Protein AF-A0A9E5EWK9-F1 (afdb_monomer_lite)

Structure (mmCIF, N/CA/C/O backbone):
data_AF-A0A9E5EWK9-F1
#
_entry.id   AF-A0A9E5EWK9-F1
#
loop_
_atom_site.group_PDB
_atom_site.id
_atom_site.type_symbol
_atom_site.label_atom_id
_atom_site.label_alt_id
_atom_site.label_comp_id
_atom_site.label_asym_id
_atom_site.label_entity_id
_atom_site.label_seq_id
_atom_site.pdbx_PDB_ins_code
_atom_site.Cartn_x
_atom_site.Cartn_y
_atom_site.Cartn_z
_atom_site.occupancy
_atom_site.B_iso_or_equiv
_atom_site.auth_seq_id
_atom_site.auth_comp_id
_atom_site.auth_asym_id
_atom_site.auth_atom_id
_atom_site.pdbx_PDB_model_num
ATOM 1 N N . GLN A 1 1 ? -23.779 8.960 23.622 1.00 54.53 1 GLN A N 1
ATOM 2 C CA . GLN A 1 1 ? -23.024 8.692 22.379 1.00 54.53 1 GLN A CA 1
ATOM 3 C C . GLN A 1 1 ? -24.048 8.409 21.294 1.00 54.53 1 GLN A C 1
ATOM 5 O O . GLN A 1 1 ? -24.836 7.491 21.474 1.00 54.53 1 GLN A O 1
ATOM 10 N N . LYS A 1 2 ? -24.102 9.236 20.249 1.00 54.81 2 LYS A N 1
ATOM 11 C CA . LYS A 1 2 ? -24.988 9.054 19.091 1.00 54.81 2 LYS A CA 1
ATOM 12 C C . LYS A 1 2 ? -24.116 8.631 17.907 1.00 54.81 2 LYS A C 1
ATOM 14 O O . LYS A 1 2 ? -23.009 9.146 17.793 1.00 54.81 2 LYS A O 1
ATOM 19 N N . GLN A 1 3 ? -24.571 7.679 17.100 1.00 54.19 3 GLN A N 1
ATOM 20 C CA . GLN A 1 3 ? -23.944 7.338 15.822 1.00 54.19 3 GLN A CA 1
ATOM 21 C C . GLN A 1 3 ? -24.651 8.119 14.730 1.00 54.19 3 GLN A C 1
ATOM 23 O O . GLN A 1 3 ? -25.874 8.046 14.617 1.00 54.19 3 GLN A O 1
ATOM 28 N N . PHE A 1 4 ? -23.885 8.860 13.945 1.00 54.34 4 PHE A N 1
ATOM 29 C CA . PHE A 1 4 ? -24.416 9.561 12.792 1.00 54.34 4 PHE A CA 1
ATOM 30 C C . PHE A 1 4 ? -24.647 8.558 11.661 1.00 54.34 4 PHE A C 1
ATOM 32 O O . PHE A 1 4 ? -23.769 7.761 11.336 1.00 54.34 4 PHE A O 1
ATOM 39 N N . VAL A 1 5 ? -25.834 8.572 11.064 1.00 54.62 5 VAL A N 1
ATOM 40 C CA . VAL A 1 5 ? -26.195 7.711 9.938 1.00 54.62 5 VAL A CA 1
ATOM 41 C C . VAL A 1 5 ? -26.588 8.576 8.750 1.00 54.62 5 VAL A C 1
ATOM 43 O O . VAL A 1 5 ? -27.547 9.351 8.781 1.00 54.62 5 VAL A O 1
ATOM 46 N N . ARG A 1 6 ? -25.844 8.396 7.660 1.00 57.22 6 ARG A N 1
ATOM 47 C CA . ARG A 1 6 ? -26.103 9.015 6.364 1.00 57.22 6 ARG A CA 1
ATOM 48 C C . ARG A 1 6 ? -26.620 7.950 5.406 1.00 57.22 6 ARG A C 1
ATOM 50 O O . ARG A 1 6 ? -25.928 6.970 5.151 1.00 57.22 6 ARG A O 1
ATOM 57 N N . VAL A 1 7 ? -27.815 8.152 4.860 1.00 55.72 7 VAL A N 1
ATOM 58 C CA . VAL A 1 7 ? -28.416 7.246 3.873 1.00 55.72 7 VAL A CA 1
ATOM 59 C C . VAL A 1 7 ? -28.693 8.023 2.600 1.00 55.72 7 VAL A C 1
ATOM 61 O O . VAL A 1 7 ? -29.462 8.981 2.602 1.00 55.72 7 VAL A O 1
ATOM 64 N N . ASN A 1 8 ? -28.082 7.603 1.499 1.00 58.03 8 ASN A N 1
ATOM 65 C CA . ASN A 1 8 ? -28.470 8.054 0.172 1.00 58.03 8 ASN A CA 1
ATOM 66 C C . ASN A 1 8 ? -29.257 6.935 -0.502 1.00 58.03 8 ASN A C 1
ATOM 68 O O . ASN A 1 8 ? -28.763 5.817 -0.608 1.00 58.03 8 ASN A O 1
ATOM 72 N N . PHE A 1 9 ? -30.483 7.231 -0.918 1.00 57.28 9 PHE A N 1
ATOM 73 C CA . PHE A 1 9 ? -31.380 6.222 -1.467 1.00 57.28 9 PHE A CA 1
ATOM 74 C C . PHE A 1 9 ? -30.973 5.802 -2.880 1.00 57.28 9 PHE A C 1
ATOM 76 O O . PHE A 1 9 ? -31.318 4.701 -3.290 1.00 57.28 9 PHE A O 1
ATOM 83 N N . GLY A 1 10 ? -30.283 6.661 -3.643 1.00 56.44 10 GLY A N 1
ATOM 84 C CA . GLY A 1 10 ? -29.945 6.378 -5.047 1.00 56.44 10 GLY A CA 1
ATOM 85 C C . GLY A 1 10 ? -31.163 6.135 -5.954 1.00 56.44 10 GLY A C 1
ATOM 86 O O . GLY A 1 10 ? -31.007 5.708 -7.090 1.00 56.44 10 GLY A O 1
ATOM 87 N N . LEU A 1 11 ? -32.374 6.394 -5.453 1.00 61.03 11 LEU A N 1
ATOM 88 C CA . LEU A 1 11 ? -33.633 6.193 -6.158 1.00 61.03 11 LEU A CA 1
ATOM 89 C C . LEU A 1 11 ? -33.956 7.400 -7.035 1.00 61.03 11 LEU A C 1
ATOM 91 O O . LEU A 1 11 ? -33.523 8.519 -6.765 1.00 61.03 11 LEU A O 1
ATOM 95 N N . THR A 1 12 ? -34.771 7.199 -8.058 1.00 65.19 12 THR A N 1
ATOM 96 C CA . THR A 1 12 ? -35.386 8.286 -8.825 1.00 65.19 12 THR A CA 1
ATOM 97 C C . THR A 1 12 ? -36.498 8.973 -8.023 1.00 65.19 12 THR A C 1
ATOM 99 O O . THR A 1 12 ? -37.075 8.402 -7.096 1.00 65.19 12 THR A O 1
ATOM 102 N N . ASN A 1 13 ? -36.866 10.205 -8.397 1.00 67.25 13 ASN A N 1
ATOM 103 C CA . ASN A 1 13 ? -37.983 10.912 -7.751 1.00 67.25 13 ASN A CA 1
ATOM 104 C C . ASN A 1 13 ? -39.301 10.120 -7.821 1.00 67.25 13 ASN A C 1
ATOM 106 O O . ASN A 1 13 ? -40.083 10.156 -6.875 1.00 67.25 13 ASN A O 1
ATOM 110 N N . SER A 1 14 ? -39.549 9.395 -8.918 1.00 70.50 14 SER A N 1
ATOM 111 C CA . SER A 1 14 ? -40.749 8.567 -9.074 1.00 70.50 14 SER A CA 1
ATOM 112 C C . SER A 1 14 ? -40.744 7.373 -8.118 1.00 70.50 14 SER A C 1
ATOM 114 O O . SER A 1 14 ? -41.775 7.067 -7.524 1.00 70.50 14 SER A O 1
ATOM 116 N N . GLU A 1 15 ? -39.597 6.732 -7.904 1.00 73.06 15 GLU A N 1
ATOM 117 C CA . GLU A 1 15 ? -39.448 5.646 -6.930 1.00 73.06 15 GLU A CA 1
ATOM 118 C C . GLU A 1 15 ? -39.609 6.145 -5.492 1.00 73.06 15 GLU A C 1
ATOM 120 O O . GLU A 1 15 ? -40.276 5.486 -4.694 1.00 73.06 15 GLU A O 1
ATOM 125 N N . MET A 1 16 ? -39.110 7.346 -5.181 1.00 77.19 16 MET A N 1
ATOM 126 C CA . MET A 1 16 ? -39.284 7.964 -3.861 1.00 77.19 16 MET A CA 1
ATOM 127 C C . MET A 1 16 ? -40.754 8.202 -3.497 1.00 77.19 16 MET A C 1
ATOM 129 O O . MET A 1 16 ? -41.109 8.089 -2.327 1.00 77.19 16 MET A O 1
ATOM 133 N N . THR A 1 17 ? -41.642 8.449 -4.470 1.00 81.56 17 THR A N 1
ATOM 134 C CA . THR A 1 17 ? -43.088 8.598 -4.186 1.00 81.56 17 THR A CA 1
ATOM 135 C C . THR A 1 17 ? -43.742 7.329 -3.637 1.00 81.56 17 THR A C 1
ATOM 137 O O . THR A 1 17 ? -44.817 7.399 -3.046 1.00 81.56 17 THR A O 1
ATOM 140 N N . ARG A 1 18 ? -43.105 6.165 -3.815 1.00 85.06 18 ARG A N 1
ATOM 141 C CA . ARG A 1 18 ? -43.623 4.866 -3.365 1.00 85.06 18 ARG A CA 1
ATOM 142 C C . ARG A 1 18 ? -43.121 4.480 -1.976 1.00 85.06 18 ARG A C 1
ATOM 144 O O . ARG A 1 18 ? -43.578 3.470 -1.439 1.00 85.06 18 ARG A O 1
ATOM 151 N N . ILE A 1 19 ? -42.198 5.254 -1.404 1.00 87.25 19 ILE A N 1
ATOM 152 C CA . ILE A 1 19 ? -41.592 4.996 -0.099 1.00 87.25 19 ILE A CA 1
ATOM 153 C C . ILE A 1 19 ? -42.243 5.896 0.953 1.00 87.25 19 ILE A C 1
ATOM 155 O O . ILE A 1 19 ? -42.318 7.114 0.809 1.00 87.25 19 ILE A O 1
ATOM 159 N N . LYS A 1 20 ? -42.716 5.278 2.034 1.00 89.88 20 LYS A N 1
ATOM 160 C CA . LYS A 1 20 ? -43.300 5.963 3.188 1.00 89.88 20 LYS A CA 1
ATOM 161 C C . LYS A 1 20 ? -42.216 6.364 4.186 1.00 89.88 20 LYS A C 1
ATOM 163 O O . LYS A 1 20 ? -42.121 7.519 4.605 1.00 89.88 20 LYS A O 1
ATOM 168 N N . GLU A 1 21 ? -41.409 5.392 4.583 1.00 91.88 21 GLU A N 1
ATOM 169 C CA . GLU A 1 21 ? -40.443 5.516 5.670 1.00 91.88 21 GLU A CA 1
ATOM 170 C C . GLU A 1 21 ? -39.268 4.561 5.466 1.00 91.88 21 GLU A C 1
ATOM 172 O O . GLU A 1 21 ? -39.357 3.573 4.738 1.00 91.88 21 GLU A O 1
ATOM 177 N N . LEU A 1 22 ? -38.162 4.865 6.130 1.00 90.00 22 LEU A N 1
ATOM 178 C CA . LEU A 1 22 ? -37.029 3.974 6.282 1.00 90.00 22 LEU A CA 1
ATOM 179 C C . LEU A 1 22 ? -37.046 3.407 7.697 1.00 90.00 22 LEU A C 1
ATOM 181 O O . LEU A 1 22 ? -37.001 4.158 8.674 1.00 90.00 22 LEU A O 1
ATOM 185 N N . LYS A 1 23 ? -37.080 2.083 7.802 1.00 93.56 23 LYS A N 1
ATOM 186 C CA . LYS A 1 23 ? -36.876 1.373 9.059 1.00 93.56 23 LYS A CA 1
ATOM 187 C C . LYS A 1 23 ? -35.400 1.013 9.188 1.00 93.56 23 LYS A C 1
ATOM 189 O O . LYS A 1 23 ? -34.849 0.355 8.311 1.00 93.56 23 LYS A O 1
ATOM 194 N N . LEU A 1 24 ? -34.770 1.446 10.269 1.00 92.44 24 LEU A N 1
ATOM 195 C CA . LEU A 1 24 ? -33.376 1.175 10.602 1.00 92.44 24 LEU A CA 1
ATOM 196 C C . LEU A 1 24 ? -33.342 0.240 11.812 1.00 92.44 24 LEU A C 1
ATOM 198 O O . LEU A 1 24 ? -33.618 0.660 12.936 1.00 92.44 24 LEU A O 1
ATOM 202 N N . ASP A 1 25 ? -33.022 -1.028 11.583 1.00 95.12 25 ASP A N 1
ATOM 203 C CA . ASP A 1 25 ? -32.906 -2.042 12.628 1.00 95.12 25 ASP A CA 1
ATOM 204 C C . ASP A 1 25 ? -31.440 -2.202 13.040 1.00 95.12 25 ASP A C 1
ATOM 206 O O . ASP A 1 25 ? -30.587 -2.519 12.216 1.00 95.12 25 ASP A O 1
ATOM 210 N N . VAL A 1 26 ? -31.137 -2.018 14.325 1.00 94.88 26 VAL A N 1
ATOM 211 C CA . VAL A 1 26 ? -29.836 -2.389 14.891 1.00 94.88 26 VAL A CA 1
ATOM 212 C C . VAL A 1 26 ? -29.881 -3.866 15.245 1.00 94.88 26 VAL A C 1
ATOM 214 O O . VAL A 1 26 ? -30.667 -4.273 16.104 1.00 94.88 26 VAL A O 1
ATOM 217 N N . ILE A 1 27 ? -29.053 -4.664 14.577 1.00 96.25 27 ILE A N 1
ATOM 218 C CA . ILE A 1 27 ? -29.098 -6.127 14.627 1.00 96.25 27 ILE A CA 1
ATOM 219 C C . ILE A 1 27 ? -27.789 -6.673 15.187 1.00 96.25 27 ILE A C 1
ATOM 221 O O . ILE A 1 27 ? -26.707 -6.227 14.808 1.00 96.25 27 ILE A O 1
ATOM 225 N N . GLU A 1 28 ? -27.882 -7.666 16.069 1.00 94.94 28 GLU A N 1
ATOM 226 C CA . GLU A 1 28 ? -26.749 -8.526 16.416 1.00 94.94 28 GLU A CA 1
ATOM 227 C C . GLU A 1 28 ? -26.494 -9.518 15.274 1.00 94.94 28 GLU A C 1
ATOM 229 O O . GLU A 1 28 ? -27.330 -10.371 14.978 1.00 94.94 28 GLU A O 1
ATOM 234 N N . LYS A 1 29 ? -25.332 -9.401 14.624 1.00 90.62 29 LYS A N 1
ATOM 235 C CA . LYS A 1 29 ? -25.033 -10.050 13.339 1.00 90.62 29 LYS A CA 1
ATOM 236 C C . LYS A 1 29 ? -25.193 -11.572 13.366 1.00 90.62 29 LYS A C 1
ATOM 238 O O . LYS A 1 29 ? -25.758 -12.133 12.436 1.00 90.62 29 LYS A O 1
ATOM 243 N N . VAL A 1 30 ? -24.700 -12.231 14.416 1.00 88.19 30 VAL A N 1
ATOM 244 C CA . VAL A 1 30 ? -24.678 -13.704 14.499 1.00 88.19 30 VAL A CA 1
ATOM 245 C C . VAL A 1 30 ? -26.055 -14.286 14.788 1.00 88.19 30 VAL A C 1
ATOM 247 O O . VAL A 1 30 ? -26.446 -15.266 14.163 1.00 88.19 30 VAL A O 1
ATOM 250 N N . SER A 1 31 ? -26.802 -13.698 15.724 1.00 92.38 31 SER A N 1
ATOM 251 C CA . SER A 1 31 ? -28.127 -14.207 16.090 1.00 92.38 31 SER A CA 1
ATOM 252 C C . SER A 1 31 ? -29.232 -13.726 15.144 1.00 92.38 31 SER A C 1
ATOM 254 O O . SER A 1 31 ? -30.328 -14.283 15.151 1.00 92.38 31 SER A O 1
ATOM 256 N N . GLY A 1 32 ? -28.981 -12.660 14.375 1.00 93.75 32 GLY A N 1
ATOM 257 C CA . GLY A 1 32 ? -29.998 -11.959 13.593 1.00 93.75 32 GLY A CA 1
ATOM 258 C C . GLY A 1 32 ? -31.009 -11.194 14.456 1.00 93.75 32 GLY A C 1
ATOM 259 O O . GLY A 1 32 ? -31.999 -10.677 13.937 1.00 93.75 32 GLY A O 1
ATOM 260 N N . LYS A 1 33 ? -30.789 -11.108 15.775 1.00 96.50 33 LYS A N 1
ATOM 261 C CA . LYS A 1 33 ? -31.718 -10.469 16.707 1.00 96.50 33 LYS A CA 1
ATOM 262 C C . LYS A 1 33 ? -31.741 -8.959 16.492 1.00 96.50 33 LYS A C 1
ATOM 264 O O . LYS A 1 33 ? -30.725 -8.284 16.659 1.00 96.50 33 LYS A O 1
ATOM 269 N N . VAL A 1 34 ? -32.929 -8.420 16.221 1.00 97.31 34 VAL A N 1
ATOM 270 C CA . VAL A 1 34 ? -33.178 -6.974 16.257 1.00 97.31 34 VAL A CA 1
ATOM 271 C C . VAL A 1 34 ? -33.133 -6.507 17.711 1.00 97.31 34 VAL A C 1
ATOM 273 O O . VAL A 1 34 ? -33.919 -6.954 18.547 1.00 97.31 34 VAL A O 1
ATOM 276 N N . LEU A 1 35 ? -32.195 -5.617 18.019 1.00 96.50 35 LEU A N 1
ATOM 277 C CA . LEU A 1 35 ? -32.013 -5.046 19.353 1.00 96.50 35 LEU A CA 1
ATOM 278 C C . LEU A 1 35 ? -32.844 -3.777 19.539 1.00 96.50 35 LEU A C 1
ATOM 280 O O . LEU A 1 35 ? -33.377 -3.537 20.620 1.00 96.50 35 LEU A O 1
ATOM 284 N N . LYS A 1 36 ? -32.941 -2.957 18.487 1.00 95.62 36 LYS A N 1
ATOM 285 C CA . LYS A 1 36 ? -33.707 -1.709 18.476 1.00 95.62 36 LYS A CA 1
ATOM 286 C C . LYS A 1 36 ? -34.058 -1.323 17.042 1.00 95.62 36 LYS A C 1
ATOM 288 O O . LYS A 1 36 ? -33.231 -1.494 16.151 1.00 95.62 36 LYS A O 1
ATOM 293 N N . SER A 1 37 ? -35.249 -0.770 16.846 1.00 95.31 37 SER A N 1
ATOM 294 C CA . SER A 1 37 ? -35.709 -0.235 15.564 1.00 95.31 37 SER A CA 1
ATOM 295 C C . SER A 1 37 ? -35.874 1.276 15.653 1.00 95.31 37 SER A C 1
ATOM 297 O O . SER A 1 37 ? -36.343 1.799 16.665 1.00 95.31 37 SER A O 1
ATOM 299 N N . PHE A 1 38 ? -35.526 1.963 14.575 1.00 91.56 38 PHE A N 1
ATOM 300 C CA . PHE A 1 38 ? -35.775 3.383 14.375 1.00 91.56 38 PHE A CA 1
ATOM 301 C C . PHE A 1 38 ? -36.553 3.556 13.076 1.00 91.56 38 PHE A C 1
ATOM 303 O O . PHE A 1 38 ? -36.326 2.821 12.117 1.00 91.56 38 PHE A O 1
ATOM 310 N N . THR A 1 39 ? -37.450 4.532 13.033 1.00 91.94 39 THR A N 1
ATOM 311 C CA . THR A 1 39 ? -38.247 4.821 11.841 1.00 91.94 39 THR A CA 1
ATOM 312 C C . THR A 1 39 ? -38.039 6.272 11.457 1.00 91.94 39 THR A C 1
ATOM 314 O O . THR A 1 39 ? -38.183 7.170 12.287 1.00 91.94 39 THR A O 1
ATOM 317 N N . LEU A 1 40 ? -37.694 6.494 10.194 1.00 87.44 40 LEU A N 1
ATOM 318 C CA . LEU A 1 40 ? -37.447 7.809 9.629 1.00 87.44 40 LEU A CA 1
ATOM 319 C C . LEU A 1 40 ? -38.427 8.053 8.477 1.00 87.44 40 LEU A C 1
ATOM 321 O O . LEU A 1 40 ? -38.448 7.254 7.541 1.00 87.44 40 LEU A O 1
ATOM 325 N N . PRO A 1 41 ? -39.216 9.140 8.488 1.00 88.88 41 PRO A N 1
ATOM 326 C CA . PRO A 1 41 ? -40.002 9.524 7.322 1.00 88.88 41 PRO A CA 1
ATOM 327 C C . PRO A 1 41 ? -39.098 9.673 6.093 1.00 88.88 41 PRO A C 1
ATOM 329 O O . PRO A 1 41 ? -38.067 10.341 6.159 1.00 88.88 41 PRO A O 1
ATOM 332 N N . ALA A 1 42 ? -39.480 9.041 4.985 1.00 85.69 42 ALA A N 1
ATOM 333 C CA . ALA A 1 42 ? -38.700 9.020 3.742 1.00 85.69 42 ALA A CA 1
ATOM 334 C C . ALA A 1 42 ? -39.533 9.451 2.524 1.00 85.69 42 ALA A C 1
ATOM 336 O O . ALA A 1 42 ? -39.123 9.254 1.383 1.00 85.69 42 ALA A O 1
ATOM 337 N N . ASN A 1 43 ? -40.702 10.045 2.771 1.00 84.38 43 ASN A N 1
ATOM 338 C CA . ASN A 1 43 ? -41.545 10.623 1.733 1.00 84.38 43 ASN A CA 1
ATOM 339 C C . ASN A 1 43 ? -40.877 11.863 1.087 1.00 84.38 43 ASN A C 1
ATOM 341 O O . ASN A 1 43 ? -39.925 12.417 1.652 1.00 84.38 43 ASN A O 1
ATOM 345 N N . PRO A 1 44 ? -41.361 12.324 -0.084 1.00 81.69 44 PRO A N 1
ATOM 346 C CA . PRO A 1 44 ? -40.772 13.466 -0.785 1.00 81.69 44 PRO A CA 1
ATOM 347 C C . PRO A 1 44 ? -40.606 14.726 0.078 1.00 81.69 44 PRO A C 1
ATOM 349 O O . PRO A 1 44 ? -39.574 15.385 -0.016 1.00 81.69 44 PRO A O 1
ATOM 352 N N . ASP A 1 45 ? -41.551 15.021 0.974 1.00 83.25 45 ASP A N 1
ATOM 353 C CA . ASP A 1 45 ? -41.471 16.186 1.864 1.00 83.25 45 ASP A CA 1
ATOM 354 C C . ASP A 1 45 ? -40.342 16.053 2.892 1.00 83.25 45 ASP A C 1
ATOM 356 O O . ASP A 1 45 ? -39.602 17.003 3.146 1.00 83.25 45 ASP A O 1
ATOM 360 N N . ALA A 1 46 ? -40.152 14.863 3.468 1.00 81.25 46 ALA A N 1
ATOM 361 C CA . ALA A 1 46 ? -39.054 14.591 4.391 1.00 81.25 46 ALA A CA 1
ATOM 362 C C . ALA A 1 46 ? -37.688 14.751 3.706 1.00 81.25 46 ALA A C 1
ATOM 364 O O . ALA A 1 46 ? -36.765 15.321 4.291 1.00 81.25 46 ALA A O 1
ATOM 365 N N . ILE A 1 47 ? -37.577 14.312 2.451 1.00 77.38 47 ILE A N 1
ATOM 366 C CA . ILE A 1 47 ? -36.374 14.481 1.628 1.00 77.38 47 ILE A CA 1
ATOM 367 C C . ILE A 1 47 ? -36.143 15.961 1.309 1.00 77.38 47 ILE A C 1
ATOM 369 O O . ILE A 1 47 ? -35.029 16.454 1.482 1.00 77.38 47 ILE A O 1
ATOM 373 N N . LEU A 1 48 ? -37.184 16.697 0.909 1.00 76.44 48 LEU A N 1
ATOM 374 C CA . LEU A 1 48 ? -37.116 18.141 0.656 1.00 76.44 48 LEU A CA 1
ATOM 375 C C . LEU A 1 48 ? -36.702 18.931 1.910 1.00 76.44 48 LEU A C 1
ATOM 377 O O . LEU A 1 48 ? -35.889 19.852 1.834 1.00 76.44 48 LEU A O 1
ATOM 381 N N . ASN A 1 49 ? -37.183 18.531 3.086 1.00 76.19 49 ASN A N 1
ATOM 382 C CA . ASN A 1 49 ? -36.802 19.146 4.358 1.00 76.19 49 ASN A CA 1
ATOM 383 C C . ASN A 1 49 ? -35.342 18.877 4.750 1.00 76.19 49 ASN A C 1
ATOM 385 O O . ASN A 1 49 ? -34.746 19.665 5.482 1.00 76.19 49 ASN A O 1
ATOM 389 N N . GLN A 1 50 ? -34.754 17.767 4.300 1.00 70.25 50 GLN A N 1
ATOM 390 C CA . GLN A 1 50 ? -33.322 17.505 4.470 1.00 70.25 50 GLN A CA 1
ATOM 391 C C . GLN A 1 50 ? -32.496 18.202 3.380 1.00 70.25 50 GLN A C 1
ATOM 393 O O . GLN A 1 50 ? -31.401 18.683 3.662 1.00 70.25 50 GLN A O 1
ATOM 398 N N . ARG A 1 51 ? -33.037 18.342 2.161 1.00 64.88 51 ARG A N 1
ATOM 399 C CA . ARG A 1 51 ? -32.434 19.086 1.042 1.00 64.88 51 ARG A CA 1
ATOM 400 C C . ARG A 1 51 ? -32.136 20.535 1.367 1.00 64.88 51 ARG A C 1
ATOM 402 O O . ARG A 1 51 ? -31.097 21.018 0.942 1.00 64.88 51 ARG A O 1
ATOM 409 N N . SER A 1 52 ? -32.987 21.214 2.132 1.00 62.66 52 SER A N 1
ATOM 410 C CA . SER A 1 52 ? -32.728 22.599 2.558 1.00 62.66 52 SER A CA 1
ATOM 411 C C . SER A 1 52 ? -31.466 22.742 3.421 1.00 62.66 52 SER A C 1
ATOM 413 O O . SER A 1 52 ? -30.958 23.847 3.587 1.00 62.66 52 SER A O 1
ATOM 415 N N . LYS A 1 53 ? -30.935 21.628 3.941 1.00 59.53 53 LYS A N 1
ATOM 416 C CA . LYS A 1 53 ? -29.685 21.559 4.708 1.00 59.53 53 LYS A CA 1
ATOM 417 C C . LYS A 1 53 ? -28.465 21.210 3.843 1.00 59.53 53 LYS A C 1
ATOM 419 O O . LYS A 1 53 ? -27.361 21.148 4.375 1.00 59.53 53 LYS A O 1
ATOM 424 N N . ILE A 1 54 ? -28.650 20.953 2.544 1.00 52.78 54 ILE A N 1
ATOM 425 C CA . ILE A 1 54 ? -27.606 20.535 1.596 1.00 52.78 54 ILE A CA 1
ATOM 426 C C . ILE A 1 54 ? -27.414 21.656 0.554 1.00 52.78 54 ILE A C 1
ATOM 428 O O . ILE A 1 54 ? -28.401 22.097 -0.036 1.00 52.78 54 ILE A O 1
ATOM 432 N N . PRO A 1 55 ? -26.183 22.128 0.278 1.00 51.28 55 PRO A N 1
ATOM 433 C CA . PRO A 1 55 ? -25.968 23.229 -0.659 1.00 51.28 55 PRO A CA 1
ATOM 434 C C . PRO A 1 55 ? -26.419 22.930 -2.093 1.00 51.28 55 PRO A C 1
ATOM 436 O O . PRO A 1 55 ? -26.213 21.832 -2.616 1.00 51.28 55 PRO A O 1
ATOM 439 N N . PHE A 1 56 ? -26.916 23.963 -2.779 1.00 46.47 56 PHE A N 1
ATOM 440 C CA . PHE A 1 56 ? -27.340 23.930 -4.185 1.00 46.47 56 PHE A CA 1
ATOM 441 C C . PHE A 1 56 ? -26.180 23.700 -5.184 1.00 46.47 56 PHE A C 1
ATOM 443 O O . PHE A 1 56 ? -26.383 23.759 -6.379 1.00 46.47 56 PHE A O 1
ATOM 450 N N . GLY A 1 57 ? -24.947 23.425 -4.751 1.00 46.88 57 GLY A N 1
ATOM 451 C CA . GLY A 1 57 ? -23.821 23.111 -5.649 1.00 46.88 57 GLY A CA 1
ATOM 452 C C . GLY A 1 57 ? -23.546 21.613 -5.834 1.00 46.88 57 GLY A C 1
ATOM 453 O O . GLY A 1 57 ? -22.866 21.225 -6.775 1.00 46.88 57 GLY A O 1
ATOM 454 N N . VAL A 1 58 ? -24.062 20.755 -4.946 1.00 51.28 58 VAL A N 1
ATOM 455 C CA . VAL A 1 58 ? -23.640 19.339 -4.813 1.00 51.28 58 VAL A CA 1
ATOM 456 C C . VAL A 1 58 ? -24.663 18.374 -5.449 1.00 51.28 58 VAL A C 1
ATOM 458 O O . VAL A 1 58 ? -25.009 17.327 -4.902 1.00 51.28 58 VAL A O 1
ATOM 461 N N . LEU A 1 59 ? -25.260 18.805 -6.563 1.00 47.69 59 LEU A N 1
ATOM 462 C CA . LEU A 1 59 ? -26.706 18.672 -6.776 1.00 47.69 59 LEU A CA 1
ATOM 463 C C . LEU A 1 59 ? -27.256 17.374 -7.364 1.00 47.69 59 LEU A C 1
ATOM 465 O O . LEU A 1 59 ? -28.465 17.172 -7.227 1.00 47.69 59 LEU A O 1
ATOM 469 N N . ASP A 1 60 ? -26.465 16.514 -8.001 1.00 46.25 60 ASP A N 1
ATOM 470 C CA . ASP A 1 60 ? -27.055 15.390 -8.748 1.00 46.25 60 ASP A CA 1
ATOM 471 C C . ASP A 1 60 ? -26.980 14.053 -8.010 1.00 46.25 60 ASP A C 1
ATOM 473 O O . ASP A 1 60 ? -27.939 13.283 -8.055 1.00 46.25 60 ASP A O 1
ATOM 477 N N . ASP A 1 61 ? -25.945 13.830 -7.202 1.00 47.38 61 ASP A N 1
ATOM 478 C CA . ASP A 1 61 ? -25.789 12.565 -6.478 1.00 47.38 61 ASP A CA 1
ATOM 479 C C . ASP A 1 61 ? -26.466 12.544 -5.110 1.00 47.38 61 ASP A C 1
ATOM 481 O O . ASP A 1 61 ? -26.830 11.481 -4.621 1.00 47.38 61 ASP A O 1
ATOM 485 N N . LEU A 1 62 ? -26.680 13.699 -4.475 1.00 57.69 62 LEU A N 1
ATOM 486 C CA . LEU A 1 62 ? -27.251 13.790 -3.120 1.00 57.69 62 LEU A CA 1
ATOM 487 C C . LEU A 1 62 ? -28.753 14.087 -3.127 1.00 57.69 62 LEU A C 1
ATOM 489 O O . LEU A 1 62 ? -29.317 14.533 -2.124 1.00 57.69 62 LEU A O 1
ATOM 493 N N . ARG A 1 63 ? -29.413 13.857 -4.269 1.00 60.16 63 ARG A N 1
ATOM 494 C CA . ARG A 1 63 ? -30.789 14.301 -4.491 1.00 60.16 63 ARG A CA 1
ATOM 495 C C . ARG A 1 63 ? -31.807 13.694 -3.531 1.00 60.16 63 ARG A C 1
ATOM 497 O O . ARG A 1 63 ? -32.777 14.370 -3.193 1.00 60.16 63 ARG A O 1
ATOM 504 N N . ASN A 1 64 ? -31.555 12.469 -3.084 1.00 69.69 64 ASN A N 1
ATOM 505 C CA . ASN A 1 64 ? -32.433 11.695 -2.213 1.00 69.69 64 ASN A CA 1
ATOM 506 C C . ASN A 1 64 ? -31.675 11.240 -0.964 1.00 69.69 64 ASN A C 1
ATOM 508 O O . ASN A 1 64 ? -31.645 10.060 -0.626 1.00 69.69 64 ASN A O 1
ATOM 512 N N . MET A 1 65 ? -31.004 12.189 -0.308 1.00 69.44 65 MET A N 1
ATOM 513 C CA . MET A 1 65 ? -30.241 11.942 0.910 1.00 69.44 65 MET A CA 1
ATOM 514 C C . MET A 1 65 ? -31.086 12.189 2.164 1.00 69.44 65 MET A C 1
ATOM 516 O O . MET A 1 65 ? -31.676 13.256 2.330 1.00 69.44 65 MET A O 1
ATOM 520 N N . LEU A 1 66 ? -31.076 11.223 3.080 1.00 69.56 66 LEU A N 1
ATOM 521 C CA . LEU A 1 66 ? -31.539 11.375 4.454 1.00 69.56 66 LEU A CA 1
ATOM 522 C C . LEU A 1 66 ? -30.359 11.317 5.420 1.00 69.56 66 LEU A C 1
ATOM 524 O O . LEU A 1 66 ? -29.415 10.543 5.259 1.00 69.56 66 LEU A O 1
ATOM 528 N N . ILE A 1 67 ? -30.453 12.135 6.461 1.00 68.38 67 ILE A N 1
ATOM 529 C CA . ILE A 1 67 ? -29.485 12.204 7.548 1.00 68.38 67 ILE A CA 1
ATOM 530 C C . ILE A 1 67 ? -30.239 12.003 8.862 1.00 68.38 67 ILE A C 1
ATOM 532 O O . ILE A 1 67 ? -31.262 12.658 9.096 1.00 68.38 67 ILE A O 1
ATOM 536 N N . THR A 1 68 ? -29.745 11.107 9.715 1.00 70.62 68 THR A N 1
ATOM 537 C CA . THR A 1 68 ? -30.316 10.851 11.041 1.00 70.62 68 THR A CA 1
ATOM 538 C C . THR A 1 68 ? -29.255 10.386 12.035 1.00 70.62 68 THR A C 1
ATOM 540 O O . THR A 1 68 ? -28.248 9.809 11.645 1.00 70.62 68 THR A O 1
ATOM 543 N N . ASP A 1 69 ? -29.502 10.599 13.324 1.00 72.50 69 ASP A N 1
ATOM 544 C CA . ASP A 1 69 ? -28.670 10.068 14.402 1.00 72.50 69 ASP A CA 1
ATOM 545 C C . ASP A 1 69 ? -29.337 8.843 15.024 1.00 72.50 69 ASP A C 1
ATOM 547 O O . ASP A 1 69 ? -30.484 8.906 15.474 1.00 72.50 69 ASP A O 1
ATOM 551 N N . LEU A 1 70 ? -28.590 7.748 15.140 1.00 77.75 70 LEU A N 1
ATOM 552 C CA . LEU A 1 70 ? -28.999 6.568 15.890 1.00 77.75 70 LEU A CA 1
ATOM 553 C C . LEU A 1 70 ? -28.348 6.566 17.272 1.00 77.75 70 LEU A C 1
ATOM 555 O O . LEU A 1 70 ? -27.125 6.526 17.422 1.00 77.75 70 LEU A O 1
ATOM 559 N N . ASP A 1 71 ? -29.166 6.566 18.321 1.00 82.50 71 ASP A N 1
ATOM 560 C CA . ASP A 1 71 ? -28.666 6.352 19.677 1.00 82.50 71 ASP A CA 1
ATOM 561 C C . ASP A 1 71 ? -28.367 4.867 19.912 1.00 82.50 71 ASP A C 1
ATOM 563 O O . ASP A 1 71 ? -29.273 4.067 20.166 1.00 82.50 71 ASP A O 1
ATOM 567 N N . VAL A 1 72 ? -27.080 4.529 19.862 1.00 86.44 72 VAL A N 1
ATOM 568 C CA . VAL A 1 72 ? -26.547 3.181 20.106 1.00 86.44 72 VAL A CA 1
ATOM 569 C C . VAL A 1 72 ? -25.968 3.010 21.513 1.00 86.44 72 VAL A C 1
ATOM 571 O O . VAL A 1 72 ? -25.250 2.048 21.774 1.00 86.44 72 VAL A O 1
ATOM 574 N N . SER A 1 73 ? -26.241 3.929 22.445 1.00 87.19 73 SER A N 1
ATOM 575 C CA . SER A 1 73 ? -25.689 3.873 23.810 1.00 87.19 73 SER A CA 1
ATOM 576 C C . SER A 1 73 ? -26.093 2.623 24.601 1.00 87.19 73 SER A C 1
ATOM 578 O O . SER A 1 73 ? -25.410 2.263 25.559 1.00 87.19 73 SER A O 1
ATOM 580 N N . PHE A 1 74 ? -27.157 1.941 24.169 1.00 91.62 74 PHE A N 1
ATOM 581 C CA . PHE A 1 74 ? -27.602 0.655 24.703 1.00 91.62 74 PHE A CA 1
ATOM 582 C C . PHE A 1 74 ? -26.681 -0.520 24.328 1.00 91.62 74 PHE A C 1
ATOM 584 O O . PHE A 1 74 ? -26.784 -1.586 24.932 1.00 91.62 74 PHE A O 1
ATOM 591 N N . LEU A 1 75 ? -25.789 -0.352 23.343 1.00 92.50 75 LEU A N 1
ATOM 592 C CA . LEU A 1 75 ? -24.797 -1.366 22.994 1.00 92.50 75 LEU A CA 1
ATOM 593 C C . LEU A 1 75 ? -23.669 -1.407 24.039 1.00 92.50 75 LEU A C 1
ATOM 595 O O . LEU A 1 75 ? -23.241 -0.351 24.536 1.00 92.50 75 LEU A O 1
ATOM 599 N N . PRO A 1 76 ? -23.142 -2.604 24.357 1.00 92.38 76 PRO A N 1
ATOM 600 C CA . PRO A 1 76 ? -22.028 -2.743 25.282 1.00 92.38 76 PRO A CA 1
ATOM 601 C C . PRO A 1 76 ? -20.753 -2.118 24.707 1.00 92.38 76 PRO A C 1
ATOM 603 O O . PRO A 1 76 ? -20.428 -2.292 23.531 1.00 92.38 76 PRO A O 1
ATOM 606 N N . LEU A 1 77 ? -20.025 -1.404 25.566 1.00 90.81 77 LEU A N 1
ATOM 607 C CA . LEU A 1 77 ? -18.741 -0.789 25.239 1.00 90.81 77 LEU A CA 1
ATOM 608 C C . LEU A 1 77 ? -17.648 -1.868 25.170 1.00 90.81 77 LEU A C 1
ATOM 610 O O . LEU A 1 77 ? -17.407 -2.563 26.154 1.00 90.81 77 LEU A O 1
ATOM 614 N N . GLN A 1 78 ? -16.999 -2.003 24.017 1.00 92.31 78 GLN A N 1
ATOM 615 C CA . GLN A 1 78 ? -15.882 -2.919 23.787 1.00 92.31 78 GLN A CA 1
ATOM 616 C C . GLN A 1 78 ? -14.552 -2.276 24.211 1.00 92.31 78 GLN A C 1
ATOM 618 O O . GLN A 1 78 ? -14.379 -1.071 23.999 1.00 92.31 78 GLN A O 1
ATOM 623 N N . PRO A 1 79 ? -13.600 -3.042 24.775 1.00 94.00 79 PRO A N 1
ATOM 624 C CA . PRO A 1 79 ? -12.243 -2.560 25.031 1.00 94.00 79 PRO A CA 1
ATOM 625 C C . PRO A 1 79 ? -11.546 -2.094 23.748 1.00 94.00 79 PRO A C 1
ATOM 627 O O . PRO A 1 79 ? -11.761 -2.669 22.681 1.00 94.00 79 PRO A O 1
ATOM 630 N N . PHE A 1 80 ? -10.687 -1.076 23.855 1.00 92.69 80 PHE A N 1
ATOM 631 C CA . PHE A 1 80 ? -9.968 -0.525 22.702 1.00 92.69 80 PHE A CA 1
ATOM 632 C C . PHE A 1 80 ? -9.036 -1.549 22.037 1.00 92.69 80 PHE A C 1
ATOM 634 O O . PHE A 1 80 ? -8.927 -1.599 20.822 1.00 92.69 80 PHE A O 1
ATOM 641 N N . ASP A 1 81 ? -8.389 -2.410 22.819 1.00 91.50 81 ASP A N 1
ATOM 642 C CA . ASP A 1 81 ? -7.464 -3.447 22.346 1.00 91.50 81 ASP A CA 1
ATOM 643 C C . ASP A 1 81 ? -8.153 -4.771 21.968 1.00 91.50 81 ASP A C 1
ATOM 645 O O . ASP A 1 81 ? -7.489 -5.757 21.636 1.00 91.50 81 ASP A O 1
ATOM 649 N N . ASN A 1 82 ? -9.485 -4.806 22.002 1.00 92.69 82 ASN A N 1
ATOM 650 C CA . ASN A 1 82 ? -10.280 -5.962 21.608 1.00 92.69 82 ASN A CA 1
ATOM 651 C C . ASN A 1 82 ? -11.614 -5.533 20.967 1.00 92.69 82 ASN A C 1
ATOM 653 O O . ASN A 1 82 ? -12.684 -5.838 21.507 1.00 92.69 82 ASN A O 1
ATOM 657 N N . PRO A 1 83 ? -11.586 -4.810 19.831 1.00 92.62 83 PRO A N 1
ATOM 658 C CA . PRO A 1 83 ? -12.808 -4.370 19.174 1.00 92.62 83 PRO A CA 1
ATOM 659 C C . PRO A 1 83 ? -13.572 -5.568 18.588 1.00 92.62 83 PRO A C 1
ATOM 661 O O . PRO A 1 83 ? -13.008 -6.405 17.886 1.00 92.62 83 PRO A O 1
ATOM 664 N N . GLN A 1 84 ? -14.881 -5.635 18.849 1.00 90.62 84 GLN A N 1
ATOM 665 C CA . GLN A 1 84 ? -15.762 -6.707 18.369 1.00 90.62 84 GLN A CA 1
ATOM 666 C C . GLN A 1 84 ? -16.902 -6.128 17.524 1.00 90.62 84 GLN A C 1
ATOM 668 O O . GLN A 1 84 ? -17.840 -5.527 18.054 1.00 90.62 84 GLN A O 1
ATOM 673 N N . ARG A 1 85 ? -16.825 -6.296 16.197 1.00 90.44 85 ARG A N 1
ATOM 674 C CA . ARG A 1 85 ? -17.777 -5.747 15.210 1.00 90.44 85 ARG A CA 1
ATOM 675 C C . ARG A 1 85 ? -19.053 -6.590 15.116 1.00 90.44 85 ARG A C 1
ATOM 677 O O . ARG A 1 85 ? -19.342 -7.222 14.104 1.00 90.44 85 ARG A O 1
ATOM 684 N N . ASN A 1 86 ? -19.807 -6.623 16.209 1.00 91.25 86 ASN A N 1
ATOM 685 C CA . ASN A 1 86 ? -20.918 -7.558 16.391 1.00 91.25 86 ASN A CA 1
ATOM 686 C C . ASN A 1 86 ? -22.259 -7.066 15.844 1.00 91.25 86 ASN A C 1
ATOM 688 O O . ASN A 1 86 ? -23.199 -7.859 15.765 1.00 91.25 86 ASN A O 1
ATOM 692 N N . TRP A 1 87 ? -22.369 -5.786 15.481 1.00 92.44 87 TRP A N 1
ATOM 693 C CA . TRP A 1 87 ? -23.645 -5.178 15.107 1.00 92.44 87 TRP A CA 1
ATOM 694 C C . TRP A 1 87 ? -23.631 -4.635 13.689 1.00 92.44 87 TRP A C 1
ATOM 696 O O . TRP A 1 87 ? -22.592 -4.221 13.184 1.00 92.44 87 TRP A O 1
ATOM 706 N N . ILE A 1 88 ? -24.802 -4.622 13.065 1.00 93.19 88 ILE A N 1
ATOM 707 C CA . ILE A 1 88 ? -25.071 -3.960 11.785 1.00 93.19 88 ILE A CA 1
ATOM 708 C C . ILE A 1 88 ? -26.314 -3.083 11.930 1.00 93.19 88 ILE A C 1
ATOM 710 O O . ILE A 1 88 ? -27.143 -3.302 12.820 1.00 93.19 88 ILE A O 1
ATOM 714 N N . VAL A 1 89 ? -26.444 -2.093 11.055 1.00 91.25 89 VAL A N 1
ATOM 715 C CA . VAL A 1 89 ? -27.706 -1.394 10.821 1.00 91.25 89 VAL A CA 1
ATOM 716 C C . VAL A 1 89 ? -28.300 -1.948 9.537 1.00 91.25 89 VAL A C 1
ATOM 718 O O . VAL A 1 89 ? -27.695 -1.836 8.474 1.00 91.25 89 VAL A O 1
ATOM 721 N N . ARG A 1 90 ? -29.492 -2.527 9.633 1.00 93.00 90 ARG A N 1
ATOM 722 C CA . ARG A 1 90 ? -30.287 -2.953 8.487 1.00 93.00 90 ARG A CA 1
ATOM 723 C C . ARG A 1 90 ? -31.282 -1.863 8.137 1.00 93.00 90 ARG A C 1
ATOM 725 O O . ARG A 1 90 ? -32.203 -1.588 8.905 1.00 93.00 90 ARG A O 1
ATOM 732 N N . ALA A 1 91 ? -31.105 -1.249 6.978 1.00 90.31 91 ALA A N 1
ATOM 733 C CA . ALA A 1 91 ? -32.023 -0.260 6.443 1.00 90.31 91 ALA A CA 1
ATOM 734 C C . ALA A 1 91 ? -33.043 -0.947 5.533 1.00 90.31 91 ALA A C 1
ATOM 736 O O . ALA A 1 91 ? -32.665 -1.613 4.576 1.00 90.31 91 ALA A O 1
ATOM 737 N N . SER A 1 92 ? -34.331 -0.795 5.831 1.00 91.56 92 SER A N 1
ATOM 738 C CA . SER A 1 92 ? -35.438 -1.329 5.035 1.00 91.56 92 SER A CA 1
ATOM 739 C C . SER A 1 92 ? -36.361 -0.200 4.610 1.00 91.56 92 SER A C 1
ATOM 741 O O . SER A 1 92 ? -36.921 0.498 5.458 1.00 91.56 92 SER A O 1
ATOM 743 N N . ALA A 1 93 ? -36.538 -0.014 3.306 1.00 89.69 93 ALA A N 1
ATOM 744 C CA . ALA A 1 93 ? -37.498 0.953 2.797 1.00 89.69 93 ALA A CA 1
ATOM 745 C C . ALA A 1 93 ? -38.904 0.365 2.876 1.00 89.69 93 ALA A C 1
ATOM 747 O O . ALA A 1 93 ? -39.178 -0.689 2.306 1.00 89.69 93 ALA A O 1
ATOM 748 N N . ILE A 1 94 ? -39.794 1.047 3.584 1.00 92.94 94 ILE A N 1
ATOM 749 C CA . ILE A 1 94 ? -41.182 0.640 3.764 1.00 92.94 94 ILE A CA 1
ATOM 750 C C . ILE A 1 94 ? -42.032 1.415 2.766 1.00 92.94 94 ILE A C 1
ATOM 752 O O . ILE A 1 94 ? -41.998 2.648 2.719 1.00 92.94 94 ILE A O 1
ATOM 756 N N . SER A 1 95 ? -42.778 0.692 1.942 1.00 90.75 95 SER A N 1
ATOM 757 C CA . SER A 1 95 ? -43.641 1.284 0.926 1.00 90.75 95 SER A CA 1
ATOM 758 C C . SER A 1 95 ? -44.951 1.825 1.516 1.00 90.75 95 SER A C 1
ATOM 760 O O . SER A 1 95 ? -45.245 1.643 2.700 1.00 90.75 95 SER A O 1
ATOM 762 N N . LEU A 1 96 ? -45.744 2.525 0.698 1.00 89.56 96 LEU A N 1
ATOM 763 C CA . LEU A 1 96 ? -47.015 3.129 1.128 1.00 89.56 96 LEU A CA 1
ATOM 764 C C . LEU A 1 96 ? -48.025 2.114 1.693 1.00 89.56 96 LEU A C 1
ATOM 766 O O . LEU A 1 96 ? -48.825 2.485 2.549 1.00 89.56 96 LEU A O 1
ATOM 770 N N . ASP A 1 97 ? -47.973 0.847 1.263 1.00 91.06 97 ASP A N 1
ATOM 771 C CA . ASP A 1 97 ? -48.837 -0.226 1.782 1.00 91.06 97 ASP A CA 1
ATOM 772 C C . ASP A 1 97 ? -48.326 -0.840 3.103 1.00 91.06 97 ASP A C 1
ATOM 774 O O . ASP A 1 97 ? -48.945 -1.752 3.651 1.00 91.06 97 ASP A O 1
ATOM 778 N N . GLY A 1 98 ? -47.205 -0.333 3.629 1.00 89.62 98 GLY A N 1
ATOM 779 C CA . GLY A 1 98 ? -46.585 -0.788 4.870 1.00 89.62 98 GLY A CA 1
ATOM 780 C C . GLY A 1 98 ? -45.639 -1.980 4.717 1.00 89.62 98 GLY A C 1
ATOM 781 O O . GLY A 1 98 ? -45.121 -2.455 5.728 1.00 89.62 98 GLY A O 1
ATOM 782 N N . LYS A 1 99 ? -45.378 -2.472 3.498 1.00 90.06 99 LYS A N 1
ATOM 783 C CA . LYS A 1 99 ? -44.461 -3.603 3.277 1.00 90.06 99 LYS A CA 1
ATOM 784 C C . LYS A 1 99 ? -43.031 -3.155 2.967 1.00 90.06 99 LYS A C 1
ATOM 786 O O . LYS A 1 99 ? -42.854 -2.128 2.301 1.00 90.06 99 LYS A O 1
ATOM 791 N N . PRO A 1 100 ? -42.010 -3.934 3.377 1.00 87.31 100 PRO A N 1
ATOM 792 C CA . PRO A 1 100 ? -40.635 -3.725 2.935 1.00 87.31 100 PRO A CA 1
ATOM 793 C C . PRO A 1 100 ? -40.523 -3.871 1.411 1.00 87.31 100 PRO A C 1
ATOM 795 O O . PRO A 1 100 ? -40.969 -4.869 0.852 1.00 87.31 100 PRO A O 1
ATOM 798 N N . SER A 1 101 ? -39.932 -2.874 0.756 1.00 85.75 101 SER A N 1
ATOM 799 C CA . SER A 1 101 ? -39.649 -2.862 -0.685 1.00 85.75 101 SER A CA 1
ATOM 800 C C . SER A 1 101 ? -38.249 -3.406 -0.977 1.00 85.75 101 SER A C 1
ATOM 802 O O . SER A 1 101 ? -38.074 -4.280 -1.820 1.00 85.75 101 SER A O 1
ATOM 804 N N . TRP A 1 102 ? -37.252 -2.932 -0.230 1.00 85.88 102 TRP A N 1
ATOM 805 C CA . TRP A 1 102 ? -35.872 -3.402 -0.298 1.00 85.88 102 TRP A CA 1
ATOM 806 C C . TRP A 1 102 ? -35.185 -3.228 1.050 1.00 85.88 102 TRP A C 1
ATOM 808 O O . TRP A 1 102 ? -35.641 -2.460 1.905 1.00 85.88 102 TRP A O 1
ATOM 818 N N . THR A 1 103 ? -34.067 -3.931 1.210 1.00 89.62 103 THR A N 1
ATOM 819 C CA . THR A 1 103 ? -33.260 -3.924 2.424 1.00 89.62 103 THR A CA 1
ATOM 820 C C . THR A 1 103 ? -31.773 -3.906 2.075 1.00 89.62 103 THR A C 1
ATOM 822 O O . THR A 1 103 ? -31.358 -4.563 1.124 1.00 89.62 103 THR A O 1
ATOM 825 N N . VAL A 1 104 ? -30.976 -3.181 2.860 1.00 87.19 104 VAL A N 1
ATOM 826 C CA . VAL A 1 104 ? -29.509 -3.165 2.786 1.00 87.19 104 VAL A CA 1
ATOM 827 C C . VAL A 1 104 ? -28.913 -3.179 4.192 1.00 87.19 104 VAL A C 1
ATOM 829 O O . VAL A 1 104 ? -29.451 -2.550 5.106 1.00 87.19 104 VAL A O 1
ATOM 832 N N . ASP A 1 105 ? -27.802 -3.889 4.363 1.00 89.50 105 ASP A N 1
ATOM 833 C CA . ASP A 1 105 ? -27.055 -3.937 5.617 1.00 89.50 105 ASP A CA 1
ATOM 834 C C . ASP A 1 105 ? -25.838 -3.017 5.556 1.00 89.50 105 ASP A C 1
ATOM 836 O O . ASP A 1 105 ? -25.150 -2.936 4.538 1.00 89.50 105 ASP A O 1
ATOM 840 N N . SER A 1 106 ? -25.552 -2.335 6.662 1.00 84.62 106 SER A N 1
ATOM 841 C CA . SER A 1 106 ? -24.294 -1.618 6.837 1.00 84.62 106 SER A CA 1
ATOM 842 C C . SER A 1 106 ? -23.122 -2.586 7.002 1.00 84.62 106 SER A C 1
ATOM 844 O O . SER A 1 106 ? -23.290 -3.738 7.416 1.00 84.62 106 SER A O 1
ATOM 846 N N . SER A 1 107 ? -21.901 -2.072 6.838 1.00 84.12 107 SER A N 1
ATOM 847 C CA . SER A 1 107 ? -20.721 -2.713 7.422 1.00 84.12 107 SER A CA 1
ATOM 848 C C . SER A 1 107 ? -20.926 -2.949 8.919 1.00 84.12 107 SER A C 1
ATOM 850 O O . SER A 1 107 ? -21.631 -2.197 9.605 1.00 84.12 107 SER A O 1
ATOM 852 N N . SER A 1 108 ? -20.298 -4.001 9.442 1.00 88.62 108 SER A N 1
ATOM 853 C CA . SER A 1 108 ? -20.365 -4.297 10.870 1.00 88.62 108 SER A CA 1
ATOM 854 C C . SER A 1 108 ? -19.646 -3.216 11.681 1.00 88.62 108 SER A C 1
ATOM 856 O O . SER A 1 108 ? -18.620 -2.693 11.249 1.00 88.62 108 SER A O 1
ATOM 858 N N . PHE A 1 109 ? -20.148 -2.882 12.863 1.00 88.38 109 PHE A N 1
ATOM 859 C CA . PHE A 1 109 ? -19.585 -1.842 13.723 1.00 88.38 109 PHE A CA 1
ATOM 860 C C . PHE A 1 109 ? -19.566 -2.282 15.187 1.00 88.38 109 PHE A C 1
ATOM 862 O O . PHE A 1 109 ? -20.130 -3.315 15.559 1.00 88.38 109 PHE A O 1
ATOM 869 N N . CYS A 1 110 ? -18.890 -1.494 16.024 1.00 89.38 110 CYS A N 1
ATOM 870 C CA . CYS A 1 110 ? -18.873 -1.671 17.469 1.00 89.38 110 CYS A CA 1
ATOM 871 C C . CYS A 1 110 ? -18.963 -0.336 18.209 1.00 89.38 110 CYS A C 1
ATOM 873 O O . CYS A 1 110 ? -18.750 0.728 17.629 1.00 89.38 110 CYS A O 1
ATOM 875 N N . ARG A 1 111 ? -19.280 -0.392 19.505 1.00 88.69 111 ARG A N 1
ATOM 876 C CA . ARG A 1 111 ? -19.111 0.737 20.420 1.00 88.69 111 ARG A CA 1
ATOM 877 C C . ARG A 1 111 ? -17.779 0.552 21.137 1.00 88.69 111 ARG A C 1
ATOM 879 O O . ARG A 1 111 ? -17.612 -0.453 21.815 1.00 88.69 111 ARG A O 1
ATOM 886 N N . LEU A 1 112 ? -16.856 1.496 21.001 1.00 88.94 112 LEU A N 1
ATOM 887 C CA . LEU A 1 112 ? -15.456 1.321 21.396 1.00 88.94 112 LEU A CA 1
ATOM 888 C C . LEU A 1 112 ? -15.065 2.234 22.569 1.00 88.94 112 LEU A C 1
ATOM 890 O O . LEU A 1 112 ? -15.469 3.398 22.605 1.00 88.94 112 LEU A O 1
ATOM 894 N N . ALA A 1 113 ? -14.311 1.702 23.535 1.00 91.38 113 ALA A N 1
ATOM 895 C CA . ALA A 1 113 ? -13.684 2.452 24.629 1.00 91.38 113 ALA A CA 1
ATOM 896 C C . ALA A 1 113 ? -12.484 3.273 24.134 1.00 91.38 113 ALA A C 1
ATOM 898 O O . ALA A 1 113 ? -12.035 3.090 23.009 1.00 91.38 113 ALA A O 1
ATOM 899 N N . HIS A 1 114 ? -11.997 4.234 24.922 1.00 90.00 114 HIS A N 1
ATOM 900 C CA . HIS A 1 114 ? -10.829 5.052 24.552 1.00 90.00 114 HIS A CA 1
ATOM 901 C C . HIS A 1 114 ? -9.523 4.316 24.824 1.00 90.00 114 HIS A C 1
ATOM 903 O O . HIS A 1 114 ? -9.462 3.494 25.742 1.00 90.00 114 HIS A O 1
ATOM 909 N N . ASP A 1 115 ? -8.486 4.631 24.050 1.00 90.62 115 ASP A N 1
ATOM 910 C CA . ASP A 1 115 ? -7.155 4.086 24.302 1.00 90.62 115 ASP A CA 1
ATOM 911 C C . ASP A 1 115 ? -6.581 4.650 25.614 1.00 90.62 115 ASP A C 1
ATOM 913 O O . ASP A 1 115 ? -6.822 5.801 26.007 1.00 90.62 115 ASP A O 1
ATOM 917 N N . ALA A 1 116 ? -5.771 3.856 26.306 1.00 88.44 116 ALA A N 1
ATOM 918 C CA . ALA A 1 116 ? -5.151 4.276 27.558 1.00 88.44 116 ALA A CA 1
ATOM 919 C C . ALA A 1 116 ? -4.091 5.365 27.305 1.00 88.44 116 ALA A C 1
ATOM 921 O O . ALA A 1 116 ? -3.418 5.321 26.275 1.00 88.44 116 ALA A O 1
ATOM 922 N N . PRO A 1 117 ? -3.915 6.352 28.205 1.00 87.44 117 PRO A N 1
ATOM 923 C CA . PRO A 1 117 ? -2.845 7.337 28.080 1.00 87.44 117 PRO A CA 1
ATOM 924 C C . PRO A 1 117 ? -1.472 6.685 27.894 1.00 87.44 117 PRO A C 1
ATOM 926 O O . PRO A 1 117 ? -1.181 5.625 28.453 1.00 87.44 117 PRO A O 1
ATOM 929 N N . GLN A 1 118 ? -0.616 7.345 27.124 1.00 91.19 118 GLN A N 1
ATOM 930 C CA . GLN A 1 118 ? 0.725 6.848 26.838 1.00 91.19 118 GLN A CA 1
ATOM 931 C C . GLN A 1 118 ? 1.685 7.191 27.993 1.00 91.19 118 GLN A C 1
ATOM 933 O O . GLN A 1 118 ? 1.480 8.202 28.665 1.00 91.19 118 GLN A O 1
ATOM 938 N N . PRO A 1 119 ? 2.721 6.374 28.267 1.00 94.69 119 PRO A N 1
ATOM 939 C CA . PRO A 1 119 ? 3.742 6.694 29.270 1.00 94.69 119 PRO A CA 1
ATOM 940 C C . PRO A 1 119 ? 4.705 7.781 28.765 1.00 94.69 119 PRO A C 1
ATOM 942 O O . PRO A 1 119 ? 4.743 8.070 27.577 1.00 94.69 119 PRO A O 1
ATOM 945 N N . ALA A 1 120 ? 5.532 8.372 29.626 1.00 96.50 120 ALA A N 1
ATOM 946 C CA . ALA A 1 120 ? 6.606 9.253 29.155 1.00 96.50 120 ALA A CA 1
ATOM 947 C C . ALA A 1 120 ? 7.636 8.468 28.317 1.00 96.50 120 ALA A C 1
ATOM 949 O O . ALA A 1 120 ? 7.977 7.335 28.657 1.00 96.50 120 ALA A O 1
ATOM 950 N N . ILE A 1 121 ? 8.145 9.059 27.236 1.00 97.25 121 ILE A N 1
ATOM 951 C CA . ILE A 1 121 ? 9.215 8.489 26.411 1.00 97.25 121 ILE A CA 1
ATOM 952 C C . ILE A 1 121 ? 10.552 8.649 27.139 1.00 97.25 121 ILE A C 1
ATOM 954 O O . ILE A 1 121 ? 11.080 9.752 27.266 1.00 97.25 121 ILE A O 1
ATOM 958 N N . GLU A 1 122 ? 11.128 7.526 27.549 1.00 96.06 122 GLU A N 1
ATOM 959 C CA . GLU A 1 122 ? 12.486 7.414 28.091 1.00 96.06 122 GLU A CA 1
ATOM 960 C C . GLU A 1 122 ? 13.475 6.961 27.009 1.00 96.06 122 GLU A C 1
ATOM 962 O O . GLU A 1 122 ? 14.656 7.305 27.035 1.00 96.06 122 GLU A O 1
ATOM 967 N N . SER A 1 123 ? 12.999 6.195 26.021 1.00 95.94 123 SER A N 1
ATOM 968 C CA . SER A 1 123 ? 13.790 5.791 24.857 1.00 95.94 123 SER A CA 1
ATOM 969 C C . SER A 1 123 ? 12.927 5.611 23.612 1.00 95.94 123 SER A C 1
ATOM 971 O O . SER A 1 123 ? 11.810 5.107 23.694 1.00 95.94 123 SER A O 1
ATOM 973 N N . ALA A 1 124 ? 13.479 5.989 22.458 1.00 97.44 124 ALA A N 1
ATOM 974 C CA . ALA A 1 124 ? 12.918 5.729 21.137 1.00 97.44 124 ALA A CA 1
ATOM 975 C C . ALA A 1 124 ? 14.011 5.109 20.261 1.00 97.44 124 ALA A C 1
ATOM 977 O O . ALA A 1 124 ? 15.098 5.678 20.144 1.00 97.44 124 ALA A O 1
ATOM 978 N N . LYS A 1 125 ? 13.777 3.916 19.710 1.00 97.00 125 LYS A N 1
ATOM 979 C CA . LYS A 1 125 ? 14.771 3.167 18.921 1.00 97.00 125 LYS A CA 1
ATOM 980 C C . LYS A 1 125 ? 14.095 2.379 17.810 1.00 97.00 125 LYS A C 1
ATOM 982 O O . LYS A 1 125 ? 12.927 2.038 17.930 1.00 97.00 125 LYS A O 1
ATOM 987 N N . ILE A 1 126 ? 14.859 2.033 16.781 1.00 97.69 126 ILE A N 1
ATOM 988 C CA . ILE A 1 126 ? 14.437 1.080 15.753 1.00 97.69 126 ILE A CA 1
ATOM 989 C C . ILE A 1 126 ? 15.296 -0.178 15.894 1.00 97.69 126 ILE A C 1
ATOM 991 O O . ILE A 1 126 ? 16.524 -0.078 16.021 1.00 97.69 126 ILE A O 1
ATOM 995 N N . ASN A 1 127 ? 14.662 -1.348 15.948 1.00 94.88 127 ASN A N 1
ATOM 996 C CA . ASN A 1 127 ? 15.374 -2.628 15.996 1.00 94.88 127 ASN A CA 1
ATOM 997 C C . ASN A 1 127 ? 15.780 -3.100 14.585 1.00 94.88 127 ASN A C 1
ATOM 999 O O . ASN A 1 127 ? 15.495 -2.455 13.579 1.00 94.88 127 ASN A O 1
ATOM 1003 N N . GLU A 1 128 ? 16.473 -4.229 14.508 1.00 92.44 128 GLU A N 1
ATOM 1004 C CA . GLU A 1 128 ? 16.926 -4.869 13.268 1.00 92.44 128 GLU A CA 1
ATOM 1005 C C . GLU A 1 128 ? 15.793 -5.316 12.329 1.00 92.44 128 GLU A C 1
ATOM 1007 O O . GLU A 1 128 ? 16.039 -5.544 11.148 1.00 92.44 128 GLU A O 1
ATOM 1012 N N . PHE A 1 129 ? 14.561 -5.407 12.833 1.00 91.94 129 PHE A N 1
ATOM 1013 C CA . PHE A 1 129 ? 13.375 -5.768 12.058 1.00 91.94 129 PHE A CA 1
ATOM 1014 C C . PHE A 1 129 ? 12.610 -4.550 11.518 1.00 91.94 129 PHE A C 1
ATOM 1016 O O . PHE A 1 129 ? 11.598 -4.710 10.834 1.00 91.94 129 PHE A O 1
ATOM 1023 N N . GLY A 1 130 ? 13.080 -3.336 11.821 1.00 93.56 130 GLY A N 1
ATOM 1024 C CA . GLY A 1 130 ? 12.415 -2.092 11.442 1.00 93.56 130 GLY A CA 1
ATOM 1025 C C . GLY A 1 130 ? 11.234 -1.714 12.339 1.00 93.56 130 GLY A C 1
ATOM 1026 O O . GLY A 1 130 ? 10.430 -0.853 11.972 1.00 93.56 130 GLY A O 1
ATOM 1027 N N . ASP A 1 131 ? 11.117 -2.322 13.521 1.00 95.19 131 ASP A N 1
ATOM 1028 C CA . ASP A 1 131 ? 10.090 -1.961 14.494 1.00 95.19 131 ASP A CA 1
ATOM 1029 C C . ASP A 1 131 ? 10.510 -0.713 15.260 1.00 95.19 131 ASP A C 1
ATOM 1031 O O . ASP A 1 131 ? 11.599 -0.660 15.840 1.00 95.19 131 ASP A O 1
ATOM 1035 N N . PHE A 1 132 ? 9.618 0.273 15.316 1.00 97.19 132 PHE A N 1
ATOM 1036 C CA . PHE A 1 132 ? 9.808 1.443 16.158 1.00 97.19 132 PHE A CA 1
ATOM 1037 C C . PHE A 1 132 ? 9.401 1.117 17.599 1.00 97.19 132 PHE A C 1
ATOM 1039 O O . PHE A 1 132 ? 8.277 0.693 17.870 1.00 97.19 132 PHE A O 1
ATOM 1046 N N . LEU A 1 133 ? 10.333 1.291 18.530 1.00 97.12 133 LEU A N 1
ATOM 1047 C CA . LEU A 1 133 ? 10.185 0.939 19.934 1.00 97.12 133 LEU A CA 1
ATOM 1048 C C . LEU A 1 133 ? 10.197 2.199 20.792 1.00 97.12 133 LEU A C 1
ATOM 1050 O O . LEU A 1 133 ? 11.177 2.946 20.776 1.00 97.12 133 LEU A O 1
ATOM 1054 N N . ILE A 1 134 ? 9.158 2.377 21.603 1.00 97.00 134 ILE A N 1
ATOM 1055 C CA . ILE A 1 134 ? 9.120 3.345 22.700 1.00 97.00 134 ILE A CA 1
ATOM 1056 C C . ILE A 1 134 ? 9.240 2.576 24.011 1.00 97.00 134 ILE A C 1
ATOM 1058 O O . ILE A 1 134 ? 8.455 1.670 24.288 1.00 97.00 134 ILE A O 1
ATOM 1062 N N . ASN A 1 135 ? 10.243 2.911 24.822 1.00 96.75 135 ASN A N 1
ATOM 1063 C CA . ASN A 1 135 ? 10.518 2.246 26.105 1.00 96.75 135 ASN A CA 1
ATOM 1064 C C . ASN A 1 135 ? 10.641 0.717 25.971 1.00 96.75 135 ASN A C 1
ATOM 1066 O O . ASN A 1 135 ? 10.120 -0.045 26.784 1.00 96.75 135 ASN A O 1
ATOM 1070 N N . GLY A 1 136 ? 11.282 0.265 24.888 1.00 95.19 136 GLY A N 1
ATOM 1071 C CA . GLY A 1 136 ? 11.441 -1.156 24.563 1.00 95.19 136 GLY A CA 1
ATOM 1072 C C . GLY A 1 136 ? 10.161 -1.862 24.105 1.00 95.19 136 GLY A C 1
ATOM 1073 O O . GLY A 1 136 ? 10.200 -3.064 23.853 1.00 95.19 136 GLY A O 1
ATOM 1074 N N . LYS A 1 137 ? 9.036 -1.147 23.978 1.00 94.38 137 LYS A N 1
ATOM 1075 C CA . LYS A 1 137 ? 7.761 -1.690 23.507 1.00 94.38 137 LYS A CA 1
ATOM 1076 C C . LYS A 1 137 ? 7.456 -1.198 22.095 1.00 94.38 137 LYS A C 1
ATOM 1078 O O . LYS A 1 137 ? 7.671 -0.020 21.814 1.00 94.38 137 LYS A O 1
ATOM 1083 N N . PRO A 1 138 ? 6.923 -2.061 21.221 1.00 93.38 138 PRO A N 1
ATOM 1084 C CA . PRO A 1 138 ? 6.531 -1.636 19.892 1.00 93.38 138 PRO A CA 1
ATOM 1085 C C . PRO A 1 138 ? 5.470 -0.537 19.894 1.00 93.38 138 PRO A C 1
ATOM 1087 O O . PRO A 1 138 ? 4.505 -0.587 20.664 1.00 93.38 138 PRO A O 1
ATOM 1090 N N . TRP A 1 139 ? 5.653 0.437 19.011 1.00 95.06 139 TRP A N 1
ATOM 1091 C CA . TRP A 1 139 ? 4.772 1.580 18.839 1.00 95.06 139 TRP A CA 1
ATOM 1092 C C . TRP A 1 139 ? 4.659 1.939 17.356 1.00 95.06 139 TRP A C 1
ATOM 1094 O O . TRP A 1 139 ? 5.659 1.970 16.640 1.00 95.06 139 TRP A O 1
ATOM 1104 N N . MET A 1 140 ? 3.437 2.219 16.907 1.00 94.50 140 MET A N 1
ATOM 1105 C CA . MET A 1 140 ? 3.153 2.761 15.578 1.00 94.50 140 MET A CA 1
ATOM 1106 C C . MET A 1 140 ? 2.579 4.158 15.761 1.00 94.50 140 MET A C 1
ATOM 1108 O O . MET A 1 140 ? 1.616 4.281 16.528 1.00 94.50 140 MET A O 1
ATOM 1112 N N . PRO A 1 141 ? 3.093 5.196 15.081 1.00 94.19 141 PRO A N 1
ATOM 1113 C CA . PRO A 1 141 ? 2.363 6.447 15.025 1.00 94.19 141 PRO A CA 1
ATOM 1114 C C . PRO A 1 141 ? 1.015 6.201 14.353 1.00 94.19 141 PRO A C 1
ATOM 1116 O O . PRO A 1 141 ? 0.937 5.572 13.299 1.00 94.19 141 PRO A O 1
ATOM 1119 N N . TRP A 1 142 ? -0.039 6.678 14.996 1.00 91.94 142 TRP A N 1
ATOM 1120 C CA . TRP A 1 142 ? -1.400 6.715 14.490 1.00 91.94 142 TRP A CA 1
ATOM 1121 C C . TRP A 1 142 ? -1.928 8.116 14.759 1.00 91.94 142 TRP A C 1
ATOM 1123 O O . TRP A 1 142 ? -2.448 8.427 15.836 1.00 91.94 142 TRP A O 1
ATOM 1133 N N . GLY A 1 143 ? -1.660 9.006 13.815 1.00 86.69 143 GLY A N 1
ATOM 1134 C CA . GLY A 1 143 ? -1.728 10.437 14.045 1.00 86.69 143 GLY A CA 1
ATOM 1135 C C . GLY A 1 143 ? -2.139 11.229 12.823 1.00 86.69 143 GLY A C 1
ATOM 1136 O O . GLY A 1 143 ? -2.491 10.683 11.779 1.00 86.69 143 GLY A O 1
ATOM 1137 N N . VAL A 1 144 ? -2.055 12.543 12.977 1.00 77.88 144 VAL A N 1
ATOM 1138 C CA . VAL A 1 144 ? -2.357 13.528 11.937 1.00 77.88 144 VAL A CA 1
ATOM 1139 C C . VAL A 1 144 ? -1.130 14.422 11.748 1.00 77.88 144 VAL A C 1
ATOM 1141 O O . VAL A 1 144 ? -0.475 14.774 12.732 1.00 77.88 144 VAL A O 1
ATOM 1144 N N . ALA A 1 145 ? -0.807 14.753 10.494 1.00 74.25 145 ALA A N 1
ATOM 1145 C CA . ALA A 1 145 ? 0.298 15.643 10.124 1.00 74.25 145 ALA A CA 1
ATOM 1146 C C . ALA A 1 145 ? -0.144 17.108 9.940 1.00 74.25 145 ALA A C 1
ATOM 1148 O O . ALA A 1 145 ? 0.536 18.050 10.340 1.00 74.25 145 ALA A O 1
ATOM 1149 N N . TYR A 1 146 ? -1.294 17.302 9.309 1.00 67.62 146 TYR A N 1
ATOM 1150 C CA . TYR A 1 146 ? -2.030 18.560 9.194 1.00 67.62 146 TYR A CA 1
ATOM 1151 C C . TYR A 1 146 ? -3.406 18.213 8.631 1.00 67.62 146 TYR A C 1
ATOM 1153 O O . TYR A 1 146 ? -3.595 17.144 8.039 1.00 67.62 146 TYR A O 1
ATOM 1161 N N . GLY A 1 147 ? -4.391 19.085 8.830 1.00 53.34 147 GLY A N 1
ATOM 1162 C CA . GLY A 1 147 ? -5.712 18.795 8.310 1.00 53.34 147 GLY A CA 1
ATOM 1163 C C . GLY A 1 147 ? -6.555 20.009 8.001 1.00 53.34 147 GLY A C 1
ATOM 1164 O O . GLY A 1 147 ? -6.767 20.919 8.804 1.00 53.34 147 GLY A O 1
ATOM 1165 N N . HIS A 1 148 ? -7.033 19.921 6.777 1.00 51.59 148 HIS A N 1
ATOM 1166 C CA . HIS A 1 148 ? -8.026 20.728 6.132 1.00 51.59 148 HIS A CA 1
ATOM 1167 C C . HIS A 1 148 ? -9.322 19.920 6.222 1.00 51.59 148 HIS A C 1
ATOM 1169 O O . HIS A 1 148 ? -9.465 18.912 5.530 1.00 51.59 148 HIS A O 1
ATOM 1175 N N . ASN A 1 149 ? -10.221 20.270 7.144 1.00 44.03 149 ASN A N 1
ATOM 1176 C CA . ASN A 1 149 ? -11.525 19.615 7.174 1.00 44.03 149 ASN A CA 1
ATOM 1177 C C . ASN A 1 149 ? -12.284 20.024 5.903 1.00 44.03 149 ASN A C 1
ATOM 1179 O O . ASN A 1 149 ? -12.254 21.206 5.542 1.00 44.03 149 ASN A O 1
ATOM 1183 N N . PRO A 1 150 ? -13.029 19.112 5.253 1.00 45.22 150 PRO A N 1
ATOM 1184 C CA . PRO A 1 150 ? -14.088 19.563 4.371 1.00 45.22 150 PRO A CA 1
ATOM 1185 C C . PRO A 1 150 ? -15.002 20.495 5.174 1.00 45.22 150 PRO A C 1
ATOM 1187 O O . PRO A 1 150 ? -15.299 20.229 6.340 1.00 45.22 150 PRO A O 1
ATOM 1190 N N . VAL A 1 151 ? -15.468 21.576 4.551 1.00 43.78 151 VAL A N 1
ATOM 1191 C CA . VAL A 1 151 ? -16.278 22.655 5.165 1.00 43.78 151 VAL A CA 1
ATOM 1192 C C . VAL A 1 151 ? -17.576 22.155 5.855 1.00 43.78 151 VAL A C 1
ATOM 1194 O O . VAL A 1 151 ? -18.287 22.931 6.489 1.00 43.78 151 VAL A O 1
ATOM 1197 N N . TYR A 1 152 ? -17.884 20.857 5.784 1.00 46.56 152 TYR A N 1
ATOM 1198 C CA . TYR A 1 152 ? -19.176 20.258 6.119 1.00 46.56 152 TYR A CA 1
ATOM 1199 C C . TYR A 1 152 ? -19.193 19.297 7.317 1.00 46.56 152 TYR A C 1
ATOM 1201 O O . TYR A 1 152 ? -20.235 18.688 7.551 1.00 46.56 152 TYR A O 1
ATOM 1209 N N . ASP A 1 153 ? -18.105 19.135 8.076 1.00 38.69 153 ASP A N 1
ATOM 1210 C CA . ASP A 1 153 ? -18.149 18.292 9.282 1.00 38.69 153 ASP A CA 1
ATOM 1211 C C . ASP A 1 153 ? -18.678 19.081 10.499 1.00 38.69 153 ASP A C 1
ATOM 1213 O O . ASP A 1 153 ? -17.944 19.796 11.188 1.00 38.69 153 ASP A O 1
ATOM 1217 N N . GLY A 1 154 ? -19.996 19.017 10.708 1.00 38.53 154 GLY A N 1
ATOM 1218 C CA . GLY A 1 154 ? -20.693 19.552 11.880 1.00 38.53 154 GLY A CA 1
ATOM 1219 C C . GLY A 1 154 ? -22.211 19.693 11.673 1.00 38.53 154 GLY A C 1
ATOM 1220 O O . GLY A 1 154 ? -22.668 19.842 10.537 1.00 38.53 154 GLY A O 1
ATOM 1221 N N . PRO A 1 155 ? -23.034 19.659 12.743 1.00 33.03 155 PRO A N 1
ATOM 1222 C CA . PRO A 1 155 ? -24.442 20.024 12.633 1.00 33.03 155 PRO A CA 1
ATOM 1223 C C . PRO A 1 155 ? -24.548 21.468 12.131 1.00 33.03 155 PRO A C 1
ATOM 1225 O O . PRO A 1 155 ? -23.818 22.344 12.590 1.00 33.03 155 PRO A O 1
ATOM 1228 N N . ALA A 1 156 ? -25.457 21.722 11.188 1.00 37.84 156 ALA A N 1
ATOM 1229 C CA . ALA A 1 156 ? -25.764 23.080 10.765 1.00 37.84 156 ALA A CA 1
ATOM 1230 C C . ALA A 1 156 ? -26.310 23.862 11.970 1.00 37.84 156 ALA A C 1
ATOM 1232 O O . ALA A 1 156 ? -27.479 23.714 12.330 1.00 37.84 156 ALA A O 1
ATOM 1233 N N . ASP A 1 157 ? -25.469 24.680 12.606 1.00 38.06 157 ASP A N 1
ATOM 1234 C CA . ASP A 1 157 ? -25.938 25.729 13.507 1.00 38.06 157 ASP A CA 1
ATOM 1235 C C . ASP A 1 157 ? -26.976 26.558 12.737 1.00 38.06 157 ASP A C 1
ATOM 1237 O O . ASP A 1 157 ? -26.701 27.051 11.637 1.00 38.06 157 ASP A O 1
ATOM 1241 N N . SER A 1 158 ? -28.182 26.710 13.289 1.00 33.53 158 SER A N 1
ATOM 1242 C CA . SER A 1 158 ? -29.246 27.465 12.626 1.00 33.53 158 SER A CA 1
ATOM 1243 C C . SER A 1 158 ? -28.758 28.877 12.286 1.00 33.53 158 SER A C 1
ATOM 1245 O O . SER A 1 158 ? -28.404 29.641 13.186 1.00 33.53 158 SER A O 1
ATOM 1247 N N . GLY A 1 159 ? -28.748 29.230 10.999 1.00 36.84 159 GLY A N 1
ATOM 1248 C CA . GLY A 1 159 ? -28.376 30.570 10.535 1.00 36.84 159 GLY A CA 1
ATOM 1249 C C . GLY A 1 159 ? -26.892 30.787 10.214 1.00 36.84 159 GLY A C 1
ATOM 1250 O O . GLY A 1 159 ? -26.523 31.913 9.892 1.00 36.84 159 GLY A O 1
ATOM 1251 N N . LYS A 1 160 ? -26.042 29.750 10.246 1.00 36.53 160 LYS A N 1
ATOM 1252 C CA . LYS A 1 160 ? -24.658 29.811 9.740 1.00 36.53 160 LYS A CA 1
ATOM 1253 C C . LYS A 1 160 ? -24.480 28.876 8.542 1.00 36.53 160 LYS A C 1
ATOM 1255 O O . LYS A 1 160 ? -23.987 27.762 8.687 1.00 36.53 160 LYS A O 1
ATOM 1260 N N . TYR A 1 161 ? -24.862 29.332 7.353 1.00 39.75 161 TYR A N 1
ATOM 1261 C CA . TYR A 1 161 ? -24.547 28.649 6.094 1.00 39.75 161 TYR A CA 1
ATOM 1262 C C . TYR A 1 161 ? -23.481 29.463 5.350 1.00 39.75 161 TYR A C 1
ATOM 1264 O O . TYR A 1 161 ? -23.650 30.668 5.176 1.00 39.75 161 TYR A O 1
ATOM 1272 N N . TYR A 1 162 ? -22.370 28.834 4.956 1.00 40.19 162 TYR A N 1
ATOM 1273 C CA . TYR A 1 162 ? -21.338 29.480 4.137 1.00 40.19 162 TYR A CA 1
ATOM 1274 C C . TYR A 1 162 ? -21.748 29.463 2.659 1.00 40.19 162 TYR A C 1
ATOM 1276 O O . TYR A 1 162 ? -22.216 28.439 2.164 1.00 40.19 162 TYR A O 1
ATOM 1284 N N . ASP A 1 163 ? -21.575 30.594 1.969 1.00 39.53 163 ASP A N 1
ATOM 1285 C CA . ASP A 1 163 ? -21.801 30.731 0.527 1.00 39.53 163 ASP A CA 1
ATOM 1286 C C . ASP A 1 163 ? -20.595 30.183 -0.252 1.00 39.53 163 ASP A C 1
ATOM 1288 O O . ASP A 1 163 ? -19.460 30.634 -0.087 1.00 39.53 163 ASP A O 1
ATOM 1292 N N . LEU A 1 164 ? -20.844 29.162 -1.067 1.00 42.41 164 LEU A N 1
ATOM 1293 C CA . LEU A 1 164 ? -19.827 28.314 -1.692 1.00 42.41 164 LEU A CA 1
ATOM 1294 C C . LEU A 1 164 ? -19.554 28.697 -3.148 1.00 42.41 164 LEU A C 1
ATOM 1296 O O . LEU A 1 164 ? -18.677 28.104 -3.774 1.00 42.41 164 LEU A O 1
ATOM 1300 N N . SER A 1 165 ? -20.263 29.691 -3.695 1.00 39.31 165 SER A N 1
ATOM 1301 C CA . SER A 1 165 ? -20.039 30.170 -5.065 1.00 39.31 165 SER A CA 1
ATOM 1302 C C . SER A 1 165 ? -18.681 30.859 -5.258 1.00 39.31 165 SER A C 1
ATOM 1304 O O . SER A 1 165 ? -18.283 31.105 -6.392 1.00 39.31 165 SER A O 1
ATOM 1306 N N . ASN A 1 166 ? -17.969 31.165 -4.166 1.00 37.25 166 ASN A N 1
ATOM 1307 C CA . ASN A 1 166 ? -16.688 31.881 -4.161 1.00 37.25 166 ASN A CA 1
ATOM 1308 C C . ASN A 1 166 ? -15.475 31.000 -3.797 1.00 37.25 166 ASN A C 1
ATOM 1310 O O . ASN A 1 166 ? -14.390 31.525 -3.535 1.00 37.25 166 ASN A O 1
ATOM 1314 N N . LEU A 1 167 ? -15.625 29.672 -3.756 1.00 37.34 167 LEU A N 1
ATOM 1315 C CA . LEU A 1 167 ? -14.503 28.773 -3.477 1.00 37.34 167 LEU A CA 1
ATOM 1316 C C . LEU A 1 167 ? -13.533 28.702 -4.668 1.00 37.34 167 LEU A C 1
ATOM 1318 O O . LEU A 1 167 ? -13.934 28.498 -5.811 1.00 37.34 167 LEU A O 1
ATOM 1322 N N . LYS A 1 168 ? -12.226 28.819 -4.395 1.00 35.44 168 LYS A N 1
ATOM 1323 C CA . LYS A 1 168 ? -11.182 28.451 -5.368 1.00 35.44 168 LYS A CA 1
ATOM 1324 C C . LYS A 1 168 ? -11.267 26.935 -5.653 1.00 35.44 168 LYS A C 1
ATOM 1326 O O . LYS A 1 168 ? -11.704 26.208 -4.766 1.00 35.44 168 LYS A O 1
ATOM 1331 N N . PRO A 1 169 ? -10.793 26.422 -6.807 1.00 37.44 169 PRO A N 1
ATOM 1332 C CA . PRO A 1 169 ? -10.849 24.987 -7.147 1.00 37.44 169 PRO A CA 1
ATOM 1333 C C . PRO A 1 169 ? -10.256 24.040 -6.084 1.00 37.44 169 PRO A C 1
ATOM 1335 O O . PRO A 1 169 ? -10.695 22.906 -5.953 1.00 37.44 169 PRO A O 1
ATOM 1338 N N . TRP A 1 170 ? -9.313 24.536 -5.275 1.00 33.69 170 TRP A N 1
ATOM 1339 C CA . TRP A 1 170 ? -8.670 23.818 -4.164 1.00 33.69 170 TRP A CA 1
ATOM 1340 C C . TRP A 1 170 ? -9.275 24.138 -2.777 1.00 33.69 170 TRP A C 1
ATOM 1342 O O . TRP A 1 170 ? -8.790 23.670 -1.754 1.00 33.69 170 TRP A O 1
ATOM 1352 N N . GLY A 1 171 ? -10.319 24.970 -2.721 1.00 33.84 171 GLY A N 1
ATOM 1353 C CA . GLY A 1 171 ? -10.892 25.564 -1.506 1.00 33.84 171 GLY A CA 1
ATOM 1354 C C . GLY A 1 171 ? -11.981 24.741 -0.810 1.00 33.84 171 GLY A C 1
ATOM 1355 O O . GLY A 1 171 ? -12.527 25.197 0.188 1.00 33.84 171 GLY A O 1
ATOM 1356 N N . LEU A 1 172 ? -12.293 23.530 -1.287 1.00 39.06 172 LEU A N 1
ATOM 1357 C CA . LEU A 1 172 ? -13.258 22.616 -0.645 1.00 39.06 172 LEU A CA 1
ATOM 1358 C C . LEU A 1 172 ? -12.851 22.173 0.776 1.00 39.06 172 LEU A C 1
ATOM 1360 O O . LEU A 1 172 ? -13.676 21.616 1.503 1.00 39.06 172 LEU A O 1
ATOM 1364 N N . TYR A 1 173 ? -11.609 22.454 1.173 1.00 45.62 173 TYR A N 1
ATOM 1365 C CA . TYR A 1 173 ? -10.982 21.950 2.393 1.00 45.62 173 TYR A CA 1
ATOM 1366 C C . TYR A 1 173 ? -10.571 23.060 3.379 1.00 45.62 173 TYR A C 1
ATOM 1368 O O . TYR A 1 173 ? -9.850 22.819 4.343 1.00 45.62 173 TYR A O 1
ATOM 1376 N N . ASP A 1 174 ? -11.009 24.306 3.187 1.00 33.66 174 ASP A N 1
ATOM 1377 C CA . ASP A 1 174 ? -10.596 25.384 4.091 1.00 33.66 174 ASP A CA 1
ATOM 1378 C C . ASP A 1 174 ? -11.391 25.396 5.406 1.00 33.66 174 ASP A C 1
ATOM 1380 O O . ASP A 1 174 ? -12.328 26.172 5.596 1.00 33.66 174 ASP A O 1
ATOM 1384 N N . ARG A 1 175 ? -10.969 24.533 6.334 1.00 37.69 175 ARG A N 1
ATOM 1385 C CA . ARG A 1 175 ? -10.644 24.940 7.704 1.00 37.69 175 ARG A CA 1
ATOM 1386 C C . ARG A 1 175 ? -9.480 24.103 8.213 1.00 37.69 175 ARG A C 1
ATOM 1388 O O . ARG A 1 175 ? -9.564 22.878 8.188 1.00 37.69 175 ARG A O 1
ATOM 1395 N N . TYR A 1 176 ? -8.472 24.753 8.797 1.00 42.41 176 TYR A N 1
ATOM 1396 C CA . TYR A 1 176 ? -7.657 24.154 9.858 1.00 42.41 176 TYR A CA 1
ATOM 1397 C C . TYR A 1 176 ? -8.609 23.573 10.918 1.00 42.41 176 TYR A C 1
ATOM 1399 O O . TYR A 1 176 ? -9.139 24.296 11.767 1.00 42.41 176 TYR A O 1
ATOM 1407 N N . GLY A 1 177 ? -8.908 22.279 10.820 1.00 45.84 177 GLY A N 1
ATOM 1408 C CA . GLY A 1 177 ? -9.846 21.591 11.697 1.00 45.84 177 GLY A CA 1
ATOM 1409 C C . GLY A 1 177 ? -9.232 21.461 13.082 1.00 45.84 177 GLY A C 1
ATOM 1410 O O . GLY A 1 177 ? -8.477 20.529 13.347 1.00 45.84 177 GLY A O 1
ATOM 1411 N N . GLY A 1 178 ? -9.520 22.407 13.978 1.00 52.12 178 GLY A N 1
ATOM 1412 C CA . GLY A 1 178 ? -8.905 22.511 15.309 1.00 52.12 178 GLY A CA 1
ATOM 1413 C C . GLY A 1 178 ? -9.140 21.327 16.261 1.00 52.12 178 GLY A C 1
ATOM 1414 O O . GLY A 1 178 ? -8.714 21.391 17.410 1.00 52.12 178 GLY A O 1
ATOM 1415 N N . ASN A 1 179 ? -9.805 20.257 15.818 1.00 60.66 179 ASN A N 1
ATOM 1416 C CA . ASN A 1 179 ? -10.146 19.080 16.612 1.00 60.66 179 ASN A CA 1
ATOM 1417 C C . ASN A 1 179 ? -9.418 17.791 16.186 1.00 60.66 179 ASN A C 1
ATOM 1419 O O . ASN A 1 179 ? -9.599 16.779 16.853 1.00 60.66 179 ASN A O 1
ATOM 1423 N N . LEU A 1 180 ? -8.577 17.794 15.145 1.00 61.50 180 LEU A N 1
ATOM 1424 C CA . LEU A 1 180 ? -7.834 16.595 14.699 1.00 61.50 180 LEU A CA 1
ATOM 1425 C C . LEU A 1 180 ? -6.811 16.085 15.730 1.00 61.50 180 LEU A C 1
ATOM 1427 O O . LEU A 1 180 ? -6.418 14.922 15.731 1.00 61.50 180 LEU A O 1
ATOM 1431 N N . LYS A 1 181 ? -6.420 16.964 16.654 1.00 67.12 181 LYS A N 1
ATOM 1432 C CA . LYS A 1 181 ? -5.581 16.661 17.821 1.00 67.12 181 LYS A CA 1
ATOM 1433 C C . LYS A 1 181 ? -6.403 16.196 19.029 1.00 67.12 181 LYS A C 1
ATOM 1435 O O . LYS A 1 181 ? -5.848 15.872 20.072 1.00 67.12 181 LYS A O 1
ATOM 1440 N N . SER A 1 182 ? -7.734 16.199 18.931 1.00 76.56 182 SER A N 1
ATOM 1441 C CA . SER A 1 182 ? -8.597 15.780 20.030 1.00 76.56 182 SER A CA 1
ATOM 1442 C C . SER A 1 182 ? -8.583 14.263 20.135 1.00 76.56 182 SER A C 1
ATOM 1444 O O . SER A 1 182 ? -9.318 13.557 19.441 1.00 76.56 182 SER A O 1
ATOM 1446 N N . ARG A 1 183 ? -7.759 13.756 21.048 1.00 82.00 183 ARG A N 1
ATOM 1447 C CA . ARG A 1 183 ? -7.720 12.335 21.396 1.00 82.00 183 ARG A CA 1
ATOM 1448 C C . ARG A 1 183 ? -9.091 11.809 21.841 1.00 82.00 183 ARG A C 1
ATOM 1450 O O . ARG A 1 183 ? -9.439 10.677 21.542 1.00 82.00 183 ARG A O 1
ATOM 1457 N N . GLU A 1 184 ? -9.910 12.655 22.465 1.00 79.25 184 GLU A N 1
ATOM 1458 C CA . GLU A 1 184 ? -11.290 12.324 22.849 1.00 79.25 184 GLU A CA 1
ATOM 1459 C C . GLU A 1 184 ? -12.211 12.024 21.654 1.00 79.25 184 GLU A C 1
ATOM 1461 O O . GLU A 1 184 ? -13.229 11.355 21.819 1.00 79.25 184 GLU A O 1
ATOM 1466 N N . LEU A 1 185 ? -11.874 12.500 20.454 1.00 75.31 185 LEU A N 1
ATOM 1467 C CA . LEU A 1 185 ? -12.635 12.228 19.233 1.00 75.31 185 LEU A CA 1
ATOM 1468 C C . LEU A 1 185 ? -11.974 11.137 18.386 1.00 75.31 185 LEU A C 1
ATOM 1470 O O . LEU A 1 185 ? -12.650 10.198 17.968 1.00 75.31 185 LEU A O 1
ATOM 1474 N N . TRP A 1 186 ? -10.665 11.252 18.160 1.00 79.69 186 TRP A N 1
ATOM 1475 C CA . TRP A 1 186 ? -9.936 10.457 17.166 1.00 79.69 186 TRP A CA 1
ATOM 1476 C C . TRP A 1 186 ? -9.140 9.286 17.756 1.00 79.69 186 TRP A C 1
ATOM 1478 O O . TRP A 1 186 ? -8.735 8.408 17.003 1.00 79.69 186 TRP A O 1
ATOM 1488 N N . ASP A 1 187 ? -8.880 9.290 19.071 1.00 86.94 187 ASP A N 1
ATOM 1489 C CA . ASP A 1 187 ? -7.918 8.410 19.767 1.00 86.94 187 ASP A CA 1
ATOM 1490 C C . ASP A 1 187 ? -6.502 8.385 19.154 1.00 86.94 187 ASP A C 1
ATOM 1492 O O . ASP A 1 187 ? -5.699 7.503 19.466 1.00 86.94 187 ASP A O 1
ATOM 1496 N N . THR A 1 188 ? -6.144 9.406 18.364 1.00 88.50 188 THR A N 1
ATOM 1497 C CA . THR A 1 188 ? -4.784 9.594 17.846 1.00 88.50 188 THR A CA 1
ATOM 1498 C C . THR A 1 188 ? -3.756 9.480 18.970 1.00 88.50 188 THR A C 1
ATOM 1500 O O . THR A 1 188 ? -3.951 9.967 20.089 1.00 88.50 188 THR A O 1
ATOM 1503 N N . ASN A 1 189 ? -2.641 8.810 18.685 1.00 92.06 189 ASN A N 1
ATOM 1504 C CA . ASN A 1 189 ? -1.557 8.633 19.651 1.00 92.06 189 ASN A CA 1
ATOM 1505 C C . ASN A 1 189 ? -0.400 9.618 19.414 1.00 92.06 189 ASN A C 1
ATOM 1507 O O . ASN A 1 189 ? 0.457 9.806 20.280 1.00 92.06 189 ASN A O 1
ATOM 1511 N N . CYS A 1 190 ? -0.383 10.306 18.277 1.00 91.56 190 CYS A N 1
ATOM 1512 C CA . CYS A 1 190 ? 0.605 11.332 18.015 1.00 91.56 190 CYS A CA 1
ATOM 1513 C C . CYS A 1 190 ? 0.091 12.451 17.120 1.00 91.56 190 CYS A C 1
ATOM 1515 O O . CYS A 1 190 ? -0.858 12.292 16.354 1.00 91.56 190 CYS A O 1
ATOM 1517 N N . GLU A 1 191 ? 0.806 13.566 17.173 1.00 87.44 191 GLU A N 1
ATOM 1518 C CA . GLU A 1 191 ? 0.757 14.619 16.174 1.00 87.44 191 GLU A CA 1
ATOM 1519 C C . GLU A 1 191 ? 2.139 14.778 15.527 1.00 87.44 191 GLU A C 1
ATOM 1521 O O . GLU A 1 191 ? 3.171 14.783 16.209 1.00 87.44 191 GLU A O 1
ATOM 1526 N N . ARG A 1 192 ? 2.138 14.968 14.209 1.00 82.12 192 ARG A N 1
ATOM 1527 C CA . ARG A 1 192 ? 3.235 15.572 13.451 1.00 82.12 192 ARG A CA 1
ATOM 1528 C C . ARG A 1 192 ? 2.773 16.961 13.033 1.00 82.12 192 ARG A C 1
ATOM 1530 O O . ARG A 1 192 ? 1.623 17.102 12.660 1.00 82.12 192 ARG A O 1
ATOM 1537 N N . HIS A 1 193 ? 3.625 17.976 13.060 1.00 70.62 193 HIS A N 1
ATOM 1538 C CA . HIS A 1 193 ? 3.240 19.304 12.575 1.00 70.62 193 HIS A CA 1
ATOM 1539 C C . HIS A 1 193 ? 4.233 19.785 11.533 1.00 70.62 193 HIS A C 1
ATOM 1541 O O . HIS A 1 193 ? 5.428 19.832 11.809 1.00 70.62 193 HIS A O 1
ATOM 1547 N N . VAL A 1 194 ? 3.739 20.110 10.342 1.00 63.19 194 VAL A N 1
ATOM 1548 C CA . VAL A 1 194 ? 4.578 20.252 9.141 1.00 63.19 194 VAL A CA 1
ATOM 1549 C C . VAL A 1 194 ? 4.918 21.715 8.820 1.00 63.19 194 VAL A C 1
ATOM 1551 O O . VAL A 1 194 ? 5.974 21.983 8.269 1.00 63.19 194 VAL A O 1
ATOM 1554 N N . GLU A 1 195 ? 4.115 22.689 9.256 1.00 54.72 195 GLU A N 1
ATOM 1555 C CA . GLU A 1 195 ? 4.135 24.037 8.654 1.00 54.72 195 GLU A CA 1
ATOM 1556 C C . GLU A 1 195 ? 4.920 25.130 9.407 1.00 54.72 195 GLU A C 1
ATOM 1558 O O . GLU A 1 195 ? 4.845 26.303 9.036 1.00 54.72 195 GLU A O 1
ATOM 1563 N N . ILE A 1 196 ? 5.662 24.835 10.482 1.00 55.38 196 ILE A N 1
ATOM 1564 C CA . ILE A 1 196 ? 6.249 25.932 11.277 1.00 55.38 196 ILE A CA 1
ATOM 1565 C C . ILE A 1 196 ? 7.645 26.295 10.742 1.00 55.38 196 ILE A C 1
ATOM 1567 O O . ILE A 1 196 ? 8.570 25.490 10.838 1.00 55.38 196 ILE A O 1
ATOM 1571 N N . PRO A 1 197 ? 7.888 27.554 10.320 1.00 52.34 197 PRO A N 1
ATOM 1572 C CA . PRO A 1 197 ? 9.229 28.052 9.980 1.00 52.34 197 PRO A CA 1
ATOM 1573 C C . PRO A 1 197 ? 10.169 28.193 11.204 1.00 52.34 197 PRO A C 1
ATOM 1575 O O . PRO A 1 197 ? 11.214 28.840 11.130 1.00 52.34 197 PRO A O 1
ATOM 1578 N N . LYS A 1 198 ? 9.794 27.627 12.356 1.00 65.06 198 LYS A N 1
ATOM 1579 C CA . LYS A 1 198 ? 10.432 27.694 13.680 1.00 65.06 198 LYS A CA 1
ATOM 1580 C C . LYS A 1 198 ? 10.387 26.296 14.309 1.00 65.06 198 LYS A C 1
ATOM 1582 O O . LYS A 1 198 ? 9.472 25.530 14.031 1.00 65.06 198 LYS A O 1
ATOM 1587 N N . PHE A 1 199 ? 11.344 25.979 15.182 1.00 74.75 199 PHE A N 1
ATOM 1588 C CA . PHE A 1 199 ? 11.297 24.736 15.955 1.00 74.75 199 PHE A CA 1
ATOM 1589 C C . PHE A 1 199 ? 10.110 24.765 16.919 1.00 74.75 199 PHE A C 1
ATOM 1591 O O . PHE A 1 199 ? 9.676 25.831 17.368 1.00 74.75 199 PHE A O 1
ATOM 1598 N N . TYR A 1 200 ? 9.622 23.582 17.272 1.00 75.88 200 TYR A N 1
ATOM 1599 C CA . TYR A 1 200 ? 8.655 23.424 18.344 1.00 75.88 200 TYR A CA 1
ATOM 1600 C C . TYR A 1 200 ? 9.186 23.999 19.656 1.00 75.88 200 TYR A C 1
ATOM 1602 O O . TYR A 1 200 ? 10.198 23.545 20.187 1.00 75.88 200 TYR A O 1
ATOM 1610 N N . THR A 1 201 ? 8.475 24.957 20.238 1.00 83.00 201 THR A N 1
ATOM 1611 C CA . THR A 1 201 ? 8.801 25.401 21.596 1.00 83.00 201 THR A CA 1
ATOM 1612 C C . THR A 1 201 ? 8.474 24.301 22.608 1.00 83.00 201 THR A C 1
ATOM 1614 O O . THR A 1 201 ? 7.548 23.510 22.416 1.00 83.00 201 THR A O 1
ATOM 1617 N N . GLN A 1 202 ? 9.195 24.287 23.731 1.00 87.56 202 GLN A N 1
ATOM 1618 C CA . GLN A 1 202 ? 8.894 23.409 24.866 1.00 87.56 202 GLN A CA 1
ATOM 1619 C C . GLN A 1 202 ? 7.421 23.517 25.298 1.00 87.56 202 GLN A C 1
ATOM 1621 O O . GLN A 1 202 ? 6.764 22.503 25.500 1.00 87.56 202 GLN A O 1
ATOM 1626 N N . VAL A 1 203 ? 6.873 24.737 25.344 1.00 89.69 203 VAL A N 1
ATOM 1627 C CA . VAL A 1 203 ? 5.470 24.993 25.715 1.00 89.69 203 VAL A CA 1
ATOM 1628 C C . VAL A 1 203 ? 4.491 24.302 24.763 1.00 89.69 203 VAL A C 1
ATOM 1630 O O . VAL A 1 203 ? 3.513 23.711 25.216 1.00 89.69 203 VAL A O 1
ATOM 1633 N N . GLN A 1 204 ? 4.747 24.344 23.451 1.00 86.19 204 GLN A N 1
ATOM 1634 C CA . GLN A 1 204 ? 3.897 23.674 22.462 1.00 86.19 204 GLN A CA 1
ATOM 1635 C C . GLN A 1 204 ? 3.940 22.152 22.621 1.00 86.19 204 GLN A C 1
ATOM 1637 O O . GLN A 1 204 ? 2.894 21.510 22.609 1.00 86.19 204 GLN A O 1
ATOM 1642 N N . LEU A 1 205 ? 5.130 21.580 22.816 1.00 88.44 205 LEU A N 1
ATOM 1643 C CA . LEU A 1 205 ? 5.292 20.138 23.021 1.00 88.44 205 LEU A CA 1
ATOM 1644 C C . LEU A 1 205 ? 4.599 19.677 24.309 1.00 88.44 205 LEU A C 1
ATOM 1646 O O . LEU A 1 205 ? 3.868 18.690 24.309 1.00 88.44 205 LEU A O 1
ATOM 1650 N N . GLU A 1 206 ? 4.763 20.418 25.403 1.00 91.50 206 GLU A N 1
ATOM 1651 C CA . GLU A 1 206 ? 4.101 20.122 26.677 1.00 91.50 206 GLU A CA 1
ATOM 1652 C C . GLU A 1 206 ? 2.576 20.264 26.600 1.00 91.50 206 GLU A C 1
ATOM 1654 O O . GLU A 1 206 ? 1.858 19.525 27.274 1.00 91.50 206 GLU A O 1
ATOM 1659 N N . ALA A 1 207 ? 2.055 21.174 25.772 1.00 88.94 207 ALA A N 1
ATOM 1660 C CA . ALA A 1 207 ? 0.618 21.309 25.545 1.00 88.94 207 ALA A CA 1
ATOM 1661 C C . ALA A 1 207 ? 0.017 20.096 24.814 1.00 88.94 207 ALA A C 1
ATOM 1663 O O . ALA A 1 207 ? -1.106 19.696 25.129 1.00 88.94 207 ALA A O 1
ATOM 1664 N N . LEU A 1 208 ? 0.754 19.488 23.878 1.00 86.50 208 LEU A N 1
ATOM 1665 C CA . LEU A 1 208 ? 0.359 18.225 23.240 1.00 86.50 208 LEU A CA 1
ATOM 1666 C C . LEU A 1 208 ? 0.433 17.063 24.225 1.00 86.50 208 LEU A C 1
ATOM 1668 O O . LEU A 1 208 ? -0.502 16.271 24.333 1.00 86.50 208 LEU A O 1
ATOM 1672 N N . TRP A 1 209 ? 1.500 17.018 25.019 1.00 91.75 209 TRP A N 1
ATOM 1673 C CA . TRP A 1 209 ? 1.672 15.987 26.032 1.00 91.75 209 TRP A CA 1
ATOM 1674 C C . TRP A 1 209 ? 0.542 15.974 27.068 1.00 91.75 209 TRP A C 1
ATOM 1676 O O . TRP A 1 209 ? 0.031 14.913 27.417 1.00 91.75 209 TRP A O 1
ATOM 1686 N N . LYS A 1 210 ? 0.072 17.152 27.501 1.00 90.69 210 LYS A N 1
ATOM 1687 C CA . LYS A 1 210 ? -1.093 17.286 28.399 1.00 90.69 210 LYS A CA 1
ATOM 1688 C C . LYS A 1 210 ? -2.393 16.728 27.806 1.00 90.69 210 LYS A C 1
ATOM 1690 O O . LYS A 1 210 ? -3.298 16.404 28.566 1.00 90.69 210 LYS A O 1
ATOM 1695 N N . GLN A 1 211 ? -2.478 16.592 26.483 1.00 87.25 211 GLN A N 1
ATOM 1696 C CA . GLN A 1 211 ? -3.600 15.965 25.772 1.00 87.25 211 GLN A CA 1
ATOM 1697 C C . GLN A 1 211 ? -3.388 14.454 25.546 1.00 87.25 211 GLN A C 1
ATOM 1699 O O . GLN A 1 211 ? -4.204 13.799 24.901 1.00 87.25 211 GLN A O 1
ATOM 1704 N N . GLY A 1 212 ? -2.303 13.878 26.078 1.00 89.50 212 GLY A N 1
ATOM 1705 C CA . GLY A 1 212 ? -1.960 12.463 25.920 1.00 89.50 212 GLY A CA 1
ATOM 1706 C C . GLY A 1 212 ? -1.344 12.114 24.563 1.00 89.50 212 GLY A C 1
ATOM 1707 O O . GLY A 1 212 ? -1.315 10.936 24.198 1.00 89.50 212 GLY A O 1
ATOM 1708 N N . LEU A 1 213 ? -0.862 13.114 23.819 1.00 90.06 213 LEU A N 1
ATOM 1709 C CA . LEU A 1 213 ? -0.252 12.941 22.505 1.00 90.06 213 LEU A CA 1
ATOM 1710 C C . LEU A 1 213 ? 1.270 12.926 22.592 1.00 90.06 213 LEU A C 1
ATOM 1712 O O . LEU A 1 213 ? 1.884 13.755 23.268 1.00 90.06 213 LEU A O 1
ATOM 1716 N N . TYR A 1 214 ? 1.880 12.027 21.827 1.00 94.19 214 TYR A N 1
ATOM 1717 C CA . TYR A 1 214 ? 3.273 12.180 21.444 1.00 94.19 214 TYR A CA 1
ATOM 1718 C C . TYR A 1 214 ? 3.413 13.167 20.287 1.00 94.19 214 TYR A C 1
ATOM 1720 O O . TYR A 1 214 ? 2.530 13.315 19.446 1.00 94.19 214 TYR A O 1
ATOM 1728 N N . THR A 1 215 ? 4.570 13.800 20.212 1.00 92.88 215 THR A N 1
ATOM 1729 C CA . THR A 1 215 ? 5.077 14.396 18.985 1.00 92.88 215 THR A CA 1
ATOM 1730 C C . THR A 1 215 ? 5.815 13.295 18.244 1.00 92.88 215 THR A C 1
ATOM 1732 O O . THR A 1 215 ? 6.897 12.879 18.674 1.00 92.88 215 THR A O 1
ATOM 1735 N N . SER A 1 216 ? 5.241 12.794 17.150 1.00 93.19 216 SER A N 1
ATOM 1736 C CA . SER A 1 216 ? 5.897 11.737 16.372 1.00 93.19 216 SER A CA 1
ATOM 1737 C C . SER A 1 216 ? 7.242 12.216 15.837 1.00 93.19 216 SER A C 1
ATOM 1739 O O . SER A 1 216 ? 8.217 11.481 15.951 1.00 93.19 216 SER A O 1
ATOM 1741 N N . THR A 1 217 ? 7.320 13.464 15.358 1.00 92.19 217 THR A N 1
ATOM 1742 C CA . THR A 1 217 ? 8.559 14.094 14.882 1.00 92.19 217 THR A CA 1
ATOM 1743 C C . THR A 1 217 ? 8.645 15.567 15.269 1.00 92.19 217 THR A C 1
ATOM 1745 O O . THR A 1 217 ? 7.769 16.358 14.925 1.00 92.19 217 THR A O 1
ATOM 1748 N N . ALA A 1 218 ? 9.728 15.954 15.948 1.00 90.50 218 ALA A N 1
ATOM 1749 C CA . ALA A 1 218 ? 10.064 17.358 16.186 1.00 90.50 218 ALA A CA 1
ATOM 1750 C C . ALA A 1 218 ? 10.996 17.891 15.083 1.00 90.50 218 ALA A C 1
ATOM 1752 O O . ALA A 1 218 ? 12.106 17.387 14.899 1.00 90.50 218 ALA A O 1
ATOM 1753 N N . PHE A 1 219 ? 10.548 18.920 14.362 1.00 86.44 219 PHE A N 1
ATOM 1754 C CA . PHE A 1 219 ? 11.306 19.541 13.275 1.00 86.44 219 PHE A CA 1
ATOM 1755 C C . PHE A 1 219 ? 12.244 20.645 13.754 1.00 86.44 219 PHE A C 1
ATOM 1757 O O . PHE A 1 219 ? 11.881 21.490 14.578 1.00 86.44 219 PHE A O 1
ATOM 1764 N N . MET A 1 220 ? 13.434 20.669 13.163 1.00 85.31 220 MET A N 1
ATOM 1765 C CA . MET A 1 220 ? 14.435 21.706 13.356 1.00 85.31 220 MET A CA 1
ATOM 1766 C C . MET A 1 220 ? 14.423 22.658 12.153 1.00 85.31 220 MET A C 1
ATOM 1768 O O . MET A 1 220 ? 14.515 22.198 11.024 1.00 85.31 220 MET A O 1
ATOM 1772 N N . PRO A 1 221 ? 14.325 23.984 12.329 1.00 73.56 221 PRO A N 1
ATOM 1773 C CA . PRO A 1 221 ? 14.298 24.908 11.205 1.00 73.56 221 PRO A CA 1
ATOM 1774 C C . PRO A 1 221 ? 15.699 25.010 10.570 1.00 73.56 221 PRO A C 1
ATOM 1776 O O . PRO A 1 221 ? 16.680 25.246 11.285 1.00 73.56 221 PRO A O 1
ATOM 1779 N N . PRO A 1 222 ? 15.828 24.922 9.236 1.00 65.44 222 PRO A N 1
ATOM 1780 C CA . PRO A 1 222 ? 17.134 24.876 8.558 1.00 65.44 222 PRO A CA 1
ATOM 1781 C C . PRO A 1 222 ? 17.906 26.187 8.680 1.00 65.44 222 PRO A C 1
ATOM 1783 O O . PRO A 1 222 ? 19.129 26.201 8.786 1.00 65.44 222 PRO A O 1
ATOM 1786 N N . LYS A 1 223 ? 17.170 27.306 8.700 1.00 65.94 223 LYS A N 1
ATOM 1787 C CA . LYS A 1 223 ? 17.715 28.666 8.811 1.00 65.94 223 LYS A CA 1
ATOM 1788 C C . LYS A 1 223 ? 18.208 29.014 10.218 1.00 65.94 223 LYS A C 1
ATOM 1790 O O . LYS A 1 223 ? 18.838 30.050 10.383 1.00 65.94 223 LYS A O 1
ATOM 1795 N N . ALA A 1 224 ? 17.933 28.183 11.225 1.00 65.19 224 ALA A N 1
ATOM 1796 C CA . ALA A 1 224 ? 18.369 28.424 12.601 1.00 65.19 224 ALA A CA 1
ATOM 1797 C C . ALA A 1 224 ? 19.673 27.697 12.947 1.00 65.19 224 ALA A C 1
ATOM 1799 O O . ALA A 1 224 ? 19.896 27.386 14.113 1.00 65.19 224 ALA A O 1
ATOM 1800 N N . LYS A 1 225 ? 20.506 27.365 11.954 1.00 73.88 225 LYS A N 1
ATOM 1801 C CA . LYS A 1 225 ? 21.813 26.760 12.212 1.00 73.88 225 LYS A CA 1
ATOM 1802 C C . LYS A 1 225 ? 22.829 27.824 12.665 1.00 73.88 225 LYS A C 1
ATOM 1804 O O . LYS A 1 225 ? 22.859 28.902 12.072 1.00 73.88 225 LYS A O 1
ATOM 1809 N N . PRO A 1 226 ? 23.686 27.521 13.660 1.00 82.81 226 PRO A N 1
ATOM 1810 C CA . PRO A 1 226 ? 23.710 26.279 14.438 1.00 82.81 226 PRO A CA 1
ATOM 1811 C C . PRO A 1 226 ? 22.485 26.168 15.356 1.00 82.81 226 PRO A C 1
ATOM 1813 O O . PRO A 1 226 ? 22.083 27.146 15.982 1.00 82.81 226 PRO A O 1
ATOM 1816 N N . TRP A 1 227 ? 21.887 24.975 15.437 1.00 86.75 227 TRP A N 1
ATOM 1817 C CA . TRP A 1 227 ? 20.687 24.786 16.250 1.00 86.75 227 TRP A CA 1
ATOM 1818 C C . TRP A 1 227 ? 20.967 25.009 17.745 1.00 86.75 227 TRP A C 1
ATOM 1820 O O . TRP A 1 227 ? 22.038 24.621 18.221 1.00 86.75 227 TRP A O 1
ATOM 1830 N N . PRO A 1 228 ? 20.016 25.577 18.515 1.00 88.38 228 PRO A N 1
ATOM 1831 C CA . PRO A 1 228 ? 20.244 25.887 19.924 1.00 88.38 228 PRO A CA 1
ATOM 1832 C C . PRO A 1 228 ? 20.562 24.634 20.754 1.00 88.38 228 PRO A C 1
ATOM 1834 O O . PRO A 1 228 ? 19.745 23.713 20.837 1.00 88.38 228 PRO A O 1
ATOM 1837 N N . ALA A 1 229 ? 21.723 24.618 21.415 1.00 90.00 229 ALA A N 1
ATOM 1838 C CA . ALA A 1 229 ? 22.183 23.478 22.213 1.00 90.00 229 ALA A CA 1
ATOM 1839 C C . ALA A 1 229 ? 21.203 23.107 23.341 1.00 90.00 229 ALA A C 1
ATOM 1841 O O . ALA A 1 229 ? 20.939 21.925 23.564 1.00 90.00 229 ALA A O 1
ATOM 1842 N N . ASP A 1 230 ? 20.604 24.104 23.998 1.00 90.62 230 ASP A N 1
ATOM 1843 C CA . ASP A 1 230 ? 19.605 23.884 25.049 1.00 90.62 230 ASP A CA 1
ATOM 1844 C C . ASP A 1 230 ? 18.338 23.217 24.509 1.00 90.62 230 ASP A C 1
ATOM 1846 O O . ASP A 1 230 ? 17.767 22.345 25.165 1.00 90.62 230 ASP A O 1
ATOM 1850 N N . HIS A 1 231 ? 17.929 23.559 23.284 1.00 90.12 231 HIS A N 1
ATOM 1851 C CA . HIS A 1 231 ? 16.783 22.917 22.653 1.00 90.12 231 HIS A CA 1
ATOM 1852 C C . HIS A 1 231 ? 17.094 21.464 22.277 1.00 90.12 231 HIS A C 1
ATOM 1854 O O . HIS A 1 231 ? 16.296 20.579 22.568 1.00 90.12 231 HIS A O 1
ATOM 1860 N N . LEU A 1 232 ? 18.280 21.185 21.722 1.00 92.00 232 LEU A N 1
ATOM 1861 C CA . LEU A 1 232 ? 18.723 19.812 21.444 1.00 92.00 232 LEU A CA 1
ATOM 1862 C C . LEU A 1 232 ? 18.798 18.964 22.725 1.00 92.00 232 LEU A C 1
ATOM 1864 O O . LEU A 1 232 ? 18.371 17.806 22.736 1.00 92.00 232 LEU A O 1
ATOM 1868 N N . LYS A 1 233 ? 19.293 19.552 23.822 1.00 92.50 233 LYS A N 1
ATOM 1869 C CA . LYS A 1 233 ? 19.321 18.919 25.146 1.00 92.50 233 LYS A CA 1
ATOM 1870 C C . LYS A 1 233 ? 17.912 18.643 25.665 1.00 92.50 233 LYS A C 1
ATOM 1872 O O . LYS A 1 233 ? 17.677 17.556 26.182 1.00 92.50 233 LYS A O 1
ATOM 1877 N N . TYR A 1 234 ? 16.982 19.584 25.500 1.00 93.12 234 TYR A N 1
ATOM 1878 C CA . TYR A 1 234 ? 15.579 19.375 25.849 1.00 93.12 234 TYR A CA 1
ATOM 1879 C C . TYR A 1 234 ? 14.961 18.244 25.021 1.00 93.12 234 TYR A C 1
ATOM 1881 O O . TYR A 1 234 ? 14.393 17.323 25.601 1.00 93.12 234 TYR A O 1
ATOM 1889 N N . LEU A 1 235 ? 15.124 18.254 23.692 1.00 93.56 235 LEU A N 1
ATOM 1890 C CA . LEU A 1 235 ? 14.578 17.218 22.810 1.00 93.56 235 LEU A CA 1
ATOM 1891 C C . LEU A 1 235 ? 15.069 15.825 23.198 1.00 93.56 235 LEU A C 1
ATOM 1893 O O . LEU A 1 235 ? 14.272 14.896 23.167 1.00 93.56 235 LEU A O 1
ATOM 1897 N N . ARG A 1 236 ? 16.328 15.667 23.633 1.00 94.44 236 ARG A N 1
ATOM 1898 C CA . ARG A 1 236 ? 16.854 14.388 24.146 1.00 94.44 236 ARG A CA 1
ATOM 1899 C C . ARG A 1 236 ? 15.986 13.805 25.267 1.00 94.44 236 ARG A C 1
ATOM 1901 O O . ARG A 1 236 ? 15.731 12.604 25.271 1.00 94.44 236 ARG A O 1
ATOM 1908 N N . THR A 1 237 ? 15.543 14.644 26.199 1.00 93.62 237 THR A N 1
ATOM 1909 C CA . THR A 1 237 ? 14.821 14.238 27.417 1.00 93.62 237 THR A CA 1
ATOM 1910 C C . THR A 1 237 ? 13.317 14.504 27.365 1.00 93.62 237 THR A C 1
ATOM 1912 O O . THR A 1 237 ? 12.616 14.222 28.332 1.00 93.62 237 THR A O 1
ATOM 1915 N N . ALA A 1 238 ? 12.812 15.081 26.274 1.00 94.62 238 ALA A N 1
ATOM 1916 C CA . ALA A 1 238 ? 11.415 15.465 26.147 1.00 94.62 238 ALA A CA 1
ATOM 1917 C C . ALA A 1 238 ? 10.511 14.214 26.187 1.00 94.62 238 ALA A C 1
ATOM 1919 O O . ALA A 1 238 ? 10.679 13.323 25.344 1.00 94.62 238 ALA A O 1
ATOM 1920 N N . PRO A 1 239 ? 9.537 14.141 27.117 1.00 95.00 239 PRO A N 1
ATOM 1921 C CA . PRO A 1 239 ? 8.785 12.915 27.402 1.00 95.00 239 PRO A CA 1
ATOM 1922 C C . PRO A 1 239 ? 7.765 12.547 26.318 1.00 95.00 239 PRO A C 1
ATOM 1924 O O . PRO A 1 239 ? 7.120 11.512 26.420 1.00 95.00 239 PRO A O 1
ATOM 1927 N N . MET A 1 240 ? 7.594 13.386 25.299 1.00 94.88 240 MET A N 1
ATOM 1928 C CA . MET A 1 240 ? 6.613 13.207 24.231 1.00 94.88 240 MET A CA 1
ATOM 1929 C C . MET A 1 240 ? 7.240 13.107 22.837 1.00 94.88 240 MET A C 1
ATOM 1931 O O . MET A 1 240 ? 6.520 12.826 21.891 1.00 94.88 240 MET A O 1
ATOM 1935 N N . VAL A 1 241 ? 8.547 13.344 22.669 1.00 95.81 241 VAL A N 1
ATOM 1936 C CA . VAL A 1 241 ? 9.181 13.381 21.337 1.00 95.81 241 VAL A CA 1
ATOM 1937 C C . VAL A 1 241 ? 9.688 11.992 20.950 1.00 95.81 241 VAL A C 1
ATOM 1939 O O . VAL A 1 241 ? 10.627 11.483 21.571 1.00 95.81 241 VAL A O 1
ATOM 1942 N N . ALA A 1 242 ? 9.100 11.387 19.916 1.00 96.69 242 ALA A N 1
ATOM 1943 C CA . ALA A 1 242 ? 9.488 10.058 19.437 1.00 96.69 242 ALA A CA 1
ATOM 1944 C C . ALA A 1 242 ? 10.681 10.114 18.467 1.00 96.69 242 ALA A C 1
ATOM 1946 O O . ALA A 1 242 ? 11.663 9.398 18.661 1.00 96.69 242 ALA A O 1
ATOM 1947 N N . SER A 1 243 ? 10.639 10.990 17.463 1.00 96.12 243 SER A N 1
ATOM 1948 C CA . SER A 1 243 ? 11.718 11.194 16.489 1.00 96.12 243 SER A CA 1
ATOM 1949 C C . SER A 1 243 ? 11.999 12.685 16.260 1.00 96.12 243 SER A C 1
ATOM 1951 O O . SER A 1 243 ? 11.278 13.559 16.753 1.00 96.12 243 SER A O 1
ATOM 1953 N N . VAL A 1 244 ? 13.087 12.996 15.557 1.00 94.31 244 VAL A N 1
ATOM 1954 C CA . VAL A 1 244 ? 13.473 14.374 15.197 1.00 94.31 244 VAL A CA 1
ATOM 1955 C C . VAL A 1 244 ? 13.741 14.485 13.704 1.00 94.31 244 VAL A C 1
ATOM 1957 O O . VAL A 1 244 ? 13.928 13.474 13.039 1.00 94.31 244 VAL A O 1
ATOM 1960 N N . SER A 1 245 ? 13.772 15.695 13.155 1.00 91.56 245 SER A N 1
ATOM 1961 C CA . SER A 1 245 ? 14.068 15.897 11.734 1.00 91.56 245 SER A CA 1
ATOM 1962 C C . SER A 1 245 ? 14.787 17.230 11.483 1.00 91.56 245 SER A C 1
ATOM 1964 O O . SER A 1 245 ? 14.474 18.211 12.164 1.00 91.56 245 SER A O 1
ATOM 1966 N N . PRO A 1 246 ? 15.741 17.301 10.529 1.00 88.06 246 PRO A N 1
ATOM 1967 C CA . PRO A 1 246 ? 16.485 18.524 10.212 1.00 88.06 246 PRO A CA 1
ATOM 1968 C C . PRO A 1 246 ? 15.669 19.611 9.492 1.00 88.06 246 PRO A C 1
ATOM 1970 O O . PRO A 1 246 ? 16.218 20.676 9.208 1.00 88.06 246 PRO A O 1
ATOM 1973 N N . GLY A 1 247 ? 14.384 19.361 9.228 1.00 82.31 247 GLY A N 1
ATOM 1974 C CA . GLY A 1 247 ? 13.422 20.319 8.688 1.00 82.31 247 GLY A CA 1
ATOM 1975 C C . GLY A 1 247 ? 12.146 19.630 8.205 1.00 82.31 247 GLY A C 1
ATOM 1976 O O . GLY A 1 247 ? 12.146 18.408 8.064 1.00 82.31 247 GLY A O 1
ATOM 1977 N N . PRO A 1 248 ? 11.033 20.359 8.015 1.00 75.62 248 PRO A N 1
ATOM 1978 C CA . PRO A 1 248 ? 9.874 19.820 7.304 1.00 75.62 248 PRO A CA 1
ATOM 1979 C C . PRO A 1 248 ? 10.220 19.563 5.834 1.00 75.62 248 PRO A C 1
ATOM 1981 O O . PRO A 1 248 ? 11.273 19.988 5.370 1.00 75.62 248 PRO A O 1
ATOM 1984 N N . GLU A 1 249 ? 9.342 18.882 5.108 1.00 67.69 249 GLU A N 1
ATOM 1985 C CA . GLU A 1 249 ? 9.533 18.513 3.701 1.00 67.69 249 GLU A CA 1
ATOM 1986 C C . GLU A 1 249 ? 10.119 19.645 2.842 1.00 67.69 249 GLU A C 1
ATOM 1988 O O . GLU A 1 249 ? 11.135 19.451 2.188 1.00 67.69 249 GLU A O 1
ATOM 1993 N N . GLU A 1 250 ? 9.546 20.848 2.916 1.00 61.94 250 GLU A N 1
ATOM 1994 C CA . GLU A 1 250 ? 9.883 22.014 2.088 1.00 61.94 250 GLU A CA 1
ATOM 1995 C C . GLU A 1 250 ? 11.300 22.550 2.347 1.00 61.94 250 GLU A C 1
ATOM 1997 O O . GLU A 1 250 ? 11.817 23.390 1.608 1.00 61.94 250 GLU A O 1
ATOM 2002 N N . THR A 1 251 ? 11.937 22.083 3.421 1.00 62.16 251 THR A N 1
ATOM 2003 C CA . THR A 1 251 ? 13.359 22.319 3.696 1.00 62.16 251 THR A CA 1
ATOM 2004 C C . THR A 1 251 ? 14.242 21.619 2.688 1.00 62.16 251 THR A C 1
ATOM 2006 O O . THR A 1 251 ? 15.281 22.151 2.285 1.00 62.16 251 THR A O 1
ATOM 2009 N N . PHE A 1 252 ? 13.881 20.382 2.378 1.00 64.25 252 PHE A N 1
ATOM 2010 C CA . PHE A 1 252 ? 14.628 19.546 1.478 1.00 64.25 252 PHE A CA 1
ATOM 2011 C C . PHE A 1 252 ? 14.036 19.846 0.108 1.00 64.25 252 PHE A C 1
ATOM 2013 O O . PHE A 1 252 ? 12.947 19.403 -0.233 1.00 64.25 252 PHE A O 1
ATOM 2020 N N . ALA A 1 253 ? 14.744 20.639 -0.698 1.00 65.00 253 ALA A N 1
ATOM 2021 C CA . ALA A 1 253 ? 14.535 20.530 -2.138 1.00 65.00 253 ALA A CA 1
ATOM 2022 C C . ALA A 1 253 ? 14.687 19.048 -2.545 1.00 65.00 253 ALA A C 1
ATOM 2024 O O . ALA A 1 253 ? 15.242 18.255 -1.784 1.00 65.00 253 ALA A O 1
ATOM 2025 N N . TYR A 1 254 ? 14.265 18.681 -3.751 1.00 79.94 254 TYR A N 1
ATOM 2026 C CA . TYR A 1 254 ? 14.430 17.315 -4.250 1.00 79.94 254 TYR A CA 1
ATOM 2027 C C . TYR A 1 254 ? 15.875 16.803 -4.043 1.00 79.94 254 TYR A C 1
ATOM 2029 O O . TYR A 1 254 ? 16.844 17.475 -4.415 1.00 79.94 254 TYR A O 1
ATOM 2037 N N . PHE A 1 255 ? 16.035 15.624 -3.440 1.00 85.69 255 PHE A N 1
ATOM 2038 C CA . PHE A 1 255 ? 17.312 14.935 -3.233 1.00 85.69 255 PHE A CA 1
ATOM 2039 C C . PHE A 1 255 ? 17.899 14.421 -4.543 1.00 85.69 255 PHE A C 1
ATOM 2041 O O . PHE A 1 255 ? 19.124 14.369 -4.696 1.00 85.69 255 PHE A O 1
ATOM 2048 N N . THR A 1 256 ? 17.052 14.031 -5.494 1.00 83.75 256 THR A N 1
ATOM 2049 C CA . THR A 1 256 ? 17.501 13.518 -6.792 1.00 83.75 256 THR A CA 1
ATOM 2050 C C . THR A 1 256 ? 18.431 14.491 -7.542 1.00 83.75 256 THR A C 1
ATOM 2052 O O . THR A 1 256 ? 19.508 14.048 -7.948 1.00 83.75 256 THR A O 1
ATOM 2055 N N . PRO A 1 257 ? 18.137 15.802 -7.678 1.00 83.38 257 PRO A N 1
ATOM 2056 C CA . PRO A 1 257 ? 19.052 16.760 -8.307 1.00 83.38 257 PRO A CA 1
ATOM 2057 C C . PRO A 1 257 ? 20.234 17.210 -7.429 1.00 83.38 257 PRO A C 1
ATOM 2059 O O . PRO A 1 257 ? 21.093 17.947 -7.919 1.00 83.38 257 PRO A O 1
ATOM 2062 N N . MET A 1 258 ? 20.314 16.820 -6.150 1.00 88.06 258 MET A N 1
ATOM 2063 C CA . MET A 1 258 ? 21.420 17.247 -5.285 1.00 88.06 258 MET A CA 1
ATOM 2064 C C . MET A 1 258 ? 22.758 16.667 -5.746 1.00 88.06 258 MET A C 1
ATOM 2066 O O . MET A 1 258 ? 22.880 15.484 -6.060 1.00 88.06 258 MET A O 1
ATOM 2070 N N . THR A 1 259 ? 23.808 17.482 -5.700 1.00 91.00 259 THR A N 1
ATOM 2071 C CA . THR A 1 259 ? 25.195 17.012 -5.810 1.00 91.00 259 THR A CA 1
ATOM 2072 C C . THR A 1 259 ? 25.563 16.107 -4.630 1.00 91.00 259 THR A C 1
ATOM 2074 O O . THR A 1 259 ? 24.958 16.189 -3.560 1.00 91.00 259 THR A O 1
ATOM 2077 N N . GLN A 1 260 ? 26.608 15.285 -4.781 1.00 92.31 260 GLN A N 1
ATOM 2078 C CA . GLN A 1 260 ? 27.085 14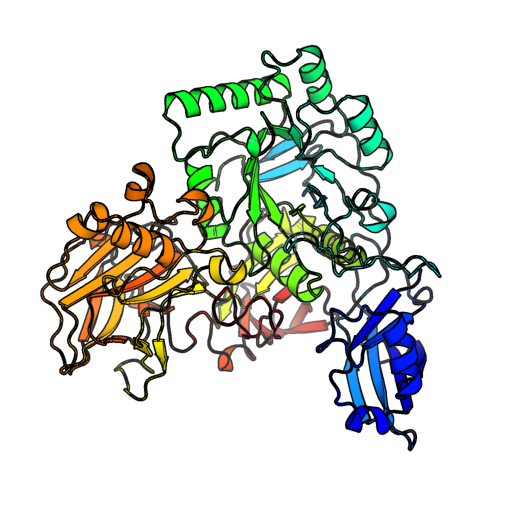.439 -3.680 1.00 92.31 260 GLN A CA 1
ATOM 2079 C C . GLN A 1 260 ? 27.441 15.264 -2.436 1.00 92.31 260 GLN A C 1
ATOM 2081 O O . GLN A 1 260 ? 27.052 14.905 -1.333 1.00 92.31 260 GLN A O 1
ATOM 2086 N N . LYS A 1 261 ? 28.087 16.424 -2.622 1.00 94.69 261 LYS A N 1
ATOM 2087 C CA . LYS A 1 261 ? 28.409 17.327 -1.514 1.00 94.69 261 LYS A CA 1
ATOM 2088 C C . LYS A 1 261 ? 27.158 17.777 -0.748 1.00 94.69 261 LYS A C 1
ATOM 2090 O O . LYS A 1 261 ? 27.181 17.811 0.475 1.00 94.69 261 LYS A O 1
ATOM 2095 N N . GLN A 1 262 ? 26.085 18.136 -1.452 1.00 91.50 262 GLN A N 1
ATOM 2096 C CA . GLN A 1 262 ? 24.839 18.545 -0.799 1.00 91.50 262 GLN A CA 1
ATOM 2097 C C . GLN A 1 262 ? 24.224 17.392 0.004 1.00 91.50 262 GLN A C 1
ATOM 2099 O O . GLN A 1 262 ? 23.783 17.614 1.126 1.00 91.50 262 GLN A O 1
ATOM 2104 N N . LEU A 1 263 ? 24.251 16.163 -0.523 1.00 91.88 263 LEU A N 1
ATOM 2105 C CA . LEU A 1 263 ? 23.803 14.983 0.224 1.00 91.88 263 LEU A CA 1
ATOM 2106 C C . LEU A 1 263 ? 24.666 14.715 1.461 1.00 91.88 263 LEU A C 1
ATOM 2108 O O . LEU A 1 263 ? 24.124 14.401 2.518 1.00 91.88 263 LEU A O 1
ATOM 2112 N N . ASP A 1 264 ? 25.986 14.868 1.351 1.00 94.69 264 ASP A N 1
ATOM 2113 C CA . ASP A 1 264 ? 26.910 14.705 2.476 1.00 94.69 264 ASP A CA 1
ATOM 2114 C C . ASP A 1 264 ? 26.652 15.757 3.569 1.00 94.69 264 ASP A C 1
ATOM 2116 O O . ASP A 1 264 ? 26.681 15.430 4.757 1.00 94.69 264 ASP A O 1
ATOM 2120 N N . ASP A 1 265 ? 26.329 16.997 3.183 1.00 90.88 265 ASP A N 1
ATOM 2121 C CA . ASP A 1 265 ? 25.957 18.067 4.115 1.00 90.88 265 ASP A CA 1
ATOM 2122 C C . ASP A 1 265 ? 24.637 17.731 4.849 1.00 90.88 265 ASP A C 1
ATOM 2124 O O . ASP A 1 265 ? 24.566 17.849 6.075 1.00 90.88 265 ASP A O 1
ATOM 2128 N N . VAL A 1 266 ? 23.614 17.226 4.141 1.00 90.94 266 VAL A N 1
ATOM 2129 C CA . VAL A 1 266 ? 22.356 16.761 4.769 1.00 90.94 266 VAL A CA 1
ATOM 2130 C C . VAL A 1 266 ? 22.616 15.562 5.685 1.00 90.94 266 VAL A C 1
ATOM 2132 O O . VAL A 1 266 ? 22.081 15.488 6.792 1.00 90.94 266 VAL A O 1
ATOM 2135 N N . LYS A 1 267 ? 23.471 14.623 5.271 1.00 94.69 267 LYS A N 1
ATOM 2136 C CA . LYS A 1 267 ? 23.858 13.484 6.107 1.00 94.69 267 LYS A CA 1
ATOM 2137 C C . LYS A 1 267 ? 24.545 13.942 7.395 1.00 94.69 267 LYS A C 1
ATOM 2139 O O . LYS A 1 267 ? 24.251 13.398 8.459 1.00 94.69 267 LYS A O 1
ATOM 2144 N N . ALA A 1 268 ? 25.426 14.937 7.321 1.00 94.00 268 ALA A N 1
ATOM 2145 C CA . ALA A 1 268 ? 26.093 15.492 8.495 1.00 94.00 268 ALA A CA 1
ATOM 2146 C C . ALA A 1 268 ? 25.088 16.097 9.491 1.00 94.00 268 ALA A C 1
ATOM 2148 O O . ALA A 1 268 ? 25.225 15.895 10.699 1.00 94.00 268 ALA A O 1
ATOM 2149 N N . ASP A 1 269 ? 24.039 16.765 9.003 1.00 91.19 269 ASP A N 1
ATOM 2150 C CA . ASP A 1 269 ? 22.951 17.268 9.850 1.00 91.19 269 ASP A CA 1
ATOM 2151 C C . ASP A 1 269 ? 22.174 16.145 10.543 1.00 91.19 269 ASP A C 1
ATOM 2153 O O . ASP A 1 269 ? 21.850 16.237 11.730 1.00 91.19 269 ASP A O 1
ATOM 2157 N N . VAL A 1 270 ? 21.873 15.078 9.800 1.00 94.19 270 VAL A N 1
ATOM 2158 C CA . VAL A 1 270 ? 21.190 13.891 10.325 1.00 94.19 270 VAL A CA 1
ATOM 2159 C C . VAL A 1 270 ? 22.030 13.230 11.416 1.00 94.19 270 VAL A C 1
ATOM 2161 O O . VAL A 1 270 ? 21.518 12.936 12.498 1.00 94.19 270 VAL A O 1
ATOM 2164 N N . ASP A 1 271 ? 23.329 13.051 11.182 1.00 96.06 271 ASP A N 1
ATOM 2165 C CA . ASP A 1 271 ? 24.244 12.467 12.162 1.00 96.06 271 ASP A CA 1
ATOM 2166 C C . ASP A 1 271 ? 24.365 13.343 13.419 1.00 96.06 271 ASP A C 1
ATOM 2168 O O . ASP A 1 271 ? 24.299 12.822 14.539 1.00 96.06 271 ASP A O 1
ATOM 2172 N N . LEU A 1 272 ? 24.438 14.669 13.252 1.00 94.06 272 LEU A N 1
ATOM 2173 C CA . LEU A 1 272 ? 24.445 15.631 14.356 1.00 94.06 272 LEU A CA 1
ATOM 2174 C C . LEU A 1 272 ? 23.171 15.529 15.205 1.00 94.06 272 LEU A C 1
ATOM 2176 O O . LEU A 1 272 ? 23.263 15.452 16.432 1.00 94.06 272 LEU A O 1
ATOM 2180 N N . LEU A 1 273 ? 21.984 15.500 14.587 1.00 93.56 273 LEU A N 1
ATOM 2181 C CA . LEU A 1 273 ? 20.718 15.372 15.321 1.00 93.56 273 LEU A CA 1
ATOM 2182 C C . LEU A 1 273 ? 20.612 14.051 16.059 1.00 93.56 273 LEU A C 1
ATOM 2184 O O . LEU A 1 273 ? 20.228 14.035 17.235 1.00 93.56 273 LEU A O 1
ATOM 2188 N N . ARG A 1 274 ? 20.978 12.955 15.393 1.00 96.19 274 ARG A N 1
ATOM 2189 C CA . ARG A 1 274 ? 20.971 11.622 15.990 1.00 96.19 274 ARG A CA 1
ATOM 2190 C C . ARG A 1 274 ? 21.870 11.583 17.223 1.00 96.19 274 ARG A C 1
ATOM 2192 O O . ARG A 1 274 ? 21.446 11.114 18.276 1.00 96.19 274 ARG A O 1
ATOM 2199 N N . GLN A 1 275 ? 23.080 12.134 17.130 1.00 95.94 275 GLN A N 1
ATOM 2200 C CA . GLN A 1 275 ? 24.026 12.188 18.247 1.00 95.94 275 GLN A CA 1
ATOM 2201 C C . GLN A 1 275 ? 23.555 13.124 19.370 1.00 95.94 275 GLN A C 1
ATOM 2203 O O . GLN A 1 275 ? 23.653 12.787 20.554 1.00 95.94 275 GLN A O 1
ATOM 2208 N N . ALA A 1 276 ? 23.034 14.303 19.025 1.00 94.94 276 ALA A N 1
ATOM 2209 C CA . ALA A 1 276 ? 22.622 15.307 20.000 1.00 94.94 276 ALA A CA 1
ATOM 2210 C C . ALA A 1 276 ? 21.375 14.876 20.784 1.00 94.94 276 ALA A C 1
ATOM 2212 O O . ALA A 1 276 ? 21.309 15.092 21.995 1.00 94.94 276 ALA A O 1
ATOM 2213 N N . THR A 1 277 ? 20.421 14.213 20.135 1.00 95.38 277 THR A N 1
ATOM 2214 C CA . THR A 1 277 ? 19.124 13.866 20.739 1.00 95.38 277 THR A CA 1
ATOM 2215 C C . THR A 1 277 ? 19.025 12.406 21.173 1.00 95.38 277 THR A C 1
ATOM 2217 O O . THR A 1 277 ? 18.214 12.089 22.037 1.00 95.38 277 THR A O 1
ATOM 2220 N N . GLY A 1 278 ? 19.844 11.511 20.611 1.00 96.06 278 GLY A N 1
ATOM 2221 C CA . GLY A 1 278 ? 19.732 10.068 20.835 1.00 96.06 278 GLY A CA 1
ATOM 2222 C C . GLY A 1 278 ? 18.453 9.449 20.258 1.00 96.06 278 GLY A C 1
ATOM 2223 O O . GLY A 1 278 ? 18.111 8.330 20.638 1.00 96.06 278 GLY A O 1
ATOM 2224 N N . LYS A 1 279 ? 17.735 10.169 19.384 1.00 96.75 279 LYS A N 1
ATOM 2225 C CA . LYS A 1 279 ? 16.465 9.743 18.780 1.00 96.75 279 LYS A CA 1
ATOM 2226 C C . LYS A 1 279 ? 16.637 9.416 17.292 1.00 96.75 279 LYS A C 1
ATOM 2228 O O . LYS A 1 279 ? 17.538 9.974 16.661 1.00 96.75 279 LYS A O 1
ATOM 2233 N N . PRO A 1 280 ? 15.775 8.551 16.723 1.00 97.75 280 PRO A N 1
ATOM 2234 C CA . PRO A 1 280 ? 15.720 8.330 15.283 1.00 97.75 280 PRO A CA 1
ATOM 2235 C C . PRO A 1 280 ? 15.454 9.637 14.535 1.00 97.75 280 PRO A C 1
ATOM 2237 O O . PRO A 1 280 ? 14.665 10.471 14.993 1.00 97.75 280 PRO A O 1
ATOM 2240 N N . VAL A 1 281 ? 16.099 9.799 13.384 1.00 96.44 281 VAL A N 1
ATOM 2241 C CA . VAL A 1 281 ? 15.937 10.964 12.516 1.00 96.44 281 VAL A CA 1
ATOM 2242 C C . VAL A 1 281 ? 15.034 10.614 11.342 1.00 96.44 281 VAL A C 1
ATOM 2244 O O . VAL A 1 281 ? 15.293 9.668 10.597 1.00 96.44 281 VAL A O 1
ATOM 2247 N N . MET A 1 282 ? 13.964 11.380 11.189 1.00 93.62 282 MET A N 1
ATOM 2248 C CA . MET A 1 282 ? 12.920 11.163 10.203 1.00 93.62 282 MET A CA 1
ATOM 2249 C C . MET A 1 282 ? 13.065 12.105 9.009 1.00 93.62 282 MET A C 1
ATOM 2251 O O . MET A 1 282 ? 13.397 13.283 9.171 1.00 93.62 282 MET A O 1
ATOM 2255 N N . VAL A 1 283 ? 12.771 11.584 7.821 1.00 89.75 283 VAL A N 1
ATOM 2256 C CA . VAL A 1 283 ? 12.502 12.373 6.621 1.00 89.75 283 VAL A CA 1
ATOM 2257 C C . VAL A 1 283 ? 11.064 12.147 6.183 1.00 89.75 283 VAL A C 1
ATOM 2259 O O . VAL A 1 283 ? 10.625 11.012 5.993 1.00 89.75 283 VAL A O 1
ATOM 2262 N N . GLY A 1 284 ? 10.338 13.248 6.026 1.00 82.19 284 GLY A N 1
ATOM 2263 C CA . GLY A 1 284 ? 9.087 13.277 5.291 1.00 82.19 284 GLY A CA 1
ATOM 2264 C C . GLY A 1 284 ? 9.344 13.997 3.982 1.00 82.19 284 GLY A C 1
ATOM 2265 O O . GLY A 1 284 ? 10.000 15.037 3.978 1.00 82.19 284 GLY A O 1
ATOM 2266 N N . HIS A 1 285 ? 8.848 13.434 2.893 1.00 76.25 285 HIS A N 1
ATOM 2267 C CA . HIS A 1 285 ? 8.853 14.083 1.591 1.00 76.25 285 HIS A CA 1
ATOM 2268 C C . HIS A 1 285 ? 7.453 13.932 1.014 1.00 76.25 285 HIS A C 1
ATOM 2270 O O . HIS A 1 285 ? 6.815 12.891 1.207 1.00 76.25 285 HIS A O 1
ATOM 2276 N N . GLY A 1 286 ? 6.950 14.978 0.391 1.00 64.94 286 GLY A N 1
ATOM 2277 C CA . GLY A 1 286 ? 5.620 15.033 -0.189 1.00 64.94 286 GLY A CA 1
ATOM 2278 C C . GLY A 1 286 ? 5.685 14.945 -1.687 1.00 64.94 286 GLY A C 1
ATOM 2279 O O . GLY A 1 286 ? 6.767 15.005 -2.280 1.00 64.94 286 GLY A O 1
ATOM 2280 N N . GLY A 1 287 ? 4.518 14.675 -2.252 1.00 60.31 287 GLY A N 1
ATOM 2281 C CA . GLY A 1 287 ? 4.372 14.025 -3.544 1.00 60.31 287 GLY A CA 1
ATOM 2282 C C . GLY A 1 287 ? 4.449 12.492 -3.461 1.00 60.31 287 GLY A C 1
ATOM 2283 O O . GLY A 1 287 ? 4.930 11.899 -2.494 1.00 60.31 287 GLY A O 1
ATOM 2284 N N . TYR A 1 288 ? 3.922 11.877 -4.515 1.00 61.59 288 TYR A N 1
ATOM 2285 C CA . TYR A 1 288 ? 3.592 10.462 -4.677 1.00 61.59 288 TYR A CA 1
ATOM 2286 C C . TYR A 1 288 ? 4.790 9.483 -4.683 1.00 61.59 288 TYR A C 1
ATOM 2288 O O . TYR A 1 288 ? 5.672 9.581 -5.528 1.00 61.59 288 TYR A O 1
ATOM 2296 N N . TRP A 1 289 ? 4.756 8.444 -3.834 1.00 62.88 289 TRP A N 1
ATOM 2297 C CA . TRP A 1 289 ? 5.619 7.239 -3.892 1.00 62.88 289 TRP A CA 1
ATOM 2298 C C . TRP A 1 289 ? 7.123 7.507 -4.129 1.00 62.88 289 TRP A C 1
ATOM 2300 O O . TRP A 1 289 ? 7.693 7.254 -5.191 1.00 62.88 289 TRP A O 1
ATOM 2310 N N . ASN A 1 290 ? 7.803 7.945 -3.067 1.00 69.81 290 ASN A N 1
ATOM 2311 C CA . ASN A 1 290 ? 9.117 8.606 -3.119 1.00 69.81 290 ASN A CA 1
ATOM 2312 C C . ASN A 1 290 ? 10.340 7.688 -3.213 1.00 69.81 290 ASN A C 1
ATOM 2314 O O . ASN A 1 290 ? 11.365 7.965 -2.591 1.00 69.81 290 ASN A O 1
ATOM 2318 N N . ARG A 1 291 ? 10.290 6.599 -3.993 1.00 81.69 291 ARG A N 1
ATOM 2319 C CA . ARG A 1 291 ? 11.473 5.729 -4.157 1.00 81.69 291 ARG A CA 1
ATOM 2320 C C . ARG A 1 291 ? 12.694 6.514 -4.644 1.00 81.69 291 ARG A C 1
ATOM 2322 O O . ARG A 1 291 ? 13.763 6.362 -4.064 1.00 81.69 291 ARG A O 1
ATOM 2329 N N . LEU A 1 292 ? 12.528 7.325 -5.694 1.00 81.62 292 LEU A N 1
ATOM 2330 C CA . LEU A 1 292 ? 13.631 8.012 -6.389 1.00 81.62 292 LEU A CA 1
ATOM 2331 C C . LEU A 1 292 ? 14.310 9.085 -5.523 1.00 81.62 292 LEU A C 1
ATOM 2333 O O . LEU A 1 292 ? 15.514 9.316 -5.622 1.00 81.62 292 LEU A O 1
ATOM 2337 N N . GLU A 1 293 ? 13.539 9.709 -4.639 1.00 84.00 293 GLU A N 1
ATOM 2338 C CA . GLU A 1 293 ? 14.051 10.662 -3.658 1.00 84.00 293 GLU A CA 1
ATOM 2339 C C . GLU A 1 293 ? 14.769 9.926 -2.520 1.00 84.00 293 GLU A C 1
ATOM 2341 O O . GLU A 1 293 ? 15.919 10.210 -2.178 1.00 84.00 293 GLU A O 1
ATOM 2346 N N . LEU A 1 294 ? 14.116 8.911 -1.950 1.00 86.75 294 LEU A N 1
ATOM 2347 C CA . LEU A 1 294 ? 14.600 8.238 -0.748 1.00 86.75 294 LEU A CA 1
ATOM 2348 C C . LEU A 1 294 ? 15.776 7.288 -1.015 1.00 86.75 294 LEU A C 1
ATOM 2350 O O . LEU A 1 294 ? 16.578 7.058 -0.109 1.00 86.75 294 LEU A O 1
ATOM 2354 N N . GLU A 1 295 ? 15.959 6.799 -2.247 1.00 88.31 295 GLU A N 1
ATOM 2355 C CA . GLU A 1 295 ? 17.163 6.044 -2.631 1.00 88.31 295 GLU A CA 1
ATOM 2356 C C . GLU A 1 295 ? 18.444 6.897 -2.559 1.00 88.31 295 GLU A C 1
ATOM 2358 O O . GLU A 1 295 ? 19.528 6.359 -2.329 1.00 88.31 295 GLU A O 1
ATOM 2363 N N . ARG A 1 296 ? 18.331 8.227 -2.691 1.00 89.00 296 ARG A N 1
ATOM 2364 C CA . ARG A 1 296 ? 19.446 9.185 -2.558 1.00 89.00 296 ARG A CA 1
ATOM 2365 C C . ARG A 1 296 ? 19.690 9.600 -1.107 1.00 89.00 296 ARG A C 1
ATOM 2367 O O . ARG A 1 296 ? 20.806 9.970 -0.752 1.00 89.00 296 ARG A O 1
ATOM 2374 N N . ALA A 1 297 ? 18.661 9.510 -0.267 1.00 89.31 297 ALA A N 1
ATOM 2375 C CA . ALA A 1 297 ? 18.667 9.946 1.127 1.00 89.31 297 ALA A CA 1
ATOM 2376 C C . ALA A 1 297 ? 18.522 8.772 2.111 1.00 89.31 297 ALA A C 1
ATOM 2378 O O . ALA A 1 297 ? 17.814 8.847 3.114 1.00 89.31 297 ALA A O 1
ATOM 2379 N N . THR A 1 298 ? 19.217 7.660 1.866 1.00 91.25 298 THR A N 1
ATOM 2380 C CA . THR A 1 298 ? 19.074 6.463 2.712 1.00 91.25 298 THR A CA 1
ATOM 2381 C C . THR A 1 298 ? 19.633 6.634 4.126 1.00 91.25 298 THR A C 1
ATOM 2383 O O . THR A 1 298 ? 19.431 5.757 4.951 1.00 91.25 298 THR A O 1
ATOM 2386 N N . PHE A 1 299 ? 20.323 7.725 4.459 1.00 93.75 299 PHE A N 1
ATOM 2387 C CA . PHE A 1 299 ? 20.940 7.941 5.776 1.00 93.75 299 PHE A CA 1
ATOM 2388 C C . PHE A 1 299 ? 19.957 8.341 6.896 1.00 93.75 299 PHE A C 1
ATOM 2390 O O . PHE A 1 299 ? 20.384 8.471 8.046 1.00 93.75 299 PHE A O 1
ATOM 2397 N N . PHE A 1 300 ? 18.667 8.514 6.592 1.00 95.50 300 PHE A N 1
ATOM 2398 C CA . PHE A 1 300 ? 17.604 8.676 7.588 1.00 95.50 300 PHE A CA 1
ATOM 2399 C C . PHE A 1 300 ? 17.195 7.341 8.234 1.00 95.50 300 PHE A C 1
ATOM 2401 O O . PHE A 1 300 ? 17.430 6.260 7.688 1.00 95.50 300 PHE A O 1
ATOM 2408 N N . ASP A 1 301 ? 16.575 7.428 9.411 1.00 97.12 301 ASP A N 1
ATOM 2409 C CA . ASP A 1 301 ? 16.129 6.273 10.198 1.00 97.12 301 ASP A CA 1
ATOM 2410 C C . ASP A 1 301 ? 14.637 5.970 9.969 1.00 97.12 301 ASP A C 1
ATOM 2412 O O . ASP A 1 301 ? 14.209 4.817 9.991 1.00 97.12 301 ASP A O 1
ATOM 2416 N N . VAL A 1 302 ? 13.832 7.007 9.737 1.00 95.44 302 VAL A N 1
ATOM 2417 C CA . VAL A 1 302 ? 12.385 6.899 9.514 1.00 95.44 302 VAL A CA 1
ATOM 2418 C C . VAL A 1 302 ? 12.034 7.566 8.190 1.00 95.44 302 VAL A C 1
ATOM 2420 O O . VAL A 1 302 ? 12.394 8.721 7.971 1.00 95.44 302 VAL A O 1
ATOM 2423 N N . PHE A 1 303 ? 11.310 6.852 7.336 1.00 92.44 303 PHE A N 1
ATOM 2424 C CA . PHE A 1 303 ? 10.829 7.344 6.048 1.00 92.44 303 PHE A CA 1
ATOM 2425 C C . PHE A 1 303 ? 9.323 7.541 6.129 1.00 92.44 303 PHE A C 1
ATOM 2427 O O . PHE A 1 303 ? 8.617 6.590 6.444 1.00 92.44 303 PHE A O 1
ATOM 2434 N N . ASP A 1 304 ? 8.850 8.752 5.858 1.00 89.19 304 ASP A N 1
ATOM 2435 C CA . ASP A 1 304 ? 7.437 9.142 5.920 1.00 89.19 304 ASP A CA 1
ATOM 2436 C C . ASP A 1 304 ? 6.973 9.676 4.552 1.00 89.19 304 ASP A C 1
ATOM 2438 O O . ASP A 1 304 ? 6.737 10.882 4.411 1.00 89.19 304 ASP A O 1
ATOM 2442 N N . PRO A 1 305 ? 6.949 8.836 3.492 1.00 85.62 305 PRO A N 1
ATOM 2443 C CA . PRO A 1 305 ? 6.419 9.237 2.194 1.00 85.62 305 PRO A CA 1
ATOM 2444 C C . PRO A 1 305 ? 4.965 9.690 2.311 1.00 85.62 305 PRO A C 1
ATOM 2446 O O . PRO A 1 305 ? 4.147 9.063 2.990 1.00 85.62 305 PRO A O 1
ATOM 2449 N N . GLU A 1 306 ? 4.645 10.751 1.584 1.00 81.31 306 GLU A N 1
ATOM 2450 C CA . GLU A 1 306 ? 3.265 11.068 1.261 1.00 81.31 306 GLU A CA 1
ATOM 2451 C C . GLU A 1 306 ? 2.709 10.094 0.227 1.00 81.31 306 GLU A C 1
ATOM 2453 O O . GLU A 1 306 ? 3.407 9.620 -0.674 1.00 81.31 306 GLU A O 1
ATOM 2458 N N . THR A 1 307 ? 1.449 9.734 0.416 1.00 79.56 307 THR A N 1
ATOM 2459 C CA . THR A 1 307 ? 0.789 8.665 -0.325 1.00 79.56 307 THR A CA 1
ATOM 2460 C C . THR A 1 307 ? -0.636 9.048 -0.590 1.00 79.56 307 THR A C 1
ATOM 2462 O O . THR A 1 307 ? -1.236 9.725 0.223 1.00 79.56 307 THR A O 1
ATOM 2465 N N . GLU A 1 308 ? -1.198 8.605 -1.693 1.00 73.94 308 GLU A N 1
ATOM 2466 C CA . GLU A 1 308 ? -2.438 9.180 -2.192 1.00 73.94 308 GLU A CA 1
ATOM 2467 C C . GLU A 1 308 ? -3.534 8.131 -2.256 1.00 73.94 308 GLU A C 1
ATOM 2469 O O . GLU A 1 308 ? -3.247 6.932 -2.333 1.00 73.94 308 GLU A O 1
ATOM 2474 N N . PRO A 1 309 ? -4.807 8.537 -2.181 1.00 69.50 309 PRO A N 1
ATOM 2475 C CA . PRO A 1 309 ? -5.849 7.664 -1.674 1.00 69.50 309 PRO A CA 1
ATOM 2476 C C . PRO A 1 309 ? -6.341 6.668 -2.723 1.00 69.50 309 PRO A C 1
ATOM 2478 O O . PRO A 1 309 ? -7.266 5.907 -2.447 1.00 69.50 309 PRO A O 1
ATOM 2481 N N . TRP A 1 310 ? -5.778 6.656 -3.933 1.00 74.38 310 TRP A N 1
ATOM 2482 C CA . TRP A 1 310 ? -6.303 5.908 -5.075 1.00 74.38 310 TRP A CA 1
ATOM 2483 C C . TRP A 1 310 ? -6.222 4.390 -4.898 1.00 74.38 310 TRP A C 1
ATOM 2485 O O . TRP A 1 310 ? -7.136 3.686 -5.319 1.00 74.38 310 TRP A O 1
ATOM 2495 N N . TYR A 1 311 ? -5.163 3.886 -4.263 1.00 80.88 311 TYR A N 1
ATOM 2496 C CA . TYR A 1 311 ? -4.941 2.465 -3.975 1.00 80.88 311 TYR A CA 1
ATOM 2497 C C . TYR A 1 311 ? -3.827 2.318 -2.913 1.00 80.88 311 TYR A C 1
ATOM 2499 O O . TYR A 1 311 ? -3.121 3.288 -2.633 1.00 80.88 311 TYR A O 1
ATOM 2507 N N . PRO A 1 312 ? -3.649 1.133 -2.298 1.00 86.69 312 PRO A N 1
ATOM 2508 C CA . PRO A 1 312 ? -2.666 0.951 -1.234 1.00 86.69 312 PRO A CA 1
ATOM 2509 C C . PRO A 1 312 ? -1.222 1.096 -1.717 1.00 86.69 312 PRO A C 1
ATOM 2511 O O . PRO A 1 312 ? -0.854 0.638 -2.803 1.00 86.69 312 PRO A O 1
ATOM 2514 N N . ALA A 1 313 ? -0.369 1.607 -0.840 1.00 86.75 313 ALA A N 1
ATOM 2515 C CA . ALA A 1 313 ? 1.052 1.797 -1.088 1.00 86.75 313 ALA A CA 1
ATOM 2516 C C . ALA A 1 313 ? 1.820 0.601 -1.648 1.00 86.75 313 ALA A C 1
ATOM 2518 O O . ALA A 1 313 ? 1.826 -0.438 -0.993 1.00 86.75 313 ALA A O 1
ATOM 2519 N N . PRO A 1 314 ? 2.594 0.700 -2.745 1.00 87.44 314 PRO A N 1
ATOM 2520 C CA . PRO A 1 314 ? 3.499 -0.364 -3.183 1.00 87.44 314 PRO A CA 1
ATOM 2521 C C . PRO A 1 314 ? 4.811 -0.404 -2.362 1.00 87.44 314 PRO A C 1
ATOM 2523 O O . PRO A 1 314 ? 5.894 -0.615 -2.900 1.00 87.44 314 PRO A O 1
ATOM 2526 N N . LEU A 1 315 ? 4.752 -0.261 -1.029 1.00 89.31 315 LEU A N 1
ATOM 2527 C CA . LEU A 1 315 ? 5.952 -0.159 -0.171 1.00 89.31 315 LEU A CA 1
ATOM 2528 C C . LEU A 1 315 ? 6.924 -1.324 -0.329 1.00 89.31 315 LEU A C 1
ATOM 2530 O O . LEU A 1 315 ? 8.132 -1.110 -0.365 1.00 89.31 315 LEU A O 1
ATOM 2534 N N . HIS A 1 316 ? 6.398 -2.541 -0.435 1.00 89.19 316 HIS A N 1
ATOM 2535 C CA . HIS A 1 316 ? 7.167 -3.773 -0.580 1.00 89.19 316 HIS A CA 1
ATOM 2536 C C . HIS A 1 316 ? 8.105 -3.800 -1.795 1.00 89.19 316 HIS A C 1
ATOM 2538 O O . HIS A 1 316 ? 9.103 -4.517 -1.758 1.00 89.19 316 HIS A O 1
ATOM 2544 N N . THR A 1 317 ? 7.824 -3.009 -2.832 1.00 88.75 317 THR A N 1
ATOM 2545 C CA . THR A 1 317 ? 8.661 -2.893 -4.032 1.00 88.75 317 THR A CA 1
ATOM 2546 C C . THR A 1 317 ? 9.441 -1.588 -4.043 1.00 88.75 317 THR A C 1
ATOM 2548 O O . THR A 1 317 ? 10.617 -1.565 -4.400 1.00 88.75 317 THR A O 1
ATOM 2551 N N . ASP A 1 318 ? 8.815 -0.498 -3.598 1.00 86.81 318 ASP A N 1
ATOM 2552 C CA . ASP A 1 318 ? 9.373 0.832 -3.807 1.00 86.81 318 ASP A CA 1
ATOM 2553 C C . ASP A 1 318 ? 10.260 1.308 -2.652 1.00 86.81 318 ASP A C 1
ATOM 2555 O O . ASP A 1 318 ? 11.290 1.927 -2.908 1.00 86.81 318 ASP A O 1
ATOM 2559 N N . LEU A 1 319 ? 9.943 0.978 -1.396 1.00 88.06 319 LEU A N 1
ATOM 2560 C CA . LEU A 1 319 ? 10.707 1.457 -0.232 1.00 88.06 319 LEU A CA 1
ATOM 2561 C C . LEU A 1 319 ? 11.344 0.348 0.588 1.00 88.06 319 LEU A C 1
ATOM 2563 O O . LEU A 1 319 ? 12.503 0.467 0.980 1.00 88.06 319 LEU A O 1
ATOM 2567 N N . LYS A 1 320 ? 10.627 -0.751 0.818 1.00 88.25 320 LYS A N 1
ATOM 2568 C CA . LYS A 1 320 ? 11.117 -1.876 1.610 1.00 88.25 320 LYS A CA 1
ATOM 2569 C C . LYS A 1 320 ? 12.482 -2.378 1.114 1.00 88.25 320 LYS A C 1
ATOM 2571 O O . LYS A 1 320 ? 13.365 -2.507 1.959 1.00 88.25 320 LYS A O 1
ATOM 2576 N N . PRO A 1 321 ? 12.747 -2.544 -0.200 1.00 89.19 321 PRO A N 1
ATOM 2577 C CA . PRO A 1 321 ? 14.061 -3.001 -0.660 1.00 89.19 321 PRO A CA 1
ATOM 2578 C C . PRO A 1 321 ? 15.217 -2.036 -0.350 1.00 89.19 321 PRO A C 1
ATOM 2580 O O . PRO A 1 321 ? 16.368 -2.457 -0.348 1.00 89.19 321 PRO A O 1
ATOM 2583 N N . LEU A 1 322 ? 14.938 -0.752 -0.090 1.00 88.88 322 LEU A N 1
ATOM 2584 C CA . LEU A 1 322 ? 15.963 0.235 0.274 1.00 88.88 322 LEU A CA 1
ATOM 2585 C C . LEU A 1 322 ? 16.381 0.137 1.746 1.00 88.88 322 LEU A C 1
ATOM 2587 O O . LEU A 1 322 ? 17.469 0.592 2.106 1.00 88.88 322 LEU A O 1
ATOM 2591 N N . ILE A 1 323 ? 15.519 -0.422 2.600 1.00 89.75 323 ILE A N 1
ATOM 2592 C CA . ILE A 1 323 ? 15.677 -0.368 4.058 1.00 89.75 323 ILE A CA 1
ATOM 2593 C C . ILE A 1 323 ? 15.624 -1.734 4.754 1.00 89.75 323 ILE A C 1
ATOM 2595 O O . ILE A 1 323 ? 15.914 -1.814 5.945 1.00 89.75 323 ILE A O 1
ATOM 2599 N N . GLU A 1 324 ? 15.249 -2.804 4.051 1.00 88.00 324 GLU A N 1
ATOM 2600 C CA . GLU A 1 324 ? 15.121 -4.146 4.626 1.00 88.00 324 GLU A CA 1
ATOM 2601 C C . GLU A 1 324 ? 16.445 -4.613 5.255 1.00 88.00 324 GLU A C 1
ATOM 2603 O O . GLU A 1 324 ? 17.530 -4.392 4.713 1.00 88.00 324 GLU A O 1
ATOM 2608 N N . GLY A 1 325 ? 16.355 -5.226 6.440 1.00 88.88 325 GLY A N 1
ATOM 2609 C CA . GLY A 1 325 ? 17.515 -5.661 7.227 1.00 88.88 325 GLY A CA 1
ATOM 2610 C C . GLY A 1 325 ? 18.296 -4.529 7.906 1.00 88.88 325 GLY A C 1
ATOM 2611 O O . GLY A 1 325 ? 19.354 -4.778 8.485 1.00 88.88 325 GLY A O 1
ATOM 2612 N N . GLN A 1 326 ? 17.808 -3.289 7.847 1.00 93.25 326 GLN A N 1
ATOM 2613 C CA . GLN A 1 326 ? 18.422 -2.132 8.496 1.00 93.25 326 GLN A CA 1
ATOM 2614 C C . GLN A 1 326 ? 17.548 -1.649 9.659 1.00 93.25 326 GLN A C 1
ATOM 2616 O O . GLN A 1 326 ? 16.348 -1.907 9.708 1.00 93.25 326 GLN A O 1
ATOM 2621 N N . LYS A 1 327 ? 18.143 -0.897 10.594 1.00 96.19 327 LYS A N 1
ATOM 2622 C CA . LYS A 1 327 ? 17.428 -0.271 11.724 1.00 96.19 327 LYS A CA 1
ATOM 2623 C C . LYS A 1 327 ? 16.633 0.955 11.271 1.00 96.19 327 LYS A C 1
ATOM 2625 O O . LYS A 1 327 ? 16.903 2.071 11.708 1.00 96.19 327 LYS A O 1
ATOM 2630 N N . LYS A 1 328 ? 15.710 0.739 10.338 1.00 96.44 328 LYS A N 1
ATOM 2631 C CA . LYS A 1 328 ? 14.941 1.765 9.634 1.00 96.44 328 LYS A CA 1
ATOM 2632 C C . LYS A 1 328 ? 13.482 1.358 9.528 1.00 96.44 328 LYS A C 1
ATOM 2634 O O . LYS A 1 328 ? 13.176 0.171 9.520 1.00 96.44 328 LYS A O 1
ATOM 2639 N N . THR A 1 329 ? 12.583 2.329 9.440 1.00 95.88 329 THR A N 1
ATOM 2640 C CA . THR A 1 329 ? 11.143 2.054 9.373 1.00 95.88 329 THR A CA 1
ATOM 2641 C C . THR A 1 329 ? 10.433 2.962 8.377 1.00 95.88 329 THR A C 1
ATOM 2643 O O . THR A 1 329 ? 10.923 4.049 8.066 1.00 95.88 329 THR A O 1
ATOM 2646 N N . ILE A 1 330 ? 9.281 2.505 7.886 1.00 94.38 330 ILE A N 1
ATOM 2647 C CA . ILE A 1 330 ? 8.401 3.278 7.008 1.00 94.38 330 ILE A CA 1
ATOM 2648 C C . ILE A 1 330 ? 7.155 3.643 7.802 1.00 94.38 330 ILE A C 1
ATOM 2650 O O . ILE A 1 330 ? 6.391 2.772 8.227 1.00 94.38 330 ILE A O 1
ATOM 2654 N N . TRP A 1 331 ? 6.953 4.936 7.985 1.00 93.38 331 TRP A N 1
ATOM 2655 C CA . TRP A 1 331 ? 5.663 5.511 8.330 1.00 93.38 331 TRP A CA 1
ATOM 2656 C C . TRP A 1 331 ? 5.015 5.998 7.042 1.00 93.38 331 TRP A C 1
ATOM 2658 O O . TRP A 1 331 ? 5.698 6.261 6.063 1.00 93.38 331 TRP A O 1
ATOM 2668 N N . LEU A 1 332 ? 3.698 6.036 6.993 1.00 89.69 332 LEU A N 1
ATOM 2669 C CA . LEU A 1 332 ? 2.988 6.594 5.861 1.00 89.69 332 LEU A CA 1
ATOM 2670 C C . LEU A 1 332 ? 2.387 7.922 6.263 1.00 89.69 332 LEU A C 1
ATOM 2672 O O . LEU A 1 332 ? 1.830 8.055 7.357 1.00 89.69 332 LEU A O 1
ATOM 2676 N N . ARG A 1 333 ? 2.372 8.841 5.305 1.00 85.81 333 ARG A N 1
ATOM 2677 C CA . ARG A 1 333 ? 1.510 10.011 5.320 1.00 85.81 333 ARG A CA 1
ATOM 2678 C C . ARG A 1 333 ? 0.450 9.875 4.225 1.00 85.81 333 ARG A C 1
ATOM 2680 O O . ARG A 1 333 ? 0.641 10.361 3.115 1.00 85.81 333 ARG A O 1
ATOM 2687 N N . PRO A 1 334 ? -0.661 9.176 4.495 1.00 82.31 334 PRO A N 1
ATOM 2688 C CA . PRO A 1 334 ? -1.797 9.145 3.584 1.00 82.31 334 PRO A CA 1
ATOM 2689 C C . PRO A 1 334 ? -2.407 10.524 3.432 1.00 82.31 334 PRO A C 1
ATOM 2691 O O . PRO A 1 334 ? -2.730 11.153 4.433 1.00 82.31 334 PRO A O 1
ATOM 2694 N N . GLN A 1 335 ? -2.557 10.953 2.191 1.00 76.06 335 GLN A N 1
ATOM 2695 C CA . GLN A 1 335 ? -3.164 12.184 1.745 1.00 76.06 335 GLN A CA 1
ATOM 2696 C C . GLN A 1 335 ? -4.600 11.877 1.333 1.00 76.06 335 GLN A C 1
ATOM 2698 O O . GLN A 1 335 ? -4.821 11.168 0.357 1.00 76.06 335 GLN A O 1
ATOM 2703 N N . MET A 1 336 ? -5.593 12.333 2.101 1.00 68.56 336 MET A N 1
ATOM 2704 C CA . MET A 1 336 ? -6.999 12.023 1.812 1.00 68.56 336 MET A CA 1
ATOM 2705 C C . MET A 1 336 ? -7.790 13.294 1.519 1.00 68.56 336 MET A C 1
ATOM 2707 O O . MET A 1 336 ? -8.118 14.069 2.414 1.00 68.56 336 MET A O 1
ATOM 2711 N N . TYR A 1 337 ? -8.173 13.478 0.259 1.00 62.69 337 TYR A N 1
ATOM 2712 C CA . TYR A 1 337 ? -9.038 14.589 -0.148 1.00 62.69 337 TYR A CA 1
ATOM 2713 C C . TYR A 1 337 ? -10.532 14.258 -0.050 1.00 62.69 337 TYR A C 1
ATOM 2715 O O . TYR A 1 337 ? -11.375 15.098 -0.321 1.00 62.69 337 TYR A O 1
ATOM 2723 N N . GLU A 1 338 ? -10.910 13.043 0.333 1.00 57.03 338 GLU A N 1
ATOM 2724 C CA . GLU A 1 338 ? -12.313 12.637 0.343 1.00 57.03 338 GLU A CA 1
ATOM 2725 C C . GLU A 1 338 ? -12.686 11.822 1.581 1.00 57.03 338 GLU A C 1
ATOM 2727 O O . GLU A 1 338 ? -11.860 11.166 2.218 1.00 57.03 338 GLU A O 1
ATOM 2732 N N . SER A 1 339 ? -13.977 11.842 1.914 1.00 59.31 339 SER A N 1
ATOM 2733 C CA . SER A 1 339 ? -14.536 10.920 2.902 1.00 59.31 339 SER A CA 1
ATOM 2734 C C . SER A 1 339 ? -14.657 9.533 2.275 1.00 59.31 339 SER A C 1
ATOM 2736 O O . SER A 1 339 ? -15.633 9.240 1.586 1.00 59.31 339 SER A O 1
ATOM 2738 N N . VAL A 1 340 ? -13.657 8.683 2.502 1.00 65.56 340 VAL A N 1
ATOM 2739 C CA . VAL A 1 340 ? -13.672 7.290 2.039 1.00 65.56 340 VAL A CA 1
ATOM 2740 C C . VAL A 1 340 ? -14.487 6.386 2.974 1.00 65.56 340 VAL A C 1
ATOM 2742 O O . VAL A 1 340 ? -14.474 6.590 4.191 1.00 65.56 340 VAL A O 1
ATOM 2745 N N . PRO A 1 341 ? -15.170 5.351 2.450 1.00 73.19 341 PRO A N 1
ATOM 2746 C CA . PRO A 1 341 ? -15.812 4.340 3.284 1.00 73.19 341 PRO A CA 1
ATOM 2747 C C . PRO A 1 341 ? -14.815 3.627 4.208 1.00 73.19 341 PRO A C 1
ATOM 2749 O O . PRO A 1 341 ? -13.677 3.360 3.814 1.00 73.19 341 PRO A O 1
ATOM 2752 N N . TYR A 1 342 ? -15.278 3.232 5.400 1.00 81.25 342 TYR A N 1
ATOM 2753 C CA . TYR A 1 342 ? -14.476 2.499 6.390 1.00 81.25 342 TYR A CA 1
ATOM 2754 C C . TYR A 1 342 ? -13.739 1.297 5.787 1.00 81.25 342 TYR A C 1
ATOM 2756 O O . TYR A 1 342 ? -12.547 1.135 6.020 1.00 81.25 342 TYR A O 1
ATOM 2764 N N . GLU A 1 343 ? -14.419 0.476 4.978 1.00 86.06 343 GLU A N 1
ATOM 2765 C CA . GLU A 1 343 ? -13.817 -0.735 4.404 1.00 86.06 343 GLU A CA 1
ATOM 2766 C C . GLU A 1 343 ? -12.695 -0.434 3.407 1.00 86.06 343 GLU A C 1
ATOM 2768 O O . GLU A 1 343 ? -11.716 -1.174 3.372 1.00 86.06 343 GLU A O 1
ATOM 2773 N N . ARG A 1 344 ? -12.768 0.672 2.649 1.00 84.88 344 ARG A N 1
ATOM 2774 C CA . ARG A 1 344 ? -11.654 1.102 1.785 1.00 84.88 344 ARG A CA 1
ATOM 2775 C C . ARG A 1 344 ? -10.441 1.460 2.632 1.00 84.88 344 ARG A C 1
ATOM 2777 O O . ARG A 1 344 ? -9.332 1.030 2.332 1.00 84.88 344 ARG A O 1
ATOM 2784 N N . TRP A 1 345 ? -10.655 2.195 3.722 1.00 85.38 345 TRP A N 1
ATOM 2785 C CA . TRP A 1 345 ? -9.568 2.583 4.617 1.00 85.38 345 TRP A CA 1
ATOM 2786 C C . TRP A 1 345 ? -8.968 1.382 5.355 1.00 85.38 345 TRP A C 1
ATOM 2788 O O . TRP A 1 345 ? -7.750 1.221 5.407 1.00 85.38 345 TRP A O 1
ATOM 2798 N N . ARG A 1 346 ? -9.825 0.473 5.830 1.00 91.00 346 ARG A N 1
ATOM 2799 C CA . ARG A 1 346 ? -9.425 -0.818 6.392 1.00 91.00 346 ARG A CA 1
ATOM 2800 C C . ARG A 1 346 ? -8.553 -1.596 5.412 1.00 91.00 346 ARG A C 1
ATOM 2802 O O . ARG A 1 346 ? -7.473 -2.049 5.779 1.00 91.00 346 ARG A O 1
ATOM 2809 N N . TYR A 1 347 ? -9.000 -1.710 4.163 1.00 92.81 347 TYR A N 1
ATOM 2810 C CA . TYR A 1 347 ? -8.271 -2.394 3.103 1.00 92.81 347 TYR A CA 1
ATOM 2811 C C . TYR A 1 347 ? -6.881 -1.788 2.872 1.00 92.81 347 TYR A C 1
ATOM 2813 O O . TYR A 1 347 ? -5.893 -2.521 2.881 1.00 92.81 347 TYR A O 1
ATOM 2821 N N . HIS A 1 348 ? -6.784 -0.459 2.752 1.00 89.94 348 HIS A N 1
ATOM 2822 C CA . HIS A 1 348 ? -5.508 0.245 2.594 1.00 89.94 348 HIS A CA 1
ATOM 2823 C C . HIS A 1 348 ? -4.554 -0.044 3.750 1.00 89.94 348 HIS A C 1
ATOM 2825 O O . HIS A 1 348 ? -3.481 -0.593 3.519 1.00 89.94 348 HIS A O 1
ATOM 2831 N N . VAL A 1 349 ? -4.971 0.227 4.988 1.00 92.75 349 VAL A N 1
ATOM 2832 C CA . VAL A 1 349 ? -4.132 0.056 6.184 1.00 92.75 349 VAL A CA 1
ATOM 2833 C C . VAL A 1 349 ? -3.579 -1.364 6.274 1.00 92.75 349 VAL A C 1
ATOM 2835 O O . VAL A 1 349 ? -2.388 -1.555 6.519 1.00 92.75 349 VAL A O 1
ATOM 2838 N N . TYR A 1 350 ? -4.410 -2.380 6.037 1.00 96.19 350 TYR A N 1
ATOM 2839 C CA . TYR A 1 350 ? -3.953 -3.764 6.119 1.00 96.19 350 TYR A CA 1
ATOM 2840 C C . TYR A 1 350 ? -3.048 -4.172 4.960 1.00 96.19 350 TYR A C 1
ATOM 2842 O O . TYR A 1 350 ? -2.041 -4.833 5.206 1.00 96.19 350 TYR A O 1
ATOM 2850 N N . VAL A 1 351 ? -3.335 -3.764 3.723 1.00 94.81 351 VAL A N 1
ATOM 2851 C CA . VAL A 1 351 ? -2.434 -4.030 2.590 1.00 94.81 351 VAL A CA 1
ATOM 2852 C C . VAL A 1 351 ? -1.093 -3.322 2.791 1.00 94.81 351 VAL A C 1
ATOM 2854 O O . VAL A 1 351 ? -0.036 -3.927 2.648 1.00 94.81 351 VAL A O 1
ATOM 2857 N N . GLU A 1 352 ? -1.097 -2.072 3.233 1.00 93.44 352 GLU A N 1
ATOM 2858 C CA . GLU A 1 352 ? 0.116 -1.303 3.525 1.00 93.44 352 GLU A CA 1
ATOM 2859 C C . GLU A 1 352 ? 0.928 -1.914 4.669 1.00 93.44 352 GLU A C 1
ATOM 2861 O O . GLU A 1 352 ? 2.158 -1.992 4.590 1.00 93.44 352 GLU A O 1
ATOM 2866 N N . LEU A 1 353 ? 0.253 -2.422 5.703 1.00 95.19 353 LEU A N 1
ATOM 2867 C CA . LEU A 1 353 ? 0.873 -3.174 6.791 1.00 95.19 353 LEU A CA 1
ATOM 2868 C C . LEU A 1 353 ? 1.585 -4.433 6.272 1.00 95.19 353 LEU A C 1
ATOM 2870 O O . LEU A 1 353 ? 2.743 -4.669 6.647 1.00 95.19 353 LEU A O 1
ATOM 2874 N N . MET A 1 354 ? 0.922 -5.212 5.399 1.00 95.19 354 MET A N 1
ATOM 2875 C CA . MET A 1 354 ? 1.517 -6.383 4.734 1.00 95.19 354 MET A CA 1
ATOM 2876 C C . MET A 1 354 ? 2.753 -5.983 3.920 1.00 95.19 354 MET A C 1
ATOM 2878 O O . MET A 1 354 ? 3.771 -6.679 3.950 1.00 95.19 354 MET A O 1
ATOM 2882 N N . ARG A 1 355 ? 2.704 -4.811 3.278 1.00 92.50 355 ARG A N 1
ATOM 2883 C CA . ARG A 1 355 ? 3.785 -4.268 2.443 1.00 92.50 355 ARG A CA 1
ATOM 2884 C C . ARG A 1 355 ? 4.915 -3.590 3.213 1.00 92.50 355 ARG A C 1
ATOM 2886 O O . ARG A 1 355 ? 5.945 -3.278 2.616 1.00 92.50 355 ARG A O 1
ATOM 2893 N N . GLY A 1 356 ? 4.775 -3.414 4.526 1.00 91.81 356 GLY A N 1
ATOM 2894 C CA . GLY A 1 356 ? 5.855 -2.963 5.408 1.00 91.81 356 GLY A CA 1
ATOM 2895 C C . GLY A 1 356 ? 5.622 -1.639 6.135 1.00 91.81 356 GLY A C 1
ATOM 2896 O O . GLY A 1 356 ? 6.527 -1.210 6.845 1.00 91.81 356 GLY A O 1
ATOM 2897 N N . ALA A 1 357 ? 4.447 -1.012 6.019 1.00 93.94 357 ALA A N 1
ATOM 2898 C CA . ALA A 1 357 ? 4.108 0.170 6.812 1.00 93.94 357 ALA A CA 1
ATOM 2899 C C . ALA A 1 357 ? 4.104 -0.156 8.312 1.00 93.94 357 ALA A C 1
ATOM 2901 O O . ALA A 1 357 ? 3.656 -1.228 8.735 1.00 93.94 357 ALA A O 1
ATOM 2902 N N . ARG A 1 358 ? 4.603 0.768 9.131 1.00 94.25 358 ARG A N 1
ATOM 2903 C CA . ARG A 1 358 ? 4.663 0.654 10.600 1.00 94.25 358 ARG A CA 1
ATOM 2904 C C . ARG A 1 358 ? 4.154 1.914 11.300 1.00 94.25 358 ARG A C 1
ATOM 2906 O O . ARG A 1 358 ? 4.533 2.181 12.437 1.00 94.25 358 ARG A O 1
ATOM 2913 N N . GLY A 1 359 ? 3.313 2.688 10.622 1.00 93.81 359 GLY A N 1
ATOM 2914 C CA . GLY A 1 359 ? 2.729 3.915 11.147 1.00 93.81 359 GLY A CA 1
ATOM 2915 C C . GLY A 1 359 ? 1.950 4.683 10.089 1.00 93.81 359 GLY A C 1
ATOM 2916 O O . GLY A 1 359 ? 2.293 4.601 8.914 1.00 93.81 359 GLY A O 1
ATOM 2917 N N . TRP A 1 360 ? 0.933 5.431 10.513 1.00 91.06 360 TRP A N 1
ATOM 2918 C CA . TRP A 1 360 ? 0.092 6.282 9.674 1.00 91.06 360 TRP A CA 1
ATOM 2919 C C . TRP A 1 360 ? -0.064 7.656 10.324 1.00 91.06 360 TRP A C 1
ATOM 2921 O O . TRP A 1 360 ? -0.497 7.785 11.469 1.00 91.06 360 TRP A O 1
ATOM 2931 N N . GLN A 1 361 ? 0.296 8.689 9.578 1.00 87.00 361 GLN A N 1
ATOM 2932 C CA . GLN A 1 361 ? 0.257 10.087 9.982 1.00 87.00 361 GLN A CA 1
ATOM 2933 C C . GLN A 1 361 ? -0.496 10.867 8.916 1.00 87.00 361 GLN A C 1
ATOM 2935 O O . GLN A 1 361 ? 0.102 11.480 8.038 1.00 87.00 361 GLN A O 1
ATOM 2940 N N . VAL A 1 362 ? -1.818 10.782 8.956 1.00 81.00 362 VAL A N 1
ATOM 2941 C CA . VAL A 1 362 ? -2.667 11.240 7.859 1.00 81.00 362 VAL A CA 1
ATOM 2942 C C . VAL A 1 362 ? -2.473 12.740 7.609 1.00 81.00 362 VAL A C 1
ATOM 2944 O O . VAL A 1 362 ? -2.535 13.555 8.534 1.00 81.00 362 VAL A O 1
ATOM 2947 N N . ALA A 1 363 ? -2.219 13.093 6.354 1.00 76.25 363 ALA A N 1
ATOM 2948 C CA . ALA A 1 363 ? -2.316 14.441 5.824 1.00 76.25 363 ALA A CA 1
ATOM 2949 C C . ALA A 1 363 ? -3.690 14.577 5.184 1.00 76.25 363 ALA A C 1
ATOM 2951 O O . ALA A 1 363 ? -4.018 13.800 4.305 1.00 76.25 363 ALA A O 1
ATOM 2952 N N . HIS A 1 364 ? -4.499 15.551 5.591 1.00 68.56 364 HIS A N 1
ATOM 2953 C CA . HIS A 1 364 ? -5.901 15.629 5.151 1.00 68.56 364 HIS A CA 1
ATOM 2954 C C . HIS A 1 364 ? -6.692 14.375 5.584 1.00 68.56 364 HIS A C 1
ATOM 2956 O O . HIS A 1 364 ? -6.495 13.262 5.111 1.00 68.56 364 HIS A O 1
ATOM 2962 N N . GLY A 1 365 ? -7.527 14.524 6.610 1.00 57.28 365 GLY A N 1
ATOM 2963 C CA . GLY A 1 365 ? -8.106 13.377 7.307 1.00 57.28 365 GLY A CA 1
ATOM 2964 C C . GLY A 1 365 ? -9.284 12.732 6.574 1.00 57.28 365 GLY A C 1
ATOM 2965 O O . GLY A 1 365 ? -9.998 13.424 5.844 1.00 57.28 365 GLY A O 1
ATOM 2966 N N . PRO A 1 366 ? -9.592 11.446 6.850 1.00 57.69 366 PRO A N 1
ATOM 2967 C CA . PRO A 1 366 ? -10.963 10.991 6.674 1.00 57.69 366 PRO A CA 1
ATOM 2968 C C . PRO A 1 366 ? -11.867 11.913 7.498 1.00 57.69 366 PRO A C 1
ATOM 2970 O O . PRO A 1 366 ? -11.558 12.214 8.649 1.00 57.69 366 PRO A O 1
ATOM 2973 N N . GLY A 1 367 ? -12.987 12.354 6.932 1.00 55.75 367 GLY A N 1
ATOM 2974 C CA . GLY A 1 367 ? -13.912 13.255 7.628 1.00 55.75 367 GLY A CA 1
ATOM 2975 C C . GLY A 1 367 ? -14.611 12.646 8.853 1.00 55.75 367 GLY A C 1
ATOM 2976 O O . GLY A 1 367 ? -15.435 13.325 9.444 1.00 55.75 367 GLY A O 1
ATOM 2977 N N . ASP A 1 368 ? -14.331 11.389 9.228 1.00 68.31 368 ASP A N 1
ATOM 2978 C CA . ASP A 1 368 ? -15.023 10.676 10.309 1.00 68.31 368 ASP A CA 1
ATOM 2979 C C . ASP A 1 368 ? -14.042 10.131 11.380 1.00 68.31 368 ASP A C 1
ATOM 2981 O O . ASP A 1 368 ? -13.297 9.175 11.117 1.00 68.31 368 ASP A O 1
ATOM 2985 N N . PRO A 1 369 ? -14.066 10.676 12.615 1.00 72.25 369 PRO A N 1
ATOM 2986 C CA . PRO A 1 369 ? -13.253 10.195 13.734 1.00 72.25 369 PRO A CA 1
ATOM 2987 C C . PRO A 1 369 ? -13.494 8.735 14.128 1.00 72.25 369 PRO A C 1
ATOM 2989 O O . PRO A 1 369 ? -12.577 8.055 14.597 1.00 72.25 369 PRO A O 1
ATOM 2992 N N . SER A 1 370 ? -14.715 8.225 13.944 1.00 71.62 370 SER A N 1
ATOM 2993 C CA . SER A 1 370 ? -15.079 6.861 14.339 1.00 71.62 370 SER A CA 1
ATOM 2994 C C . SER A 1 370 ? -14.368 5.809 13.487 1.00 71.62 370 SER A C 1
ATOM 2996 O O . SER A 1 370 ? -13.942 4.775 14.011 1.00 71.62 370 SER A O 1
ATOM 2998 N N . VAL A 1 371 ? -14.163 6.109 12.199 1.00 76.00 371 VAL A N 1
ATOM 2999 C CA . VAL A 1 371 ? -13.424 5.266 11.252 1.00 76.00 371 VAL A CA 1
ATOM 3000 C C . VAL A 1 371 ? -11.967 5.145 11.677 1.00 76.00 371 VAL A C 1
ATOM 3002 O O . VAL A 1 371 ? -11.438 4.038 11.802 1.00 76.00 371 VAL A O 1
ATOM 3005 N N . PHE A 1 372 ? -11.331 6.287 11.940 1.00 81.19 372 PHE A N 1
ATOM 3006 C CA . PHE A 1 372 ? -9.912 6.355 12.269 1.00 81.19 372 PHE A CA 1
ATOM 3007 C C . PHE A 1 372 ? -9.597 5.645 13.591 1.00 81.19 372 PHE A C 1
ATOM 3009 O O . PHE A 1 372 ? -8.698 4.804 13.652 1.00 81.19 372 PHE A O 1
ATOM 3016 N N . ARG A 1 373 ? -10.406 5.909 14.620 1.00 85.44 373 ARG A N 1
ATOM 3017 C CA . ARG A 1 373 ? -10.333 5.248 15.926 1.00 85.44 373 ARG A CA 1
ATOM 3018 C C . ARG A 1 373 ? -10.554 3.738 15.829 1.00 85.44 373 ARG A C 1
ATOM 3020 O O . ARG A 1 373 ? -9.826 2.959 16.440 1.00 85.44 373 ARG A O 1
ATOM 3027 N N . GLY A 1 374 ? -11.579 3.318 15.083 1.00 89.19 374 GLY A N 1
ATOM 3028 C CA . GLY A 1 374 ? -11.936 1.907 14.942 1.00 89.19 374 GLY A CA 1
ATOM 3029 C C . GLY A 1 374 ? -10.801 1.078 14.343 1.00 89.19 374 GLY A C 1
ATOM 3030 O O . GLY A 1 374 ? -10.508 -0.004 14.842 1.00 89.19 374 GLY A O 1
ATOM 3031 N N . LEU A 1 375 ? -10.122 1.595 13.316 1.00 90.62 375 LEU A N 1
ATOM 3032 C CA . LEU A 1 375 ? -8.974 0.904 12.723 1.00 90.62 375 LEU A CA 1
ATOM 3033 C C . LEU A 1 375 ? -7.750 0.874 13.626 1.00 90.62 375 LEU A C 1
ATOM 3035 O O . LEU A 1 375 ? -7.080 -0.154 13.683 1.00 90.62 375 LEU A O 1
ATOM 3039 N N . GLN A 1 376 ? -7.476 1.949 14.366 1.00 91.81 376 GLN A N 1
ATOM 3040 C CA . GLN A 1 376 ? -6.399 1.935 15.354 1.00 91.81 376 GLN A CA 1
ATOM 3041 C C . GLN A 1 376 ? -6.591 0.810 16.367 1.00 91.81 376 GLN A C 1
ATOM 3043 O O . GLN A 1 376 ? -5.636 0.112 16.690 1.00 91.81 376 GLN A O 1
ATOM 3048 N N . ALA A 1 377 ? -7.822 0.615 16.843 1.00 93.88 377 ALA A N 1
ATOM 3049 C CA . ALA A 1 377 ? -8.171 -0.470 17.748 1.00 93.88 377 ALA A CA 1
ATOM 3050 C C . ALA A 1 377 ? -7.952 -1.854 17.114 1.00 93.88 377 ALA A C 1
ATOM 3052 O O . ALA A 1 377 ? -7.364 -2.732 17.752 1.00 93.88 377 ALA A O 1
ATOM 3053 N N . GLU A 1 378 ? -8.361 -2.056 15.852 1.00 95.06 378 GLU A N 1
ATOM 3054 C CA . GLU A 1 378 ? -8.109 -3.324 15.147 1.00 95.06 378 GLU A CA 1
ATOM 3055 C C . GLU A 1 378 ? -6.599 -3.587 14.990 1.00 95.06 378 GLU A C 1
ATOM 3057 O O . GLU A 1 378 ? -6.124 -4.691 15.261 1.00 95.06 378 GLU A O 1
ATOM 3062 N N . VAL A 1 379 ? -5.809 -2.573 14.620 1.00 94.56 379 VAL A N 1
ATOM 3063 C CA . VAL A 1 379 ? -4.342 -2.683 14.520 1.00 94.56 379 VAL A CA 1
ATOM 3064 C C . VAL A 1 379 ? -3.723 -2.936 15.898 1.00 94.56 379 VAL A C 1
ATOM 3066 O O . VAL A 1 379 ? -2.878 -3.823 16.039 1.00 94.56 379 VAL A O 1
ATOM 3069 N N . ARG A 1 380 ? -4.185 -2.234 16.942 1.00 93.38 380 ARG A N 1
ATOM 3070 C CA . ARG A 1 380 ? -3.698 -2.361 18.324 1.00 93.38 380 ARG A CA 1
ATOM 3071 C C . ARG A 1 380 ? -3.876 -3.773 18.865 1.00 93.38 380 ARG A C 1
ATOM 3073 O O . ARG A 1 380 ? -2.945 -4.287 19.492 1.00 93.38 380 ARG A O 1
ATOM 3080 N N . HIS A 1 381 ? -5.023 -4.393 18.588 1.00 94.50 381 HIS A N 1
ATOM 3081 C CA . HIS A 1 381 ? -5.308 -5.792 18.912 1.00 94.50 381 HIS A CA 1
ATOM 3082 C C . HIS A 1 381 ? -4.255 -6.744 18.322 1.00 94.50 381 HIS A C 1
ATOM 3084 O O . HIS A 1 381 ? -3.837 -7.709 18.961 1.00 94.50 381 HIS A O 1
ATOM 3090 N N . LEU A 1 382 ? -3.770 -6.439 17.117 1.00 95.94 382 LEU A N 1
ATOM 3091 C CA . LEU A 1 382 ? -2.827 -7.274 16.377 1.00 95.94 382 LEU A CA 1
ATOM 3092 C C . LEU A 1 382 ? -1.353 -6.971 16.667 1.00 95.94 382 LEU A C 1
ATOM 3094 O O . LEU A 1 382 ? -0.498 -7.735 16.216 1.00 95.94 382 LEU A O 1
ATOM 3098 N N . HIS A 1 383 ? -1.022 -5.927 17.439 1.00 94.25 383 HIS A N 1
ATOM 3099 C CA . HIS A 1 383 ? 0.369 -5.579 17.774 1.00 94.25 383 HIS A CA 1
ATOM 3100 C C . HIS A 1 383 ? 1.214 -6.790 18.220 1.00 94.25 383 HIS A C 1
ATOM 3102 O O . HIS A 1 383 ? 2.310 -6.955 17.681 1.00 94.25 383 HIS A O 1
ATOM 3108 N N . PRO A 1 384 ? 0.755 -7.677 19.131 1.00 94.31 384 PRO A N 1
ATOM 3109 C CA . PRO A 1 384 ? 1.563 -8.822 19.551 1.00 94.31 384 PRO A CA 1
ATOM 3110 C C . PRO A 1 384 ? 1.995 -9.731 18.395 1.00 94.31 384 PRO A C 1
ATOM 3112 O O . PRO A 1 384 ? 3.082 -10.295 18.445 1.00 94.31 384 PRO A O 1
ATOM 3115 N N . PHE A 1 385 ? 1.165 -9.859 17.357 1.00 96.38 385 PHE A N 1
ATOM 3116 C CA . PHE A 1 385 ? 1.469 -10.646 16.165 1.00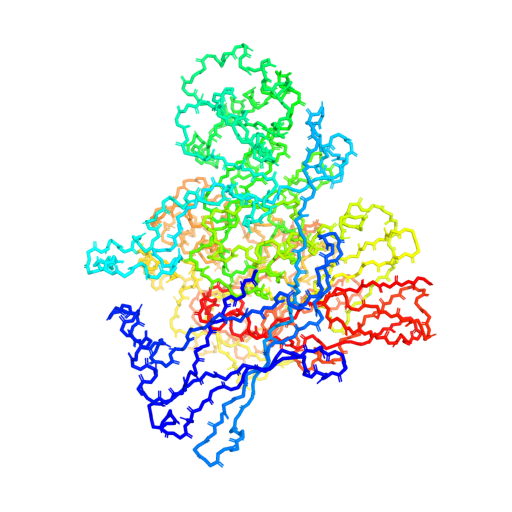 96.38 385 PHE A CA 1
ATOM 3117 C C . PHE A 1 385 ? 2.313 -9.866 15.167 1.00 96.38 385 PHE A C 1
ATOM 3119 O O . PHE A 1 385 ? 3.306 -10.394 14.677 1.00 96.38 385 PHE A O 1
ATOM 3126 N N . ILE A 1 386 ? 1.938 -8.618 14.871 1.00 95.44 386 ILE A N 1
ATOM 3127 C CA . ILE A 1 386 ? 2.628 -7.769 13.887 1.00 95.44 386 ILE A CA 1
ATOM 3128 C C . ILE A 1 386 ? 4.123 -7.663 14.211 1.00 95.44 386 ILE A C 1
ATOM 3130 O O . ILE A 1 386 ? 4.953 -7.777 13.307 1.00 95.44 386 ILE A O 1
ATOM 3134 N N . TYR A 1 387 ? 4.432 -7.516 15.501 1.00 94.62 387 TYR A N 1
ATOM 3135 C CA . TYR A 1 387 ? 5.781 -7.382 16.050 1.00 94.62 387 TYR A CA 1
ATOM 3136 C C . TYR A 1 387 ? 6.421 -8.706 16.482 1.00 94.62 387 TYR A C 1
ATOM 3138 O O . TYR A 1 387 ? 7.464 -8.712 17.137 1.00 94.62 387 TYR A O 1
ATOM 3146 N N . SER A 1 388 ? 5.794 -9.837 16.165 1.00 96.00 388 SER A N 1
ATOM 3147 C CA . SER A 1 388 ? 6.401 -11.137 16.403 1.00 96.00 388 SER A CA 1
ATOM 3148 C C . SER A 1 388 ? 7.294 -11.539 15.238 1.00 96.00 388 SER A C 1
ATOM 3150 O O . SER A 1 388 ? 6.862 -11.564 14.087 1.00 96.00 388 SER A O 1
ATOM 3152 N N . HIS A 1 389 ? 8.518 -11.941 15.570 1.00 94.12 389 HIS A N 1
ATOM 3153 C CA . HIS A 1 389 ? 9.508 -12.476 14.628 1.00 94.12 389 HIS A CA 1
ATOM 3154 C C . HIS A 1 389 ? 9.732 -13.979 14.830 1.00 94.12 389 HIS A C 1
ATOM 3156 O O . HIS A 1 389 ? 10.748 -14.537 14.423 1.00 94.12 389 HIS A O 1
ATOM 3162 N N . GLU A 1 390 ? 8.788 -14.646 15.499 1.00 96.88 390 GLU A N 1
ATOM 3163 C CA . GLU A 1 390 ? 8.783 -16.100 15.644 1.00 96.88 390 GLU A CA 1
ATOM 3164 C C . GLU A 1 390 ? 8.623 -16.779 14.274 1.00 96.88 390 GLU A C 1
ATOM 3166 O O . GLU A 1 390 ? 7.938 -16.279 13.378 1.00 96.88 390 GLU A O 1
ATOM 3171 N N . LYS A 1 391 ? 9.236 -17.958 14.118 1.00 96.25 391 LYS A N 1
ATOM 3172 C CA . LYS A 1 391 ? 9.149 -18.737 12.880 1.00 96.25 391 LYS A CA 1
ATOM 3173 C C . LYS A 1 391 ? 7.691 -19.088 12.571 1.00 96.25 391 LYS A C 1
ATOM 3175 O O . LYS A 1 391 ? 7.002 -19.696 13.391 1.00 96.25 391 LYS A O 1
ATOM 3180 N N . THR A 1 392 ? 7.250 -18.751 11.366 1.00 96.88 392 THR A N 1
ATOM 3181 C CA . THR A 1 392 ? 5.896 -19.022 10.882 1.00 96.88 392 THR A CA 1
ATOM 3182 C C . THR A 1 392 ? 5.770 -20.428 10.285 1.00 96.88 392 THR A C 1
ATOM 3184 O O . THR A 1 392 ? 6.763 -20.996 9.813 1.00 96.88 392 THR A O 1
ATOM 3187 N N . PRO A 1 393 ? 4.563 -21.027 10.297 1.00 95.50 393 PRO A N 1
ATOM 3188 C CA . PRO A 1 393 ? 4.287 -22.207 9.484 1.00 95.50 393 PRO A CA 1
ATOM 3189 C C . PRO A 1 393 ? 4.384 -21.865 7.990 1.00 95.50 393 PRO A C 1
ATOM 3191 O O . PRO A 1 393 ? 4.192 -20.716 7.590 1.00 95.50 393 PRO A O 1
ATOM 3194 N N . ALA A 1 394 ? 4.656 -22.873 7.157 1.00 96.06 394 ALA A N 1
ATOM 3195 C CA . ALA A 1 394 ? 4.552 -22.710 5.712 1.00 96.06 394 ALA A CA 1
ATOM 3196 C C . ALA A 1 394 ? 3.078 -22.517 5.319 1.00 96.06 394 ALA A C 1
ATOM 3198 O O . ALA A 1 394 ? 2.210 -23.267 5.776 1.00 96.06 394 ALA A O 1
ATOM 3199 N N . ILE A 1 395 ? 2.816 -21.514 4.481 1.00 95.00 395 ILE A N 1
ATOM 3200 C CA . ILE A 1 395 ? 1.487 -21.165 3.975 1.00 95.00 395 ILE A CA 1
ATOM 3201 C C . ILE A 1 395 ? 1.539 -21.139 2.449 1.00 95.00 395 ILE A C 1
ATOM 3203 O O . ILE A 1 395 ? 2.500 -20.632 1.872 1.00 95.00 395 ILE A O 1
ATOM 3207 N N . SER A 1 396 ? 0.491 -21.636 1.798 1.00 95.69 396 SER A N 1
ATOM 3208 C CA . SER A 1 396 ? 0.255 -21.412 0.369 1.00 95.69 396 SER A CA 1
ATOM 3209 C C . SER A 1 396 ? -1.213 -21.086 0.123 1.00 95.69 396 SER A C 1
ATOM 3211 O O . SER A 1 396 ? -2.089 -21.782 0.643 1.00 95.69 396 SER A O 1
ATOM 3213 N N . ILE A 1 397 ? -1.480 -20.072 -0.697 1.00 95.75 397 ILE A N 1
ATOM 3214 C CA . ILE A 1 397 ? -2.833 -19.630 -1.053 1.00 95.75 397 ILE A CA 1
ATOM 3215 C C . ILE A 1 397 ? -3.044 -19.862 -2.554 1.00 95.75 397 ILE A C 1
ATOM 3217 O O . ILE A 1 397 ? -2.159 -19.550 -3.350 1.00 95.75 397 ILE A O 1
ATOM 3221 N N . SER A 1 398 ? -4.182 -20.448 -2.933 1.00 93.94 398 SER A N 1
ATOM 3222 C CA . SER A 1 398 ? -4.547 -20.718 -4.330 1.00 93.94 398 SER A CA 1
ATOM 3223 C C . SER A 1 398 ? -5.990 -20.258 -4.616 1.00 93.94 398 SER A C 1
ATOM 3225 O O . SER A 1 398 ? -6.897 -20.783 -3.969 1.00 93.94 398 SER A O 1
ATOM 3227 N N . PRO A 1 399 ? -6.229 -19.316 -5.556 1.00 91.25 399 PRO A N 1
ATOM 3228 C CA . PRO A 1 399 ? -5.218 -18.613 -6.347 1.00 91.25 399 PRO A CA 1
ATOM 3229 C C . PRO A 1 399 ? -4.292 -17.767 -5.463 1.00 91.25 399 PRO A C 1
ATOM 3231 O O . PRO A 1 399 ? -4.590 -17.518 -4.301 1.00 91.25 399 PRO A O 1
ATOM 3234 N N . GLN A 1 400 ? -3.140 -17.371 -5.996 1.00 88.75 400 GLN A N 1
ATOM 3235 C CA . GLN A 1 400 ? -2.166 -16.606 -5.225 1.00 88.75 400 GLN A CA 1
ATOM 3236 C C . GLN A 1 400 ? -2.737 -15.238 -4.835 1.00 88.75 400 GLN A C 1
ATOM 3238 O O . GLN A 1 400 ? -3.223 -14.507 -5.694 1.00 88.75 400 GLN A O 1
ATOM 3243 N N . LEU A 1 401 ? -2.648 -14.908 -3.545 1.00 92.19 401 LEU A N 1
ATOM 3244 C CA . LEU A 1 401 ? -3.084 -13.639 -2.963 1.00 92.19 401 LEU A CA 1
ATOM 3245 C C . LEU A 1 401 ? -1.951 -13.009 -2.155 1.00 92.19 401 LEU A C 1
ATOM 3247 O O . LEU A 1 401 ? -1.093 -13.712 -1.604 1.00 92.19 401 LEU A O 1
ATOM 3251 N N . GLU A 1 402 ? -1.982 -11.686 -2.036 1.00 93.19 402 GLU A N 1
ATOM 3252 C CA . GLU A 1 402 ? -1.081 -10.966 -1.146 1.00 93.19 402 GLU A CA 1
ATOM 3253 C C . GLU A 1 402 ? -1.414 -11.308 0.307 1.00 93.19 402 GLU A C 1
ATOM 3255 O O . GLU A 1 402 ? -2.585 -11.376 0.691 1.00 93.19 402 GLU A O 1
ATOM 3260 N N . ASN A 1 403 ? -0.390 -11.597 1.110 1.00 95.44 403 ASN A N 1
ATOM 3261 C CA . ASN A 1 403 ? -0.594 -12.073 2.469 1.00 95.44 403 ASN A CA 1
ATOM 3262 C C . ASN A 1 403 ? 0.563 -11.731 3.415 1.00 95.44 403 ASN A C 1
ATOM 3264 O O . ASN A 1 403 ? 1.706 -11.532 3.004 1.00 95.44 403 ASN A O 1
ATOM 3268 N N . MET A 1 404 ? 0.255 -11.717 4.710 1.00 96.19 404 MET A N 1
ATOM 3269 C CA . MET A 1 404 ? 1.221 -11.639 5.799 1.00 96.19 404 MET A CA 1
ATOM 3270 C C . MET A 1 404 ? 0.908 -12.704 6.846 1.00 96.19 404 MET A C 1
ATOM 3272 O O . MET A 1 404 ? -0.211 -12.794 7.348 1.00 96.19 404 MET A O 1
ATOM 3276 N N . VAL A 1 405 ? 1.936 -13.461 7.227 1.00 97.31 405 VAL A N 1
ATOM 3277 C CA . VAL A 1 405 ? 1.855 -14.512 8.247 1.00 97.31 405 VAL A CA 1
ATOM 3278 C C . VAL A 1 405 ? 2.687 -14.105 9.455 1.00 97.31 405 VAL A C 1
ATOM 3280 O O . VAL A 1 405 ? 3.821 -13.638 9.305 1.00 97.31 405 VAL A O 1
ATOM 3283 N N . ARG A 1 406 ? 2.145 -14.281 10.658 1.00 97.31 406 ARG A N 1
ATOM 3284 C CA . ARG A 1 406 ? 2.858 -14.061 11.923 1.00 97.31 406 ARG A CA 1
ATOM 3285 C C . ARG A 1 406 ? 2.538 -15.171 12.910 1.00 97.31 406 ARG A C 1
ATOM 3287 O O . ARG A 1 406 ? 1.393 -15.594 13.017 1.00 97.31 406 ARG A O 1
ATOM 3294 N N . GLN A 1 407 ? 3.544 -15.627 13.647 1.00 97.19 407 GLN A N 1
ATOM 3295 C CA . GLN A 1 407 ? 3.374 -16.604 14.720 1.00 97.19 407 GLN A CA 1
ATOM 3296 C C . GLN A 1 407 ? 3.517 -15.900 16.061 1.00 97.19 407 GLN A C 1
ATOM 3298 O O . GLN A 1 407 ? 4.440 -15.113 16.225 1.00 97.19 407 GLN A O 1
ATOM 3303 N N . LYS A 1 408 ? 2.648 -16.188 17.028 1.00 96.94 408 LYS A N 1
ATOM 3304 C CA . LYS A 1 408 ? 2.854 -15.798 18.422 1.00 96.94 408 LYS A CA 1
ATOM 3305 C C . LYS A 1 408 ? 2.418 -16.933 19.337 1.00 96.94 408 LYS A C 1
ATOM 3307 O O . LYS A 1 408 ? 1.225 -17.188 19.482 1.00 96.94 408 LYS A O 1
ATOM 3312 N N . GLY A 1 409 ? 3.382 -17.615 19.951 1.00 95.75 409 GLY A N 1
ATOM 3313 C CA . GLY A 1 409 ? 3.106 -18.769 20.806 1.00 95.75 409 GLY A CA 1
ATOM 3314 C C . GLY A 1 409 ? 2.455 -19.909 20.019 1.00 95.75 409 GLY A C 1
ATOM 3315 O O . GLY A 1 409 ? 3.035 -20.431 19.066 1.00 95.75 409 GLY A O 1
ATOM 3316 N N . ASP A 1 410 ? 1.244 -20.295 20.405 1.00 94.12 410 ASP A N 1
ATOM 3317 C CA . ASP A 1 410 ? 0.416 -21.329 19.770 1.00 94.12 410 ASP A CA 1
ATOM 3318 C C . ASP A 1 410 ? -0.525 -20.791 18.679 1.00 94.12 410 ASP A C 1
ATOM 3320 O O . ASP A 1 410 ? -1.211 -21.572 18.022 1.00 94.12 410 ASP A O 1
ATOM 3324 N N . LYS A 1 411 ? -0.521 -19.477 18.433 1.00 96.62 411 LYS A N 1
ATOM 3325 C CA . LYS A 1 411 ? -1.407 -18.827 17.465 1.00 96.62 411 LYS A CA 1
ATOM 3326 C C . LYS A 1 411 ? -0.670 -18.361 16.218 1.00 96.62 411 LYS A C 1
ATOM 3328 O O . LYS A 1 411 ? 0.396 -17.748 16.300 1.00 96.62 411 LYS A O 1
ATOM 3333 N N . THR A 1 412 ? -1.274 -18.591 15.062 1.00 97.56 412 THR A N 1
ATOM 3334 C CA . THR A 1 412 ? -0.854 -18.036 13.775 1.00 97.56 412 THR A CA 1
ATOM 3335 C C . THR A 1 412 ? -1.866 -16.985 13.333 1.00 97.56 412 THR A C 1
ATOM 3337 O O . THR A 1 412 ? -3.056 -17.271 13.222 1.00 97.56 412 THR A O 1
ATOM 3340 N N . LEU A 1 413 ? -1.389 -15.775 13.057 1.00 98.06 413 LEU A N 1
ATOM 3341 C CA . LEU A 1 413 ? -2.136 -14.747 12.344 1.00 98.06 413 LEU A CA 1
ATOM 3342 C C . LEU A 1 413 ? -1.841 -14.878 10.848 1.00 98.06 413 LEU A C 1
ATOM 3344 O O . LEU A 1 413 ? -0.674 -14.873 10.449 1.00 98.06 413 LEU A O 1
ATOM 3348 N N . LEU A 1 414 ? -2.887 -14.950 10.032 1.00 98.31 414 LEU A N 1
ATOM 3349 C CA . LEU A 1 414 ? -2.805 -14.852 8.576 1.00 98.31 414 LEU A CA 1
ATOM 3350 C C . LEU A 1 414 ? -3.679 -13.684 8.118 1.00 98.31 414 LEU A C 1
ATOM 3352 O O . LEU A 1 414 ? -4.885 -13.699 8.327 1.00 98.31 414 LEU A O 1
ATOM 3356 N N . ILE A 1 415 ? -3.074 -12.676 7.499 1.00 98.25 415 ILE A N 1
ATOM 3357 C CA . ILE A 1 415 ? -3.783 -11.611 6.781 1.00 98.25 415 ILE A CA 1
ATOM 3358 C C . ILE A 1 415 ? -3.659 -11.926 5.300 1.00 98.25 415 ILE A C 1
ATOM 3360 O O . ILE A 1 415 ? -2.551 -12.207 4.849 1.00 98.25 415 ILE A O 1
ATOM 3364 N N . ALA A 1 416 ? -4.758 -11.893 4.556 1.00 97.75 416 ALA A N 1
ATOM 3365 C CA . ALA A 1 416 ? -4.740 -12.084 3.112 1.00 97.75 416 ALA A CA 1
ATOM 3366 C C . ALA A 1 416 ? -5.707 -11.115 2.430 1.00 97.75 416 ALA A C 1
ATOM 3368 O O . ALA A 1 416 ? -6.783 -10.833 2.966 1.00 97.75 416 ALA A O 1
ATOM 3369 N N . ALA A 1 417 ? -5.328 -10.624 1.252 1.00 96.38 417 ALA A N 1
ATOM 3370 C CA . ALA A 1 417 ? -6.144 -9.714 0.461 1.00 96.38 417 ALA A CA 1
ATOM 3371 C C . ALA A 1 417 ? -6.053 -10.010 -1.040 1.00 96.38 417 ALA A C 1
ATOM 3373 O O . ALA A 1 417 ? -4.994 -10.377 -1.556 1.00 96.38 417 ALA A O 1
ATOM 3374 N N . SER A 1 418 ? -7.160 -9.803 -1.751 1.00 93.31 418 SER A N 1
ATOM 3375 C CA . SER A 1 418 ? -7.184 -9.831 -3.215 1.00 93.31 418 SER A CA 1
ATOM 3376 C C . SER A 1 418 ? -6.754 -8.473 -3.770 1.00 93.31 418 SER A C 1
ATOM 3378 O O . SER A 1 418 ? -7.581 -7.596 -4.012 1.00 93.31 418 SER A O 1
ATOM 3380 N N . THR A 1 419 ? -5.449 -8.290 -3.945 1.00 88.94 419 THR A N 1
ATOM 3381 C CA . THR A 1 419 ? -4.873 -7.071 -4.520 1.00 88.94 419 THR A CA 1
ATOM 3382 C C . THR A 1 419 ? -4.755 -7.157 -6.033 1.00 88.94 419 THR A C 1
ATOM 3384 O O . THR A 1 419 ? -4.764 -8.240 -6.623 1.00 88.94 419 THR A O 1
ATOM 3387 N N . HIS A 1 420 ? -4.674 -5.987 -6.662 1.00 85.00 420 HIS A N 1
ATOM 3388 C CA . HIS A 1 420 ? -4.473 -5.852 -8.096 1.00 85.00 420 HIS A CA 1
ATOM 3389 C C . HIS A 1 420 ? -3.089 -5.267 -8.365 1.00 85.00 420 HIS A C 1
ATOM 3391 O O . HIS A 1 420 ? -2.547 -4.487 -7.568 1.00 85.00 420 HIS A O 1
ATOM 3397 N N . GLY A 1 421 ? -2.530 -5.636 -9.507 1.00 82.81 421 GLY A N 1
ATOM 3398 C CA . GLY A 1 421 ? -1.478 -4.870 -10.137 1.00 82.81 421 GLY A CA 1
ATOM 3399 C C . GLY A 1 421 ? -1.992 -3.547 -10.697 1.00 82.81 421 GLY A C 1
ATOM 3400 O O . GLY A 1 421 ? -3.184 -3.262 -10.687 1.00 82.81 421 GLY A O 1
ATOM 3401 N N . LEU A 1 422 ? -1.082 -2.714 -11.192 1.00 81.56 422 LEU A N 1
ATOM 3402 C CA . LEU A 1 422 ? -1.451 -1.468 -11.872 1.00 81.56 422 LEU A CA 1
ATOM 3403 C C . LEU A 1 422 ? -1.070 -1.560 -13.340 1.00 81.56 422 LEU A C 1
ATOM 3405 O O . LEU A 1 422 ? 0.112 -1.482 -13.670 1.00 81.56 422 LEU A O 1
ATOM 3409 N N . THR A 1 423 ? -2.049 -1.742 -14.221 1.00 82.31 423 THR A N 1
ATOM 3410 C CA . THR A 1 423 ? -1.800 -1.810 -15.665 1.00 82.31 423 THR A CA 1
ATOM 3411 C C . THR A 1 423 ? -1.579 -0.435 -16.276 1.00 82.31 423 THR A C 1
ATOM 3413 O O . THR A 1 423 ? -1.917 0.608 -15.705 1.00 82.31 423 THR A O 1
ATOM 3416 N N . PHE A 1 424 ? -0.986 -0.436 -17.464 1.00 79.12 424 PHE A N 1
ATOM 3417 C CA . PHE A 1 424 ? -0.875 0.733 -18.319 1.00 79.12 424 PHE A CA 1
ATOM 3418 C C . PHE A 1 424 ? -0.918 0.335 -19.796 1.00 79.12 424 PHE A C 1
ATOM 3420 O O . PHE A 1 424 ? -0.743 -0.829 -20.174 1.00 79.12 424 PHE A O 1
ATOM 3427 N N . GLY A 1 425 ? -1.138 1.341 -20.637 1.00 77.62 425 GLY A N 1
ATOM 3428 C CA . GLY A 1 425 ? -1.431 1.160 -22.051 1.00 77.62 425 GLY A CA 1
ATOM 3429 C C . GLY A 1 425 ? -2.925 1.074 -22.335 1.00 77.62 425 GLY A C 1
ATOM 3430 O O . GLY A 1 425 ? -3.759 0.954 -21.439 1.00 77.62 425 GLY A O 1
ATOM 3431 N N . ASN A 1 426 ? -3.261 1.183 -23.617 1.00 77.81 426 ASN A N 1
ATOM 3432 C CA . ASN A 1 426 ? -4.630 1.119 -24.103 1.00 77.81 426 ASN A CA 1
ATOM 3433 C C . ASN A 1 426 ? -4.783 -0.137 -24.956 1.00 77.81 426 ASN A C 1
ATOM 3435 O O . ASN A 1 426 ? -4.187 -0.257 -26.028 1.00 77.81 426 ASN A O 1
ATOM 3439 N N . TYR A 1 427 ? -5.558 -1.095 -24.467 1.00 80.94 427 TYR A N 1
ATOM 3440 C CA . TYR A 1 427 ? -5.776 -2.359 -25.150 1.00 80.94 427 TYR A CA 1
ATOM 3441 C C . TYR A 1 427 ? -7.209 -2.836 -24.940 1.00 80.94 427 TYR A C 1
ATOM 3443 O O . TYR A 1 427 ? -7.928 -2.372 -24.057 1.00 80.94 427 TYR A O 1
ATOM 3451 N N . ARG A 1 428 ? -7.645 -3.744 -25.807 1.00 84.56 428 ARG A N 1
ATOM 3452 C CA . ARG A 1 428 ? -8.986 -4.330 -25.773 1.00 84.56 428 ARG A CA 1
ATOM 3453 C C . ARG A 1 428 ? -8.864 -5.840 -25.821 1.00 84.56 428 ARG A C 1
ATOM 3455 O O . ARG A 1 428 ? -7.959 -6.373 -26.465 1.00 84.56 428 ARG A O 1
ATOM 3462 N N . GLN A 1 429 ? -9.795 -6.526 -25.172 1.00 86.25 429 GLN A N 1
ATOM 3463 C CA . GLN A 1 429 ? -9.953 -7.965 -25.354 1.00 86.25 429 GLN A CA 1
ATOM 3464 C C . GLN A 1 429 ? -10.225 -8.249 -26.838 1.00 86.25 429 GLN A C 1
ATOM 3466 O O . GLN A 1 429 ? -11.004 -7.544 -27.484 1.00 86.25 429 GLN A O 1
ATOM 3471 N N . SER A 1 430 ? -9.544 -9.249 -27.387 1.00 87.56 430 SER A N 1
ATOM 3472 C CA . SER A 1 430 ? -9.624 -9.611 -28.799 1.00 87.56 430 SER A CA 1
ATOM 3473 C C . SER A 1 430 ? -10.298 -10.970 -28.969 1.00 87.56 430 SER A C 1
ATOM 3475 O O . SER A 1 430 ? -10.148 -11.863 -28.137 1.00 87.56 430 SER A O 1
ATOM 3477 N N . LEU A 1 431 ? -11.021 -11.137 -30.079 1.00 89.44 431 LEU A N 1
ATOM 3478 C CA . LEU A 1 431 ? -11.556 -12.441 -30.489 1.00 89.44 431 LEU A CA 1
ATOM 3479 C C . LEU A 1 431 ? -10.467 -13.373 -31.047 1.00 89.44 431 LEU A C 1
ATOM 3481 O O . LEU A 1 431 ? -10.681 -14.581 -31.124 1.00 89.44 431 LEU A O 1
ATOM 3485 N N . GLU A 1 432 ? -9.308 -12.820 -31.417 1.00 89.88 432 GLU A N 1
ATOM 3486 C CA . GLU A 1 432 ? -8.132 -13.586 -31.834 1.00 89.88 432 GLU A CA 1
ATOM 3487 C C . GLU A 1 432 ? -7.679 -14.509 -30.692 1.00 89.88 432 GLU A C 1
ATOM 3489 O O . GLU A 1 432 ? -7.355 -14.050 -29.594 1.00 89.88 432 GLU A O 1
ATOM 3494 N N . GLN A 1 433 ? -7.634 -15.814 -30.947 1.00 90.62 433 GLN A N 1
ATOM 3495 C CA . GLN A 1 433 ? -7.162 -16.791 -29.969 1.00 90.62 433 GLN A CA 1
ATOM 3496 C C . GLN A 1 433 ? -5.646 -16.910 -30.051 1.00 90.62 433 GLN A C 1
ATOM 3498 O O . GLN A 1 433 ? -5.094 -17.114 -31.132 1.00 90.62 433 GLN A O 1
ATOM 3503 N N . SER A 1 434 ? -4.975 -16.793 -28.907 1.00 92.25 434 SER A N 1
ATOM 3504 C CA . SER A 1 434 ? -3.550 -17.097 -28.820 1.00 92.25 434 SER A CA 1
ATOM 3505 C C . SER A 1 434 ? -3.337 -18.586 -28.522 1.00 92.25 434 SER A C 1
ATOM 3507 O O . SER A 1 434 ? -4.258 -19.247 -28.036 1.00 92.25 434 SER A O 1
ATOM 3509 N N . PRO A 1 435 ? -2.120 -19.124 -28.712 1.00 92.62 435 PRO A N 1
ATOM 3510 C CA . PRO A 1 435 ? -1.817 -20.510 -28.350 1.00 92.62 435 PRO A CA 1
ATOM 3511 C C . PRO A 1 435 ? -2.018 -20.858 -26.865 1.00 92.62 435 PRO A C 1
ATOM 3513 O O . PRO A 1 435 ? -2.082 -22.037 -26.533 1.00 92.62 435 PRO A O 1
ATOM 3516 N N . VAL A 1 436 ? -2.097 -19.862 -25.971 1.00 87.81 436 VAL A N 1
ATOM 3517 C CA . VAL A 1 436 ? -2.179 -20.063 -24.509 1.00 87.81 436 VAL A CA 1
ATOM 3518 C C . VAL A 1 436 ? -3.287 -19.237 -23.834 1.00 87.81 436 VAL A C 1
ATOM 3520 O O . VAL A 1 436 ? -3.160 -18.852 -22.672 1.00 87.81 436 VAL A O 1
ATOM 3523 N N . GLY A 1 437 ? -4.386 -18.974 -24.549 1.00 81.88 437 GLY A N 1
ATOM 3524 C CA . GLY A 1 437 ? -5.590 -18.334 -23.998 1.00 81.88 437 GLY A CA 1
ATOM 3525 C C . GLY A 1 437 ? -6.048 -17.097 -24.769 1.00 81.88 437 GLY A C 1
ATOM 3526 O O . GLY A 1 437 ? -5.695 -16.903 -25.941 1.00 81.88 437 GLY A O 1
ATOM 3527 N N . LYS A 1 438 ? -6.837 -16.244 -24.112 1.00 88.12 438 LYS A N 1
ATOM 3528 C CA . LYS A 1 438 ? -7.330 -14.995 -24.709 1.00 88.12 438 LYS A CA 1
ATOM 3529 C C . LYS A 1 438 ? -6.185 -14.032 -25.000 1.00 88.12 438 LYS A C 1
ATOM 3531 O O . LYS A 1 438 ? -5.175 -13.994 -24.296 1.00 88.12 438 LYS A O 1
ATOM 3536 N N . SER A 1 439 ? -6.373 -13.227 -26.040 1.00 91.06 439 SER A N 1
ATOM 3537 C CA . SER A 1 439 ? -5.431 -12.177 -26.404 1.00 91.06 439 SER A CA 1
ATOM 3538 C C . SER A 1 439 ? -5.988 -10.781 -26.166 1.00 91.06 439 SER A C 1
ATOM 3540 O O . SER A 1 439 ? -7.199 -10.542 -26.169 1.00 91.06 439 SER A O 1
ATOM 3542 N N . ARG A 1 440 ? -5.066 -9.839 -25.992 1.00 90.50 440 ARG A N 1
ATOM 3543 C CA . ARG A 1 440 ? -5.335 -8.408 -25.882 1.00 90.50 440 ARG A CA 1
ATOM 3544 C C . ARG A 1 440 ? -4.691 -7.713 -27.071 1.00 90.50 440 ARG A C 1
ATOM 3546 O O . ARG A 1 440 ? -3.522 -7.953 -27.358 1.00 90.50 440 ARG A O 1
ATOM 3553 N N . VAL A 1 441 ? -5.446 -6.874 -27.770 1.00 91.00 441 VAL A N 1
ATOM 3554 C CA . VAL A 1 441 ? -4.944 -6.087 -28.903 1.00 91.00 441 VAL A CA 1
ATOM 3555 C C . VAL A 1 441 ? -4.697 -4.655 -28.465 1.00 91.00 441 VAL A C 1
ATOM 3557 O O . VAL A 1 441 ? -5.542 -4.065 -27.787 1.00 91.00 441 VAL A O 1
ATOM 3560 N N . THR A 1 442 ? -3.553 -4.091 -28.839 1.00 86.56 442 THR A N 1
ATOM 3561 C CA . THR A 1 442 ? -3.283 -2.670 -28.614 1.00 86.56 442 THR A CA 1
ATOM 3562 C C . THR A 1 442 ? -4.236 -1.801 -29.442 1.00 86.56 442 THR A C 1
ATOM 3564 O O . THR A 1 442 ? -4.589 -2.141 -30.574 1.00 86.56 442 THR A O 1
ATOM 3567 N N . ALA A 1 443 ? -4.730 -0.712 -28.849 1.00 70.75 443 ALA A N 1
ATOM 3568 C CA . ALA A 1 443 ? -5.734 0.161 -29.452 1.00 70.75 443 ALA A CA 1
ATOM 3569 C C . ALA A 1 443 ? -5.210 1.589 -29.644 1.00 70.75 443 ALA A C 1
ATOM 3571 O O . ALA A 1 443 ? -4.594 2.149 -28.741 1.00 70.75 443 ALA A O 1
ATOM 3572 N N . ASP A 1 444 ? -5.557 2.189 -30.784 1.00 62.88 444 ASP A N 1
ATOM 3573 C CA . ASP A 1 444 ? -5.287 3.598 -31.084 1.00 62.88 444 ASP A CA 1
ATOM 3574 C C . ASP A 1 444 ? -6.427 4.513 -30.581 1.00 62.88 444 ASP A C 1
ATOM 3576 O O . ASP A 1 444 ? -7.598 4.099 -30.619 1.00 62.88 444 ASP A O 1
ATOM 3580 N N . PRO A 1 445 ? -6.135 5.764 -30.163 1.00 57.84 445 PRO A N 1
ATOM 3581 C CA . PRO A 1 445 ? -4.803 6.365 -30.030 1.00 57.84 445 PRO A CA 1
ATOM 3582 C C . PRO A 1 445 ? -4.114 6.051 -28.686 1.00 57.84 445 PRO A C 1
ATOM 3584 O O . PRO A 1 445 ? -4.720 5.517 -27.750 1.00 57.84 445 PRO A O 1
ATOM 3587 N N . HIS A 1 446 ? -2.831 6.421 -28.627 1.00 57.34 446 HIS A N 1
ATOM 3588 C CA . HIS A 1 446 ? -1.925 6.403 -27.476 1.00 57.34 446 HIS A CA 1
ATOM 3589 C C . HIS A 1 446 ? -2.457 7.264 -26.316 1.00 57.34 446 HIS A C 1
ATOM 3591 O O . HIS A 1 446 ? -1.984 8.369 -26.076 1.00 57.34 446 HIS A O 1
ATOM 3597 N N . ILE A 1 447 ? -3.470 6.787 -25.597 1.00 53.9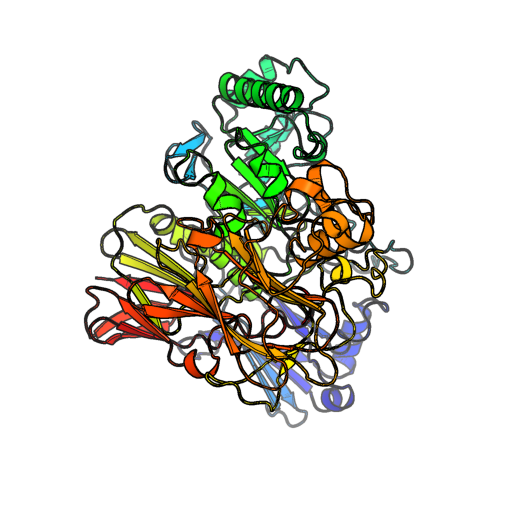1 447 ILE A N 1
ATOM 3598 C CA . ILE A 1 447 ? -4.000 7.521 -24.446 1.00 53.91 447 ILE A CA 1
ATOM 3599 C C . ILE A 1 447 ? -3.065 7.289 -23.261 1.00 53.91 447 ILE A C 1
ATOM 3601 O O . ILE A 1 447 ? -2.927 6.160 -22.779 1.00 53.91 447 ILE A O 1
ATOM 3605 N N . PHE A 1 448 ? -2.443 8.367 -22.789 1.00 57.62 448 PHE A N 1
ATOM 3606 C CA . PHE A 1 448 ? -1.781 8.381 -21.493 1.00 57.62 448 PHE A CA 1
ATOM 3607 C C . PHE A 1 448 ? -2.804 8.129 -20.397 1.00 57.62 448 PHE A C 1
ATOM 3609 O O . PHE A 1 448 ? -3.915 8.649 -20.433 1.00 57.62 448 PHE A O 1
ATOM 3616 N N . ARG A 1 449 ? -2.417 7.312 -19.425 1.00 56.72 449 ARG A N 1
ATOM 3617 C CA . ARG A 1 449 ? -3.150 7.166 -18.174 1.00 56.72 449 ARG A CA 1
ATOM 3618 C C . ARG A 1 449 ? -2.138 7.355 -17.062 1.00 56.72 449 ARG A C 1
ATOM 3620 O O . ARG A 1 449 ? -1.411 6.422 -16.726 1.00 56.72 449 ARG A O 1
ATOM 3627 N N . ASP A 1 450 ? -2.031 8.577 -16.564 1.00 56.78 450 ASP A N 1
ATOM 3628 C CA . ASP A 1 450 ? -1.262 8.879 -15.361 1.00 56.78 450 ASP A CA 1
ATOM 3629 C C . ASP A 1 450 ? -2.158 9.569 -14.329 1.00 56.78 450 ASP A C 1
ATOM 3631 O O . ASP A 1 450 ? -3.300 9.932 -14.602 1.00 56.78 450 ASP A O 1
ATOM 3635 N N . GLU A 1 451 ? -1.663 9.734 -13.107 1.00 57.19 451 GLU A N 1
ATOM 3636 C CA . GLU A 1 451 ? -2.487 10.267 -12.014 1.00 57.19 451 GLU A CA 1
ATOM 3637 C C . GLU A 1 451 ? -2.810 11.750 -12.148 1.00 57.19 451 GLU A C 1
ATOM 3639 O O . GLU A 1 451 ? -3.715 12.254 -11.486 1.00 57.19 451 GLU A O 1
ATOM 3644 N N . SER A 1 452 ? -2.139 12.444 -13.064 1.00 53.97 452 SER A N 1
ATOM 3645 C CA . SER A 1 452 ? -2.446 13.835 -13.364 1.00 53.97 452 SER A CA 1
ATOM 3646 C C . SER A 1 452 ? -3.815 14.018 -14.026 1.00 53.97 452 SER A C 1
ATOM 3648 O O . SER A 1 452 ? -4.425 15.078 -13.854 1.00 53.97 452 SER A O 1
ATOM 3650 N N . ASP A 1 453 ? -4.339 12.967 -14.674 1.00 52.06 453 ASP A N 1
ATOM 3651 C CA . ASP A 1 453 ? -5.717 12.910 -15.173 1.00 52.06 453 ASP A CA 1
ATOM 3652 C C . ASP A 1 453 ? -6.731 13.044 -14.025 1.00 52.06 453 ASP A C 1
ATOM 3654 O O . ASP A 1 453 ? -7.783 13.659 -14.196 1.00 52.06 453 ASP A O 1
ATOM 3658 N N . GLY A 1 454 ? -6.398 12.517 -12.838 1.00 48.00 454 GLY A N 1
ATOM 3659 C CA . GLY A 1 454 ? -7.200 12.652 -11.617 1.00 48.00 454 GLY A CA 1
ATOM 3660 C C . GLY A 1 454 ? -7.156 14.051 -10.998 1.00 48.00 454 GLY A C 1
ATOM 3661 O O . GLY A 1 454 ? -8.079 14.432 -10.283 1.00 48.00 454 GLY A O 1
ATOM 3662 N N . TYR A 1 455 ? -6.123 14.837 -11.313 1.00 46.03 455 TYR A N 1
ATOM 3663 C CA . TYR A 1 455 ? -5.934 16.207 -10.825 1.00 46.03 455 TYR A CA 1
ATOM 3664 C C . TYR A 1 455 ? -6.388 17.293 -11.794 1.00 46.03 455 TYR A C 1
ATOM 3666 O O . TYR A 1 455 ? -6.255 18.477 -11.479 1.00 46.03 455 TYR A O 1
ATOM 3674 N N . HIS A 1 456 ? -6.859 16.922 -12.990 1.00 45.09 456 HIS A N 1
ATOM 3675 C CA . HIS A 1 456 ? -7.023 17.857 -14.108 1.00 45.09 456 HIS A CA 1
ATOM 3676 C C . HIS A 1 456 ? -5.762 18.710 -14.350 1.00 45.09 456 HIS A C 1
ATOM 3678 O O . HIS A 1 456 ? -5.850 19.858 -14.797 1.00 45.09 456 HIS A O 1
ATOM 3684 N N . ALA A 1 457 ? -4.579 18.183 -14.016 1.00 44.19 457 ALA A N 1
ATOM 3685 C CA . ALA A 1 457 ? -3.350 18.948 -14.115 1.00 44.19 457 ALA A CA 1
ATOM 3686 C C . ALA A 1 457 ? -2.980 19.097 -15.600 1.00 44.19 457 ALA A C 1
ATOM 3688 O O . ALA A 1 457 ? -2.916 18.096 -16.319 1.00 44.19 457 ALA A O 1
ATOM 3689 N N . PRO A 1 458 ? -2.720 20.324 -16.087 1.00 38.12 458 PRO A N 1
ATOM 3690 C CA . PRO A 1 458 ? -2.398 20.554 -17.485 1.00 38.12 458 PRO A CA 1
ATOM 3691 C C . PRO A 1 458 ? -1.086 19.841 -17.820 1.00 38.12 458 PRO A C 1
ATOM 3693 O O . PRO A 1 458 ? -0.010 20.162 -17.321 1.00 38.12 458 PRO A O 1
ATOM 3696 N N . GLY A 1 459 ? -1.180 18.819 -18.651 1.00 47.69 459 GLY A N 1
ATOM 3697 C CA . GLY A 1 459 ? -0.052 18.187 -19.310 1.00 47.69 459 GLY A CA 1
ATOM 3698 C C . GLY A 1 459 ? -0.588 17.690 -20.629 1.00 47.69 459 GLY A C 1
ATOM 3699 O O . GLY A 1 459 ? -1.150 16.597 -20.656 1.00 47.69 459 GLY A O 1
ATOM 3700 N N . GLY A 1 460 ? -0.503 18.533 -21.664 1.00 48.44 460 GLY A N 1
ATOM 3701 C CA . GLY A 1 460 ? -0.980 18.204 -23.009 1.00 48.44 460 GLY A CA 1
ATOM 3702 C C . GLY A 1 460 ? -0.475 16.831 -23.441 1.00 48.44 460 GLY A C 1
ATOM 3703 O O . GLY A 1 460 ? 0.576 16.399 -22.974 1.00 48.44 460 GLY A O 1
ATOM 3704 N N . GLU A 1 461 ? -1.250 16.128 -24.261 1.00 54.31 461 GLU A N 1
ATOM 3705 C CA . GLU A 1 461 ? -0.854 14.836 -24.818 1.00 54.31 461 GLU A CA 1
ATOM 3706 C C . GLU A 1 461 ? 0.420 15.039 -25.654 1.00 54.31 461 GLU A C 1
ATOM 3708 O O . GLU A 1 461 ? 0.376 15.820 -26.606 1.00 54.31 461 GLU A O 1
ATOM 3713 N N . PRO A 1 462 ? 1.564 14.402 -25.330 1.00 49.62 462 PRO A N 1
ATOM 3714 C CA . PRO A 1 462 ? 2.646 14.287 -26.294 1.00 49.62 462 PRO A CA 1
ATOM 3715 C C . PRO A 1 462 ? 2.106 13.778 -27.626 1.00 49.62 462 PRO A C 1
ATOM 3717 O O . PRO A 1 462 ? 1.331 12.819 -27.657 1.00 49.62 462 PRO A O 1
ATOM 3720 N N . ASP A 1 463 ? 2.530 14.430 -28.705 1.00 48.28 463 ASP A N 1
ATOM 3721 C CA . ASP A 1 463 ? 2.155 14.091 -30.069 1.00 48.28 463 ASP A CA 1
ATOM 3722 C C . ASP A 1 463 ? 2.355 12.593 -30.382 1.00 48.28 463 ASP A C 1
ATOM 3724 O O . ASP A 1 463 ? 3.097 11.863 -29.716 1.00 48.28 463 ASP A O 1
ATOM 3728 N N . SER A 1 464 ? 1.729 12.163 -31.482 1.00 52.03 464 SER A N 1
ATOM 3729 C CA . SER A 1 464 ? 1.801 10.860 -32.184 1.00 52.03 464 SER A CA 1
ATOM 3730 C C . SER A 1 464 ? 3.192 10.209 -32.410 1.00 52.03 464 SER A C 1
ATOM 3732 O O . SER A 1 464 ? 3.301 9.213 -33.121 1.00 52.03 464 SER A O 1
ATOM 3734 N N . LEU A 1 465 ? 4.267 10.738 -31.820 1.00 57.50 465 LEU A N 1
ATOM 3735 C CA . LEU A 1 465 ? 5.666 10.308 -31.931 1.00 57.50 465 LEU A CA 1
ATOM 3736 C C . LEU A 1 465 ? 6.093 9.263 -30.883 1.00 57.50 465 LEU A C 1
ATOM 3738 O O . LEU A 1 465 ? 7.287 8.977 -30.742 1.00 57.50 465 LEU A O 1
ATOM 3742 N N . SER A 1 466 ? 5.139 8.708 -30.138 1.00 68.38 466 SER A N 1
ATOM 3743 C CA . SER A 1 466 ? 5.408 7.855 -28.982 1.00 68.38 466 SER A CA 1
ATOM 3744 C C . SER A 1 466 ? 5.156 6.369 -29.241 1.00 68.38 466 SER A C 1
ATOM 3746 O O . SER A 1 466 ? 4.354 6.000 -30.094 1.00 68.38 466 SER A O 1
ATOM 3748 N N . TRP A 1 467 ? 5.819 5.487 -28.487 1.00 82.50 467 TRP A N 1
ATOM 3749 C CA . TRP A 1 467 ? 5.562 4.047 -28.580 1.00 82.50 467 TRP A CA 1
ATOM 3750 C C . TRP A 1 467 ? 4.192 3.674 -27.991 1.00 82.50 467 TRP A C 1
ATOM 3752 O O . TRP A 1 467 ? 3.579 4.428 -27.234 1.00 82.50 467 TRP A O 1
ATOM 3762 N N . VAL A 1 468 ? 3.680 2.500 -28.355 1.00 85.25 468 VAL A N 1
ATOM 3763 C CA . VAL A 1 468 ? 2.449 1.928 -27.796 1.00 85.25 468 VAL A CA 1
ATOM 3764 C C . VAL A 1 468 ? 2.830 0.995 -26.645 1.00 85.25 468 VAL A C 1
ATOM 3766 O O . VAL A 1 468 ? 3.450 -0.036 -26.913 1.00 85.25 468 VAL A O 1
ATOM 3769 N N . PRO A 1 469 ? 2.502 1.315 -25.381 1.00 87.75 469 PRO A N 1
ATOM 3770 C CA . PRO A 1 469 ? 2.868 0.482 -24.244 1.00 87.75 469 PRO A CA 1
ATOM 3771 C C . PRO A 1 469 ? 1.797 -0.583 -23.951 1.00 87.75 469 PRO A C 1
ATOM 3773 O O . PRO A 1 469 ? 0.604 -0.376 -24.180 1.00 87.75 469 PRO A O 1
ATOM 3776 N N . HIS A 1 470 ? 2.224 -1.717 -23.402 1.00 88.19 470 HIS A N 1
ATOM 3777 C CA . HIS A 1 470 ? 1.378 -2.806 -22.914 1.00 88.19 470 HIS A CA 1
ATOM 3778 C C . HIS A 1 470 ? 2.041 -3.433 -21.690 1.00 88.19 470 HIS A C 1
ATOM 3780 O O . HIS A 1 470 ? 3.094 -4.057 -21.822 1.00 88.19 470 HIS A O 1
ATOM 3786 N N . GLY A 1 471 ? 1.470 -3.283 -20.497 1.00 89.69 471 GLY A N 1
ATOM 3787 C CA . GLY A 1 471 ? 2.119 -3.845 -19.318 1.00 89.69 471 GLY A CA 1
ATOM 3788 C C . GLY A 1 471 ? 1.433 -3.572 -17.996 1.00 89.69 471 GLY A C 1
ATOM 3789 O O . GLY A 1 471 ? 0.328 -3.034 -17.924 1.00 89.69 471 GLY A O 1
ATOM 3790 N N . VAL A 1 472 ? 2.147 -3.961 -16.946 1.00 88.56 472 VAL A N 1
ATOM 3791 C CA . VAL A 1 472 ? 1.767 -3.828 -15.546 1.00 88.56 472 VAL A CA 1
ATOM 3792 C C . VAL A 1 472 ? 2.956 -3.307 -14.741 1.00 88.56 472 VAL A C 1
ATOM 3794 O O . VAL A 1 472 ? 4.070 -3.825 -14.826 1.00 88.56 472 VAL A O 1
ATOM 3797 N N . GLN A 1 473 ? 2.727 -2.243 -13.976 1.00 87.19 473 GLN A N 1
ATOM 3798 C CA . GLN A 1 473 ? 3.752 -1.524 -13.227 1.00 87.19 473 GLN A CA 1
ATOM 3799 C C . GLN A 1 473 ? 4.079 -2.135 -11.877 1.00 87.19 473 GLN A C 1
ATOM 3801 O O . GLN A 1 473 ? 5.243 -2.122 -11.483 1.00 87.19 473 GLN A O 1
ATOM 3806 N N . TYR A 1 474 ? 3.058 -2.636 -11.188 1.00 87.81 474 TYR A N 1
ATOM 3807 C CA . TYR A 1 474 ? 3.209 -3.367 -9.940 1.00 87.81 474 TYR A CA 1
ATOM 3808 C C . TYR A 1 474 ? 2.570 -4.730 -10.105 1.00 87.81 474 TYR A C 1
ATOM 3810 O O . TYR A 1 474 ? 1.383 -4.817 -10.400 1.00 87.81 474 TYR A O 1
ATOM 3818 N N . LEU A 1 475 ? 3.354 -5.785 -9.944 1.00 88.94 475 LEU A N 1
ATOM 3819 C CA . LEU A 1 475 ? 2.851 -7.147 -9.871 1.00 88.94 475 LEU A CA 1
ATOM 3820 C C . LEU A 1 475 ? 2.166 -7.372 -8.524 1.00 88.94 475 LEU A C 1
ATOM 3822 O O . LEU A 1 475 ? 2.600 -6.839 -7.508 1.00 88.94 475 LEU A O 1
ATOM 3826 N N . VAL A 1 476 ? 1.146 -8.232 -8.506 1.00 81.56 476 VAL A N 1
ATOM 3827 C CA . VAL A 1 476 ? 0.518 -8.713 -7.259 1.00 81.56 476 VAL A CA 1
ATOM 3828 C C . VAL A 1 476 ? 1.514 -9.512 -6.410 1.00 81.56 476 VAL A C 1
ATOM 3830 O O . VAL A 1 476 ? 1.440 -9.516 -5.185 1.00 81.56 476 VAL A O 1
ATOM 3833 N N . HIS A 1 477 ? 2.468 -10.186 -7.060 1.00 85.00 477 HIS A N 1
ATOM 3834 C CA . HIS A 1 477 ? 3.479 -11.003 -6.395 1.00 85.00 477 HIS A CA 1
ATOM 3835 C C . HIS A 1 477 ? 4.895 -10.693 -6.910 1.00 85.00 477 HIS A C 1
ATOM 3837 O O . HIS A 1 477 ? 5.463 -11.461 -7.699 1.00 85.00 477 HIS A O 1
ATOM 3843 N N . PRO A 1 478 ? 5.479 -9.557 -6.495 1.00 90.62 478 PRO A N 1
ATOM 3844 C CA . PRO A 1 478 ? 6.847 -9.221 -6.848 1.00 90.62 478 PRO A CA 1
ATOM 3845 C C . PRO A 1 478 ? 7.819 -10.162 -6.131 1.00 90.62 478 PRO A C 1
ATOM 3847 O O . PRO A 1 478 ? 7.696 -10.413 -4.931 1.00 90.62 478 PRO A O 1
ATOM 3850 N N . GLN A 1 479 ? 8.801 -10.692 -6.858 1.00 92.19 479 GLN A N 1
ATOM 3851 C CA . GLN A 1 479 ? 9.778 -11.629 -6.296 1.00 92.19 479 GLN A CA 1
ATOM 3852 C C . GLN A 1 479 ? 11.100 -11.619 -7.062 1.00 92.19 479 GLN A C 1
ATOM 3854 O O . GLN A 1 479 ? 11.198 -11.086 -8.170 1.00 92.19 479 GLN A O 1
ATOM 3859 N N . LYS A 1 480 ? 12.130 -12.208 -6.450 1.00 94.81 480 LYS A N 1
ATOM 3860 C CA . LYS A 1 480 ? 13.433 -12.420 -7.084 1.00 94.81 480 LYS A CA 1
ATOM 3861 C C . LYS A 1 480 ? 13.414 -13.678 -7.938 1.00 94.81 480 LYS A C 1
ATOM 3863 O O . LYS A 1 480 ? 12.773 -14.660 -7.573 1.00 94.81 480 LYS A O 1
ATOM 3868 N N . TRP A 1 481 ? 14.147 -13.644 -9.046 1.00 94.69 481 TRP A N 1
ATOM 3869 C CA . TRP A 1 481 ? 14.202 -14.747 -10.001 1.00 94.69 481 TRP A CA 1
ATOM 3870 C C . TRP A 1 481 ? 15.631 -15.215 -10.236 1.00 94.69 481 TRP A C 1
ATOM 3872 O O . TRP A 1 481 ? 16.536 -14.415 -10.494 1.00 94.69 481 TRP A O 1
ATOM 3882 N N . ALA A 1 482 ? 15.805 -16.534 -10.175 1.00 95.75 482 ALA A N 1
ATOM 3883 C CA . ALA A 1 482 ? 17.096 -17.183 -10.319 1.00 95.75 482 ALA A CA 1
ATOM 3884 C C . ALA A 1 482 ? 17.606 -17.151 -11.763 1.00 95.75 482 ALA A C 1
ATOM 3886 O O . ALA A 1 482 ? 16.838 -17.053 -12.729 1.00 95.75 482 ALA A O 1
ATOM 3887 N N . LYS A 1 483 ? 18.921 -17.314 -11.923 1.00 96.75 483 LYS A N 1
ATOM 3888 C CA . LYS A 1 483 ? 19.542 -17.549 -13.232 1.00 96.75 483 LYS A CA 1
ATOM 3889 C C . LYS A 1 483 ? 18.876 -18.737 -13.940 1.00 96.75 483 LYS A C 1
ATOM 3891 O O . LYS A 1 483 ? 18.645 -19.772 -13.326 1.00 96.75 483 LYS A O 1
ATOM 3896 N N . GLY A 1 484 ? 18.608 -18.588 -15.238 1.00 96.50 484 GLY A N 1
ATOM 3897 C CA . GLY A 1 484 ? 17.882 -19.576 -16.045 1.00 96.50 484 GLY A CA 1
ATOM 3898 C C . GLY A 1 484 ? 16.373 -19.327 -16.124 1.00 96.50 484 GLY A C 1
ATOM 3899 O O . GLY A 1 484 ? 15.710 -19.945 -16.952 1.00 96.50 484 GLY A O 1
ATOM 3900 N N . SER A 1 485 ? 15.840 -18.396 -15.325 1.00 97.88 485 SER A N 1
ATOM 3901 C CA . SER A 1 485 ? 14.455 -17.941 -15.470 1.00 97.88 485 SER A CA 1
ATOM 3902 C C . SER A 1 485 ? 14.266 -17.136 -16.759 1.00 97.88 485 SER A C 1
ATOM 3904 O O . SER A 1 485 ? 15.204 -16.504 -17.261 1.00 97.88 485 SER A O 1
ATOM 3906 N N . LYS A 1 486 ? 13.036 -17.104 -17.275 1.00 97.62 486 LYS A N 1
ATOM 3907 C CA . LYS A 1 486 ? 12.678 -16.354 -18.489 1.00 97.62 486 LYS A CA 1
ATOM 3908 C C . LYS A 1 486 ? 11.313 -15.683 -18.377 1.00 97.62 486 LYS A C 1
ATOM 3910 O O . LYS A 1 486 ? 10.385 -16.252 -17.809 1.00 97.62 486 LYS A O 1
ATOM 3915 N N . LEU A 1 487 ? 11.189 -14.498 -18.968 1.00 97.50 487 LEU A N 1
ATOM 3916 C CA . LEU A 1 487 ? 9.902 -13.870 -19.263 1.00 97.50 487 LEU A CA 1
ATOM 3917 C C . LEU A 1 487 ? 9.409 -14.399 -20.610 1.00 97.50 487 LEU A C 1
ATOM 3919 O O . LEU A 1 487 ? 10.152 -14.382 -21.594 1.00 97.50 487 LEU A O 1
ATOM 3923 N N . VAL A 1 488 ? 8.173 -14.883 -20.654 1.00 96.88 488 VAL A N 1
ATOM 3924 C CA . VAL A 1 488 ? 7.591 -15.518 -21.836 1.00 96.88 488 VAL A CA 1
ATOM 3925 C C . VAL A 1 488 ? 6.249 -14.885 -22.154 1.00 96.88 488 VAL A C 1
ATOM 3927 O O . VAL A 1 488 ? 5.418 -14.699 -21.270 1.00 96.88 488 VAL A O 1
ATOM 3930 N N . THR A 1 489 ? 6.026 -14.585 -23.428 1.00 95.56 489 THR A N 1
ATOM 3931 C CA . THR A 1 489 ? 4.719 -14.171 -23.948 1.00 95.56 489 THR A CA 1
ATOM 3932 C C . THR A 1 489 ? 4.558 -14.647 -25.387 1.00 95.56 489 THR A C 1
ATOM 3934 O O . THR A 1 489 ? 5.548 -14.898 -26.077 1.00 95.56 489 THR A O 1
ATOM 3937 N N . TRP A 1 490 ? 3.319 -14.767 -25.852 1.00 96.12 490 TRP A N 1
ATOM 3938 C CA . TRP A 1 490 ? 3.033 -14.929 -27.276 1.00 96.12 490 TRP A CA 1
ATOM 3939 C C . TRP A 1 490 ? 2.586 -13.598 -27.855 1.00 96.12 490 TRP A C 1
ATOM 3941 O O . TRP A 1 490 ? 1.784 -12.887 -27.246 1.00 96.12 490 TRP A O 1
ATOM 3951 N N . VAL A 1 491 ? 3.090 -13.287 -29.044 1.00 96.56 491 VAL A N 1
ATOM 3952 C CA . VAL A 1 491 ? 2.795 -12.054 -29.767 1.00 96.56 491 VAL A CA 1
ATOM 3953 C C . VAL A 1 491 ? 2.349 -12.372 -31.188 1.00 96.56 491 VAL A C 1
ATOM 3955 O O . VAL A 1 491 ? 2.864 -13.304 -31.800 1.00 96.56 491 VAL A O 1
ATOM 3958 N N . LYS A 1 492 ? 1.421 -11.593 -31.734 1.00 97.25 492 LYS A N 1
ATOM 3959 C CA . LYS A 1 492 ? 1.089 -11.597 -33.163 1.00 97.25 492 LYS A CA 1
ATOM 3960 C C . LYS A 1 492 ? 1.093 -10.164 -33.671 1.00 97.25 492 LYS A C 1
ATOM 3962 O O . LYS A 1 492 ? 0.459 -9.297 -33.074 1.00 97.25 492 LYS A O 1
ATOM 3967 N N . LEU A 1 493 ? 1.826 -9.908 -34.753 1.00 96.81 493 LEU A N 1
ATOM 3968 C CA . LEU A 1 493 ? 1.909 -8.577 -35.363 1.00 96.81 493 LEU A CA 1
ATOM 3969 C C . LEU A 1 493 ? 0.904 -8.461 -36.506 1.00 96.81 493 LEU A C 1
ATOM 3971 O O . LEU A 1 493 ? 0.726 -9.411 -37.272 1.00 96.81 493 LEU A O 1
ATOM 3975 N N . ASP A 1 494 ? 0.262 -7.302 -36.645 1.00 95.12 494 ASP A N 1
ATOM 3976 C CA . ASP A 1 494 ? -0.656 -7.055 -37.757 1.00 95.12 494 ASP A CA 1
ATOM 3977 C C . ASP A 1 494 ? 0.112 -6.982 -39.080 1.00 95.12 494 ASP A C 1
ATOM 3979 O O . ASP A 1 494 ? 0.983 -6.133 -39.260 1.00 95.12 494 ASP A O 1
ATOM 3983 N N . ALA A 1 495 ? -0.224 -7.848 -40.036 1.00 95.75 495 ALA A N 1
ATOM 3984 C CA . ALA A 1 495 ? 0.379 -7.834 -41.368 1.00 95.75 495 ALA A CA 1
ATOM 3985 C C . ALA A 1 495 ? 0.022 -6.572 -42.175 1.00 95.75 495 ALA A C 1
ATOM 3987 O O . ALA A 1 495 ? 0.736 -6.212 -43.106 1.00 95.75 495 ALA A O 1
ATOM 3988 N N . LYS A 1 496 ? -1.078 -5.889 -41.830 1.00 94.00 496 LYS A N 1
ATOM 3989 C CA . LYS A 1 496 ? -1.512 -4.637 -42.473 1.00 94.00 496 LYS A CA 1
ATOM 3990 C C . LYS A 1 496 ? -1.002 -3.390 -41.754 1.00 94.00 496 LYS A C 1
ATOM 3992 O O . LYS A 1 496 ? -1.082 -2.297 -42.306 1.00 94.00 496 LYS A O 1
ATOM 3997 N N . ALA A 1 497 ? -0.511 -3.551 -40.530 1.00 91.75 497 ALA A N 1
ATOM 3998 C CA . ALA A 1 497 ? -0.043 -2.476 -39.667 1.00 91.75 497 ALA A CA 1
ATOM 3999 C C . ALA A 1 497 ? 1.110 -2.990 -38.794 1.00 91.75 497 ALA A C 1
ATOM 4001 O O . ALA A 1 497 ? 1.010 -3.042 -37.570 1.00 91.75 497 ALA A O 1
ATOM 4002 N N . THR A 1 498 ? 2.193 -3.439 -39.428 1.00 93.62 498 THR A N 1
ATOM 4003 C CA . THR A 1 498 ? 3.321 -4.051 -38.717 1.00 93.62 498 THR A CA 1
ATOM 4004 C C . THR A 1 498 ? 4.118 -2.976 -37.965 1.00 93.62 498 THR A C 1
ATOM 4006 O O . THR A 1 498 ? 4.444 -1.949 -38.566 1.00 93.62 498 THR A O 1
ATOM 4009 N N . PRO A 1 499 ? 4.429 -3.168 -36.668 1.00 93.00 499 PRO A N 1
ATOM 4010 C CA . PRO A 1 499 ? 5.274 -2.238 -35.923 1.00 93.00 499 PRO A CA 1
ATOM 4011 C C . PRO A 1 499 ? 6.703 -2.237 -36.475 1.00 93.00 499 PRO A C 1
ATOM 4013 O O . PRO A 1 499 ? 7.153 -3.230 -37.040 1.00 93.00 499 PRO A O 1
ATOM 4016 N N . LYS A 1 500 ? 7.455 -1.151 -36.274 1.00 92.56 500 LYS A N 1
ATOM 4017 C CA . LYS A 1 500 ? 8.864 -1.095 -36.718 1.00 92.56 500 LYS A CA 1
ATOM 4018 C C . LYS A 1 500 ? 9.792 -1.935 -35.839 1.00 92.56 500 LYS A C 1
ATOM 4020 O O . LYS A 1 500 ? 10.773 -2.492 -36.321 1.00 92.56 500 LYS A O 1
ATOM 4025 N N . ASN A 1 501 ? 9.492 -1.996 -34.545 1.00 94.19 501 ASN A N 1
ATOM 4026 C CA . ASN A 1 501 ? 10.257 -2.717 -33.534 1.00 94.19 501 ASN A CA 1
ATOM 4027 C C . ASN A 1 501 ? 9.356 -3.125 -32.362 1.00 94.19 501 ASN A C 1
ATOM 4029 O O . ASN A 1 501 ? 8.244 -2.612 -32.205 1.00 94.19 501 ASN A O 1
ATOM 4033 N N . LEU A 1 502 ? 9.864 -4.043 -31.541 1.00 95.25 502 LEU A N 1
ATOM 4034 C CA . LEU A 1 502 ? 9.297 -4.385 -30.239 1.00 95.25 502 LEU A CA 1
ATOM 4035 C C . LEU A 1 502 ? 10.367 -4.235 -29.166 1.00 95.25 502 LEU A C 1
ATOM 4037 O O . LEU A 1 502 ? 11.518 -4.628 -29.363 1.00 95.25 502 LEU A O 1
ATOM 4041 N N . MET A 1 503 ? 9.958 -3.764 -27.998 1.00 94.44 503 MET A N 1
ATOM 4042 C CA . MET A 1 503 ? 10.741 -3.830 -26.774 1.00 94.44 503 MET A CA 1
ATOM 4043 C C . MET A 1 503 ? 9.972 -4.567 -25.697 1.00 94.44 503 MET A C 1
ATOM 4045 O O . MET A 1 503 ? 8.749 -4.472 -25.616 1.00 94.44 503 MET A O 1
ATOM 4049 N N . ALA A 1 504 ? 10.715 -5.257 -24.846 1.00 95.75 504 ALA A N 1
ATOM 4050 C CA . ALA A 1 504 ? 10.231 -5.786 -23.588 1.00 95.75 504 ALA A CA 1
ATOM 4051 C C . ALA A 1 504 ? 11.031 -5.162 -22.449 1.00 95.75 504 ALA A C 1
ATOM 4053 O O . ALA A 1 504 ? 12.257 -5.072 -22.531 1.00 95.75 504 ALA A O 1
ATOM 4054 N N . PHE A 1 505 ? 10.338 -4.764 -21.392 1.00 94.69 505 PHE A N 1
ATOM 4055 C CA . PHE A 1 505 ? 10.898 -4.157 -20.199 1.00 94.69 505 PHE A CA 1
ATOM 4056 C C . PHE A 1 505 ? 10.537 -4.988 -18.977 1.00 94.69 505 PHE A C 1
ATOM 4058 O O . PHE A 1 505 ? 9.405 -5.454 -18.824 1.00 94.69 505 PHE A O 1
ATOM 4065 N N . VAL A 1 506 ? 11.499 -5.114 -18.075 1.00 95.31 506 VAL A N 1
ATOM 4066 C CA . VAL A 1 506 ? 11.281 -5.622 -16.724 1.00 95.31 506 VAL A CA 1
ATOM 4067 C C . VAL A 1 506 ? 11.533 -4.469 -15.763 1.00 95.31 506 VAL A C 1
ATOM 4069 O O . VAL A 1 506 ? 12.612 -3.871 -15.784 1.00 95.31 506 VAL A O 1
ATOM 4072 N N . LYS A 1 507 ? 10.541 -4.150 -14.926 1.00 94.19 507 LYS A N 1
ATOM 4073 C CA . LYS A 1 507 ? 10.765 -3.323 -13.741 1.00 94.19 507 LYS A CA 1
ATOM 4074 C C . LYS A 1 507 ? 11.425 -4.229 -12.713 1.00 94.19 507 LYS A C 1
ATOM 4076 O O . LYS A 1 507 ? 10.870 -5.270 -12.353 1.00 94.19 507 LYS A O 1
ATOM 4081 N N . ALA A 1 508 ? 12.648 -3.886 -12.336 1.00 92.00 508 ALA A N 1
ATOM 4082 C CA . ALA A 1 508 ? 13.402 -4.632 -11.342 1.00 92.00 508 ALA A CA 1
ATOM 4083 C C . ALA A 1 508 ? 14.053 -3.665 -10.357 1.00 92.00 508 ALA A C 1
ATOM 4085 O O . ALA A 1 508 ? 14.629 -2.652 -10.762 1.00 92.00 508 ALA A O 1
ATOM 4086 N N . ASP A 1 509 ? 13.940 -3.957 -9.061 1.00 89.06 509 ASP A N 1
ATOM 4087 C CA . ASP A 1 509 ? 14.319 -3.039 -7.980 1.00 89.06 509 ASP A CA 1
ATOM 4088 C C . ASP A 1 509 ? 13.767 -1.618 -8.246 1.00 89.06 509 ASP A C 1
ATOM 4090 O O . ASP A 1 509 ? 14.481 -0.613 -8.143 1.00 89.06 509 ASP A O 1
ATOM 4094 N N . GLY A 1 510 ? 12.502 -1.530 -8.671 1.00 88.00 510 GLY A N 1
ATOM 4095 C CA . GLY A 1 510 ? 11.804 -0.276 -8.940 1.00 88.00 510 GLY A CA 1
ATOM 4096 C C . GLY A 1 510 ? 12.275 0.512 -10.170 1.00 88.00 510 GLY A C 1
ATOM 4097 O O . GLY A 1 510 ? 11.911 1.682 -10.290 1.00 88.00 510 GLY A O 1
ATOM 4098 N N . ARG A 1 511 ? 13.069 -0.073 -11.083 1.00 89.38 511 ARG A N 1
ATOM 4099 C CA . ARG A 1 511 ? 13.575 0.610 -12.293 1.00 89.38 511 ARG A CA 1
ATOM 4100 C C . ARG A 1 511 ? 13.231 -0.119 -13.594 1.00 89.38 511 ARG A C 1
ATOM 4102 O O . ARG A 1 511 ? 13.435 -1.324 -13.695 1.00 89.38 511 ARG A O 1
ATOM 4109 N N . TRP A 1 512 ? 12.819 0.635 -14.615 1.00 92.19 512 TRP A N 1
ATOM 4110 C CA . TRP A 1 512 ? 12.488 0.176 -15.976 1.00 92.19 512 TRP A CA 1
ATOM 4111 C C . TRP A 1 512 ? 13.677 0.222 -16.945 1.00 92.19 512 TRP A C 1
ATOM 4113 O O . TRP A 1 512 ? 13.543 0.541 -18.125 1.00 92.19 512 TRP A O 1
ATOM 4123 N N . THR A 1 513 ? 14.873 -0.067 -16.444 1.00 88.06 513 THR A N 1
ATOM 4124 C CA . THR A 1 513 ? 16.115 0.027 -17.225 1.00 88.06 513 THR A CA 1
ATOM 4125 C C . THR A 1 513 ? 16.534 -1.300 -17.858 1.00 88.06 513 THR A C 1
ATOM 4127 O O . THR A 1 513 ? 17.459 -1.317 -18.664 1.00 88.06 513 THR A O 1
ATOM 4130 N N . TYR A 1 514 ? 15.875 -2.410 -17.509 1.00 92.19 514 TYR A N 1
ATOM 4131 C CA . TYR A 1 514 ? 16.185 -3.749 -18.015 1.00 92.19 514 TYR A CA 1
ATOM 4132 C C . TYR A 1 514 ? 15.332 -4.033 -19.251 1.00 92.19 514 TYR A C 1
ATOM 4134 O O . TYR A 1 514 ? 14.129 -4.278 -19.135 1.00 92.19 514 TYR A O 1
ATOM 4142 N N . ALA A 1 515 ? 15.948 -3.965 -20.432 1.00 93.81 515 ALA A N 1
ATOM 4143 C CA . ALA A 1 515 ? 15.234 -3.978 -21.702 1.00 93.81 515 ALA A CA 1
ATOM 4144 C C . ALA A 1 515 ? 15.807 -4.989 -22.705 1.00 93.81 515 ALA A C 1
ATOM 4146 O O . ALA A 1 515 ? 17.022 -5.160 -22.824 1.00 93.81 515 ALA A O 1
ATOM 4147 N N . ALA A 1 516 ? 14.922 -5.608 -23.480 1.00 96.94 516 ALA A N 1
ATOM 4148 C CA . ALA A 1 516 ? 15.236 -6.436 -24.640 1.00 96.94 516 ALA A CA 1
ATOM 4149 C C . ALA A 1 516 ? 14.533 -5.881 -25.885 1.00 96.94 516 ALA A C 1
ATOM 4151 O O . ALA A 1 516 ? 13.452 -5.304 -25.763 1.00 96.94 516 ALA A O 1
ATOM 4152 N N . SER A 1 517 ? 15.118 -6.059 -27.070 1.00 96.56 517 SER A N 1
ATOM 4153 C CA . SER A 1 517 ? 14.578 -5.520 -28.327 1.00 96.56 517 SER A CA 1
ATOM 4154 C C . SER A 1 517 ? 14.544 -6.541 -29.462 1.00 96.56 517 SER A C 1
ATOM 4156 O O . SER A 1 517 ? 15.409 -7.411 -29.563 1.00 96.56 517 SER A O 1
ATOM 4158 N N . TYR A 1 518 ? 13.540 -6.412 -30.328 1.00 97.25 518 TYR A N 1
ATOM 4159 C CA . TYR A 1 518 ? 13.413 -7.133 -31.593 1.00 97.25 518 TYR A CA 1
ATOM 4160 C C . TYR A 1 518 ? 13.290 -6.112 -32.728 1.00 97.25 518 TYR A C 1
ATOM 4162 O O . TYR A 1 518 ? 12.371 -5.286 -32.723 1.00 97.25 518 TYR A O 1
ATOM 4170 N N . GLY A 1 519 ? 14.205 -6.175 -33.695 1.00 95.00 519 GLY A N 1
ATOM 4171 C CA . GLY A 1 519 ? 14.397 -5.116 -34.690 1.00 95.00 519 GLY A CA 1
ATOM 4172 C C . GLY A 1 519 ? 15.220 -3.934 -34.162 1.00 95.00 519 GLY A C 1
ATOM 4173 O O . GLY A 1 519 ? 15.711 -3.944 -33.032 1.00 95.00 519 GLY A O 1
ATOM 4174 N N . GLU A 1 520 ? 15.400 -2.913 -35.001 1.00 92.06 520 GLU A N 1
ATOM 4175 C CA . GLU A 1 520 ? 16.200 -1.733 -34.657 1.00 92.06 520 GLU A CA 1
ATOM 4176 C C . GLU A 1 520 ? 15.424 -0.763 -33.751 1.00 92.06 520 GLU A C 1
ATOM 4178 O O . GLU A 1 520 ? 14.291 -0.370 -34.047 1.00 92.06 520 GLU A O 1
ATOM 4183 N N . VAL A 1 521 ? 16.051 -0.355 -32.644 1.00 90.62 521 VAL A N 1
ATOM 4184 C CA . VAL A 1 521 ? 15.492 0.576 -31.654 1.00 90.62 521 VAL A CA 1
ATOM 4185 C C . VAL A 1 521 ? 16.447 1.749 -31.460 1.00 90.62 521 VAL A C 1
ATOM 4187 O O . VAL A 1 521 ? 17.603 1.568 -31.080 1.00 90.62 521 VAL A O 1
ATOM 4190 N N . ASP A 1 522 ? 15.942 2.967 -31.645 1.00 87.69 522 ASP A N 1
ATOM 4191 C CA . ASP A 1 522 ? 16.706 4.199 -31.438 1.00 87.69 522 ASP A CA 1
ATOM 4192 C C . ASP A 1 522 ? 16.573 4.719 -29.993 1.00 87.69 522 ASP A C 1
ATOM 4194 O O . ASP A 1 522 ? 15.837 5.668 -29.695 1.00 87.69 522 ASP A O 1
ATOM 4198 N N . LEU A 1 523 ? 17.301 4.083 -29.068 1.00 88.81 523 LEU A N 1
ATOM 4199 C CA . LEU A 1 523 ? 17.385 4.548 -27.677 1.00 88.81 523 LEU A CA 1
ATOM 4200 C C . LEU A 1 523 ? 18.109 5.896 -27.541 1.00 88.81 523 LEU A C 1
ATOM 4202 O O . LEU A 1 523 ? 17.882 6.620 -26.571 1.00 88.81 523 LEU A O 1
ATOM 4206 N N . ALA A 1 524 ? 18.972 6.259 -28.493 1.00 90.25 524 ALA A N 1
ATOM 4207 C CA . ALA A 1 524 ? 19.642 7.554 -28.467 1.00 90.25 524 ALA A CA 1
ATOM 4208 C C . ALA A 1 524 ? 18.621 8.683 -28.664 1.00 90.25 524 ALA A C 1
ATOM 4210 O O . ALA A 1 524 ? 18.626 9.651 -27.901 1.00 90.25 524 ALA A O 1
ATOM 4211 N N . SER A 1 525 ? 17.692 8.530 -29.612 1.00 87.94 525 SER A N 1
ATOM 4212 C CA . SER A 1 525 ? 16.567 9.451 -29.783 1.00 87.94 525 SER A CA 1
ATOM 4213 C C . SER A 1 525 ? 15.671 9.485 -28.551 1.00 87.94 525 SER A C 1
ATOM 4215 O O . SER A 1 525 ? 15.347 10.583 -28.111 1.00 87.94 525 SER A O 1
ATOM 4217 N N . LEU A 1 526 ? 15.344 8.341 -27.931 1.00 87.94 526 LEU A N 1
ATOM 4218 C CA . LEU A 1 526 ? 14.578 8.321 -26.673 1.00 87.94 526 LEU A CA 1
ATOM 4219 C C . LEU A 1 526 ? 15.218 9.210 -25.592 1.00 87.94 526 LEU A C 1
ATOM 4221 O O . LEU A 1 526 ? 14.517 9.950 -24.914 1.00 87.94 526 LEU A O 1
ATOM 4225 N N . ARG A 1 527 ? 16.544 9.148 -25.426 1.00 91.06 527 ARG A N 1
ATOM 4226 C CA . ARG A 1 527 ? 17.271 9.867 -24.359 1.00 91.06 527 ARG A CA 1
ATOM 4227 C C . ARG A 1 527 ? 17.579 11.330 -24.686 1.00 91.06 527 ARG A C 1
ATOM 4229 O O . ARG A 1 527 ? 17.782 12.142 -23.775 1.00 91.06 527 ARG A O 1
ATOM 4236 N N . ASN A 1 528 ? 17.681 11.660 -25.971 1.00 90.56 528 ASN A N 1
ATOM 4237 C CA . ASN A 1 528 ? 18.080 12.988 -26.438 1.00 90.56 528 ASN A CA 1
ATOM 4238 C C . ASN A 1 528 ? 16.892 13.858 -26.868 1.00 90.56 528 ASN A C 1
ATOM 4240 O O . ASN A 1 528 ? 17.020 15.080 -26.856 1.00 90.56 528 ASN A O 1
ATOM 4244 N N . ASN A 1 529 ? 15.747 13.260 -27.205 1.00 89.06 529 ASN A N 1
ATOM 4245 C CA . ASN A 1 529 ? 14.510 13.973 -27.500 1.00 89.06 529 ASN A CA 1
ATOM 4246 C C . ASN A 1 529 ? 13.679 14.144 -26.216 1.00 89.06 529 ASN A C 1
ATOM 4248 O O . ASN A 1 529 ? 13.336 13.165 -25.554 1.00 89.06 529 ASN A O 1
ATOM 4252 N N . ASN A 1 530 ? 13.350 15.394 -25.886 1.00 87.38 530 ASN A N 1
ATOM 4253 C CA . ASN A 1 530 ? 12.616 15.742 -24.672 1.00 87.38 530 ASN A CA 1
ATOM 4254 C C . ASN A 1 530 ? 11.223 15.093 -24.607 1.00 87.38 530 ASN A C 1
ATOM 4256 O O . ASN A 1 530 ? 10.878 14.513 -23.586 1.00 87.38 530 ASN A O 1
ATOM 4260 N N . GLU A 1 531 ? 10.456 15.134 -25.697 1.00 83.06 531 GLU A N 1
ATOM 4261 C CA . GLU A 1 531 ? 9.091 14.595 -25.758 1.00 83.06 531 GLU A CA 1
ATOM 4262 C C . GLU A 1 531 ? 9.073 13.075 -25.578 1.00 83.06 531 GLU A C 1
ATOM 4264 O O . GLU A 1 531 ? 8.272 12.553 -24.806 1.00 83.06 531 GLU A O 1
ATOM 4269 N N . LYS A 1 532 ? 9.995 12.352 -26.229 1.00 83.50 532 LYS A N 1
ATOM 4270 C CA . LYS A 1 532 ? 10.099 10.889 -26.089 1.00 83.50 532 LYS A CA 1
ATOM 4271 C C . LYS A 1 532 ? 10.542 10.477 -24.687 1.00 83.50 532 LYS A C 1
ATOM 4273 O O . LYS A 1 532 ? 9.984 9.540 -24.115 1.00 83.50 532 LYS A O 1
ATOM 4278 N N . ALA A 1 533 ? 11.535 11.172 -24.130 1.00 87.12 533 ALA A N 1
ATOM 4279 C CA . ALA A 1 533 ? 11.985 10.951 -22.760 1.00 87.12 533 ALA A CA 1
ATOM 4280 C C . ALA A 1 533 ? 10.845 11.205 -21.764 1.00 87.12 533 ALA A C 1
ATOM 4282 O O . ALA A 1 533 ? 10.600 10.385 -20.879 1.00 87.12 533 ALA A O 1
ATOM 4283 N N . PHE A 1 534 ? 10.123 12.312 -21.948 1.00 83.56 534 PHE A N 1
ATOM 4284 C CA . PHE A 1 534 ? 8.981 12.689 -21.127 1.00 83.56 534 PHE A CA 1
ATOM 4285 C C . PHE A 1 534 ? 7.873 11.640 -21.216 1.00 83.56 534 PHE A C 1
ATOM 4287 O O . PHE A 1 534 ? 7.401 11.168 -20.182 1.00 83.56 534 PHE A O 1
ATOM 4294 N N . TRP A 1 535 ? 7.525 11.198 -22.430 1.00 83.19 535 TRP A N 1
ATOM 4295 C CA . TRP A 1 535 ? 6.557 10.122 -22.653 1.00 83.19 535 TRP A CA 1
ATOM 4296 C C . TRP A 1 535 ? 6.931 8.857 -21.874 1.00 83.19 535 TRP A C 1
ATOM 4298 O O . TRP A 1 535 ? 6.082 8.292 -21.182 1.00 83.19 535 TRP A O 1
ATOM 4308 N N . PHE A 1 536 ? 8.191 8.416 -21.947 1.00 87.12 536 PHE A N 1
ATOM 4309 C CA . PHE A 1 536 ? 8.623 7.179 -21.292 1.00 87.12 536 PHE A CA 1
ATOM 4310 C C . PHE A 1 536 ? 8.528 7.298 -19.776 1.00 87.12 536 PHE A C 1
ATOM 4312 O O . PHE A 1 536 ? 7.939 6.443 -19.118 1.00 87.12 536 PHE A O 1
ATOM 4319 N N . LEU A 1 537 ? 9.075 8.376 -19.217 1.00 85.69 537 LEU A N 1
ATOM 4320 C CA . LEU A 1 537 ? 9.032 8.623 -17.781 1.00 85.69 537 LEU A CA 1
ATOM 4321 C C . LEU A 1 537 ? 7.588 8.685 -17.274 1.00 85.69 537 LEU A C 1
ATOM 4323 O O . LEU A 1 537 ? 7.258 8.023 -16.296 1.00 85.69 537 LEU A O 1
ATOM 4327 N N . ARG A 1 538 ? 6.706 9.390 -17.986 1.00 80.44 538 ARG A N 1
ATOM 4328 C CA . ARG A 1 538 ? 5.283 9.502 -17.643 1.00 80.44 538 ARG A CA 1
ATOM 4329 C C . ARG A 1 538 ? 4.536 8.170 -17.751 1.00 80.44 538 ARG A C 1
ATOM 4331 O O . ARG A 1 538 ? 3.673 7.886 -16.930 1.00 80.44 538 ARG A O 1
ATOM 4338 N N . THR A 1 539 ? 4.880 7.344 -18.736 1.00 81.00 539 THR A N 1
ATOM 4339 C CA . THR A 1 539 ? 4.230 6.046 -18.978 1.00 81.00 539 THR A CA 1
ATOM 4340 C C . THR A 1 539 ? 4.646 4.997 -17.952 1.00 81.00 539 THR A C 1
ATOM 4342 O O . THR A 1 539 ? 3.802 4.293 -17.405 1.00 81.00 539 THR A O 1
ATOM 4345 N N . PHE A 1 540 ? 5.950 4.874 -17.697 1.00 84.06 540 PHE A N 1
ATOM 4346 C CA . PHE A 1 540 ? 6.512 3.778 -16.905 1.00 84.06 540 PHE A CA 1
ATOM 4347 C C . PHE A 1 540 ? 6.728 4.154 -15.432 1.00 84.06 540 PHE A C 1
ATOM 4349 O O . PHE A 1 540 ? 6.678 3.292 -14.556 1.00 84.06 540 PHE A O 1
ATOM 4356 N N . TYR A 1 541 ? 6.908 5.439 -15.126 1.00 83.12 541 TYR A N 1
ATOM 4357 C CA . TYR A 1 541 ? 7.016 5.969 -13.765 1.00 83.12 541 TYR A CA 1
ATOM 4358 C C . TYR A 1 541 ? 5.842 6.900 -13.452 1.00 83.12 541 TYR A C 1
ATOM 4360 O O . TYR A 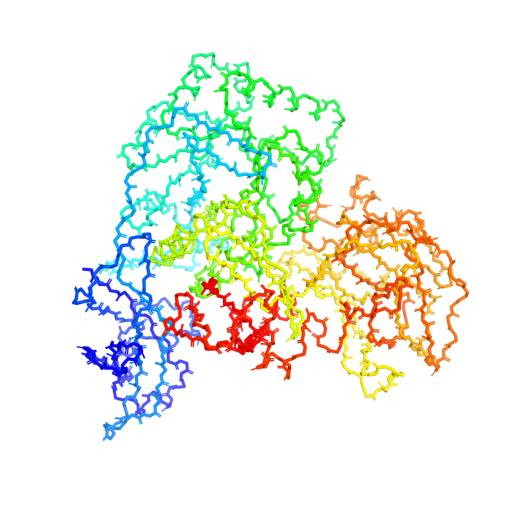1 541 ? 6.028 8.004 -12.944 1.00 83.12 541 TYR A O 1
ATOM 4368 N N . ARG A 1 542 ? 4.615 6.444 -13.736 1.00 74.06 542 ARG A N 1
ATOM 4369 C CA . ARG A 1 542 ? 3.378 7.250 -13.681 1.00 74.06 542 ARG A CA 1
ATOM 4370 C C . ARG A 1 542 ? 3.121 7.977 -12.349 1.00 74.06 542 ARG A C 1
ATOM 4372 O O . ARG A 1 542 ? 2.400 8.966 -12.334 1.00 74.06 542 ARG A O 1
ATOM 4379 N N . HIS A 1 543 ? 3.719 7.503 -11.252 1.00 73.12 543 HIS A N 1
ATOM 4380 C CA . HIS A 1 543 ? 3.586 8.082 -9.907 1.00 73.12 543 HIS A CA 1
ATOM 4381 C C . HIS A 1 543 ? 4.708 9.053 -9.541 1.00 73.12 543 HIS A C 1
ATOM 4383 O O . HIS A 1 543 ? 4.629 9.741 -8.537 1.00 73.12 543 HIS A O 1
ATOM 4389 N N . ALA A 1 544 ? 5.765 9.137 -10.347 1.00 72.50 544 ALA A N 1
ATOM 4390 C CA . ALA A 1 544 ? 6.920 9.969 -10.045 1.00 72.50 544 ALA A CA 1
ATOM 4391 C C . ALA A 1 544 ? 6.828 11.371 -10.675 1.00 72.50 544 ALA A C 1
ATOM 4393 O O . ALA A 1 544 ? 7.805 12.115 -10.619 1.00 72.50 544 ALA A O 1
ATOM 4394 N N . ARG A 1 545 ? 5.687 11.763 -11.277 1.00 69.62 545 ARG A N 1
ATOM 4395 C CA . ARG A 1 545 ? 5.558 13.038 -12.019 1.00 69.62 545 ARG A CA 1
ATOM 4396 C C . ARG A 1 545 ? 5.963 14.249 -11.175 1.00 69.62 545 ARG A C 1
ATOM 4398 O O . ARG A 1 545 ? 6.709 15.091 -11.658 1.00 69.62 545 ARG A O 1
ATOM 4405 N N . GLY A 1 546 ? 5.557 14.300 -9.906 1.00 65.50 546 GLY A N 1
ATOM 4406 C CA . GLY A 1 546 ? 5.937 15.391 -9.001 1.00 65.50 546 GLY A CA 1
ATOM 4407 C C . GLY A 1 546 ? 7.454 15.576 -8.822 1.00 65.50 546 GLY A C 1
ATOM 4408 O O . GLY A 1 546 ? 7.889 16.682 -8.520 1.00 65.50 546 GLY A O 1
ATOM 4409 N N . PHE A 1 547 ? 8.252 14.532 -9.070 1.00 68.38 547 PHE A N 1
ATOM 4410 C CA . PHE A 1 547 ? 9.712 14.496 -8.871 1.00 68.38 547 PHE A CA 1
ATOM 4411 C C . PHE A 1 547 ? 10.500 14.521 -10.172 1.00 68.38 547 PHE A C 1
ATOM 4413 O O . PHE A 1 547 ? 11.641 14.977 -10.226 1.00 68.38 547 PHE A O 1
ATOM 4420 N N . LEU A 1 548 ? 9.895 14.022 -11.243 1.00 71.44 548 LEU A N 1
ATOM 4421 C CA . LEU A 1 548 ? 10.464 14.084 -12.583 1.00 71.44 548 LEU A CA 1
ATOM 4422 C C . LEU A 1 548 ? 10.179 15.434 -13.263 1.00 71.44 548 LEU A C 1
ATOM 4424 O O . LEU A 1 548 ? 10.792 15.731 -14.284 1.00 71.44 548 LEU A O 1
ATOM 4428 N N . GLY A 1 549 ? 9.310 16.255 -12.660 1.00 65.94 549 GLY A N 1
ATOM 4429 C CA . GLY A 1 549 ? 8.945 17.600 -13.093 1.00 65.94 549 GLY A CA 1
ATOM 4430 C C . GLY A 1 549 ? 7.465 17.697 -13.472 1.00 65.94 549 GLY A C 1
ATOM 4431 O O . GLY A 1 549 ? 6.913 16.832 -14.147 1.00 65.94 549 GLY A O 1
ATOM 4432 N N . TRP A 1 550 ? 6.801 18.783 -13.060 1.00 65.44 550 TRP A N 1
ATOM 4433 C CA . TRP A 1 550 ? 5.396 19.028 -13.418 1.00 65.44 550 TRP A CA 1
ATOM 4434 C C . TRP A 1 550 ? 5.204 19.442 -14.886 1.00 65.44 550 TRP A C 1
ATOM 4436 O O . TRP A 1 550 ? 4.115 19.247 -15.433 1.00 65.44 550 TRP A O 1
ATOM 4446 N N . GLY A 1 551 ? 6.250 19.994 -15.511 1.00 70.88 551 GLY A N 1
ATOM 4447 C CA . GLY A 1 551 ? 6.284 20.359 -16.929 1.00 70.88 551 GLY A CA 1
ATOM 4448 C C . GLY A 1 551 ? 6.684 19.202 -17.847 1.00 70.88 551 GLY A C 1
ATOM 4449 O O . GLY A 1 551 ? 6.959 18.096 -17.397 1.00 70.88 551 GLY A O 1
ATOM 4450 N N . ASP A 1 552 ? 6.733 19.478 -19.145 1.00 76.75 552 ASP A N 1
ATOM 4451 C CA . ASP A 1 552 ? 7.164 18.547 -20.197 1.00 76.75 552 ASP A CA 1
ATOM 4452 C C . ASP A 1 552 ? 8.692 18.445 -20.336 1.00 76.75 552 ASP A C 1
ATOM 4454 O O . ASP A 1 552 ? 9.205 17.540 -20.995 1.00 76.75 552 ASP A O 1
ATOM 4458 N N . LYS A 1 553 ? 9.443 19.359 -19.716 1.00 84.94 553 LYS A N 1
ATOM 4459 C CA . LYS A 1 553 ? 10.907 19.367 -19.726 1.00 84.94 553 LYS A CA 1
ATOM 4460 C C . LYS A 1 553 ? 11.482 18.244 -18.855 1.00 84.94 553 LYS A C 1
ATOM 4462 O O . LYS A 1 553 ? 11.297 18.231 -17.643 1.00 84.94 553 LYS A O 1
ATOM 4467 N N . VAL A 1 554 ? 12.281 17.371 -19.465 1.00 85.88 554 VAL A N 1
ATOM 4468 C CA . VAL A 1 554 ? 13.030 16.310 -18.780 1.00 85.88 554 VAL A CA 1
ATOM 4469 C C . VAL A 1 554 ? 14.381 16.832 -18.313 1.00 85.88 554 VAL A C 1
ATOM 4471 O O . VAL A 1 554 ? 15.263 17.152 -19.117 1.00 85.88 554 VAL A O 1
ATOM 4474 N N . GLU A 1 555 ? 14.570 16.876 -16.998 1.00 86.31 555 GLU A N 1
ATOM 4475 C CA . GLU A 1 555 ? 15.836 17.295 -16.403 1.00 86.31 555 GLU A CA 1
ATOM 4476 C C . GLU A 1 555 ? 16.951 16.243 -16.589 1.00 86.31 555 GLU A C 1
ATOM 4478 O O . GLU A 1 555 ? 16.673 15.044 -16.700 1.00 86.31 555 GLU A O 1
ATOM 4483 N N . PRO A 1 556 ? 18.240 16.644 -16.604 1.00 87.56 556 PRO A N 1
ATOM 4484 C CA . PRO A 1 556 ? 19.352 15.726 -16.866 1.00 87.56 556 PRO A CA 1
ATOM 4485 C C . PRO A 1 556 ? 19.400 14.493 -15.955 1.00 87.56 556 PRO A C 1
ATOM 4487 O O . PRO A 1 556 ? 19.690 13.403 -16.446 1.00 87.56 556 PRO A O 1
ATOM 4490 N N . TYR A 1 557 ? 19.075 14.642 -14.666 1.00 84.69 557 TYR A N 1
ATOM 4491 C CA . TYR A 1 557 ? 19.065 13.530 -13.707 1.00 84.69 557 TYR A CA 1
ATOM 4492 C C . TYR A 1 557 ? 18.016 12.467 -14.060 1.00 84.69 557 TYR A C 1
ATOM 4494 O O . TYR A 1 557 ? 18.240 11.276 -13.867 1.00 84.69 557 TYR A O 1
ATOM 4502 N N . ALA A 1 558 ? 16.882 12.872 -14.640 1.00 86.69 558 ALA A N 1
ATOM 4503 C CA . ALA A 1 558 ? 15.782 11.967 -14.946 1.00 86.69 558 ALA A CA 1
ATOM 4504 C C . ALA A 1 558 ? 16.125 10.995 -16.091 1.00 86.69 558 ALA A C 1
ATOM 4506 O O . ALA A 1 558 ? 15.524 9.927 -16.216 1.00 86.69 558 ALA A O 1
ATOM 4507 N N . LYS A 1 559 ? 17.151 11.310 -16.897 1.00 88.19 559 LYS A N 1
ATOM 4508 C CA . LYS A 1 559 ? 17.648 10.432 -17.969 1.00 88.19 559 LYS A CA 1
ATOM 4509 C C . LYS A 1 559 ? 18.282 9.139 -17.449 1.00 88.19 559 LYS A C 1
ATOM 4511 O O . LYS A 1 559 ? 18.468 8.204 -18.231 1.00 88.19 559 LYS A O 1
ATOM 4516 N N . GLU A 1 560 ? 18.627 9.059 -16.166 1.00 87.94 560 GLU A N 1
ATOM 4517 C CA . GLU A 1 560 ? 19.119 7.826 -15.533 1.00 87.94 560 GLU A CA 1
ATOM 4518 C C . GLU A 1 560 ? 18.023 6.761 -15.383 1.00 87.94 560 GLU A C 1
ATOM 4520 O O . GLU A 1 560 ? 18.329 5.573 -15.285 1.00 87.94 560 GLU A O 1
ATOM 4525 N N . PHE A 1 561 ? 16.751 7.166 -15.430 1.00 88.94 561 PHE A N 1
ATOM 4526 C CA . PHE A 1 561 ? 15.595 6.266 -15.358 1.00 88.94 561 PHE A CA 1
ATOM 4527 C C . PHE A 1 561 ? 15.119 5.787 -16.735 1.00 88.94 561 PHE A C 1
ATOM 4529 O O . PHE A 1 561 ? 14.236 4.938 -16.834 1.00 88.94 561 PHE A O 1
ATOM 4536 N N . LEU A 1 562 ? 15.721 6.302 -17.808 1.00 90.94 562 LEU A N 1
ATOM 4537 C CA . LEU A 1 562 ? 15.525 5.797 -19.161 1.00 90.94 562 LEU A CA 1
ATOM 4538 C C . LEU A 1 562 ? 16.490 4.630 -19.414 1.00 90.94 562 LEU A C 1
ATOM 4540 O O . LEU A 1 562 ? 17.654 4.712 -19.002 1.00 90.94 562 LEU A O 1
ATOM 4544 N N . PRO A 1 563 ? 16.089 3.587 -20.159 1.00 91.75 563 PRO A N 1
ATOM 4545 C CA . PRO A 1 563 ? 17.017 2.554 -20.603 1.00 91.75 563 PRO A CA 1
ATOM 4546 C C . PRO A 1 563 ? 18.164 3.187 -21.405 1.00 91.75 563 PRO A C 1
ATOM 4548 O O . PRO A 1 563 ? 17.958 4.048 -22.264 1.00 91.75 563 PRO A O 1
ATOM 4551 N N . ALA A 1 564 ? 19.398 2.801 -21.083 1.00 91.25 564 ALA A N 1
ATOM 4552 C CA . ALA A 1 564 ? 20.597 3.245 -21.799 1.00 91.25 564 ALA A CA 1
ATOM 4553 C C . ALA A 1 564 ? 20.996 2.277 -22.923 1.00 91.25 564 ALA A C 1
ATOM 4555 O O . ALA A 1 564 ? 21.673 2.670 -23.870 1.00 91.25 564 ALA A O 1
ATOM 4556 N N . SER A 1 565 ? 20.564 1.022 -22.822 1.00 91.25 565 SER A N 1
ATOM 4557 C CA . SER A 1 565 ? 20.800 -0.042 -23.791 1.00 91.25 565 SER A CA 1
ATOM 4558 C C . SER A 1 565 ? 19.630 -1.031 -23.787 1.00 91.25 565 SER A C 1
ATOM 4560 O O . SER A 1 565 ? 18.819 -1.056 -22.862 1.00 91.25 565 SER A O 1
ATOM 4562 N N . THR A 1 566 ? 19.549 -1.848 -24.835 1.00 93.31 566 THR A N 1
ATOM 4563 C CA . THR A 1 566 ? 18.675 -3.026 -24.904 1.00 93.31 566 THR A CA 1
ATOM 4564 C C . THR A 1 566 ? 19.508 -4.244 -25.265 1.00 93.31 566 THR A C 1
ATOM 4566 O O . THR A 1 566 ? 20.423 -4.122 -26.081 1.00 93.31 566 THR A O 1
ATOM 4569 N N . THR A 1 567 ? 19.144 -5.418 -24.761 1.00 96.06 567 THR A N 1
ATOM 4570 C CA . THR A 1 567 ? 19.676 -6.692 -25.256 1.00 96.06 567 THR A CA 1
ATOM 4571 C C . THR A 1 567 ? 18.992 -7.058 -26.580 1.00 96.06 567 THR A C 1
ATOM 4573 O O . THR A 1 567 ? 17.782 -7.303 -26.571 1.00 96.06 567 THR A O 1
ATOM 4576 N N . PRO A 1 568 ? 19.718 -7.127 -27.715 1.00 95.44 568 PRO A N 1
ATOM 4577 C CA . PRO A 1 568 ? 19.123 -7.517 -28.989 1.00 95.44 568 PRO A CA 1
ATOM 4578 C C . PRO A 1 568 ? 18.724 -8.995 -28.962 1.00 95.44 568 PRO A C 1
ATOM 4580 O O . PRO A 1 568 ? 19.547 -9.868 -28.678 1.00 95.44 568 PRO A O 1
ATOM 4583 N N . MET A 1 569 ? 17.465 -9.276 -29.280 1.00 96.50 569 MET A N 1
ATOM 4584 C CA . MET A 1 569 ? 16.901 -10.630 -29.327 1.00 96.50 569 MET A CA 1
ATOM 4585 C C . MET A 1 569 ? 16.736 -11.158 -30.757 1.00 96.50 569 MET A C 1
ATOM 4587 O O . MET A 1 569 ? 16.377 -12.318 -30.944 1.00 96.50 569 MET A O 1
ATOM 4591 N N . GLY A 1 570 ? 17.046 -10.332 -31.758 1.00 94.88 570 GLY A N 1
ATOM 4592 C CA . GLY A 1 570 ? 17.012 -10.678 -33.176 1.00 94.88 570 GLY A CA 1
ATOM 4593 C C . GLY A 1 570 ? 16.167 -9.704 -33.991 1.00 94.88 570 GLY A C 1
ATOM 4594 O O . GLY A 1 570 ? 15.853 -8.598 -33.548 1.00 94.88 570 GLY A O 1
ATOM 4595 N N . ASN A 1 571 ? 15.806 -10.129 -35.200 1.00 95.69 571 ASN A N 1
ATOM 4596 C CA . ASN A 1 571 ? 14.905 -9.378 -36.070 1.00 95.69 571 ASN A CA 1
ATOM 4597 C C . ASN A 1 571 ? 13.494 -9.297 -35.470 1.00 95.69 571 ASN A C 1
ATOM 4599 O O . ASN A 1 571 ? 13.124 -10.084 -34.596 1.00 95.69 571 ASN A O 1
ATOM 4603 N N . LEU A 1 572 ? 12.695 -8.359 -35.978 1.00 96.12 572 LEU A N 1
ATOM 4604 C CA . LEU A 1 572 ? 11.269 -8.302 -35.681 1.00 96.12 572 LEU A CA 1
ATOM 4605 C C . LEU A 1 572 ? 10.598 -9.649 -36.043 1.00 96.12 572 LEU A C 1
ATOM 4607 O O . LEU A 1 572 ? 10.892 -10.187 -37.116 1.00 96.12 572 LEU A O 1
ATOM 4611 N N . PRO A 1 573 ? 9.710 -10.201 -35.191 1.00 95.06 573 PRO A N 1
ATOM 4612 C CA . PRO A 1 573 ? 8.946 -11.400 -35.525 1.00 95.06 573 PRO A CA 1
ATOM 4613 C C . PRO A 1 573 ? 8.158 -11.244 -36.839 1.00 95.06 573 PRO A C 1
ATOM 4615 O O . PRO A 1 573 ? 7.710 -10.138 -37.146 1.00 95.06 573 PRO A O 1
ATOM 4618 N N . PRO A 1 574 ? 7.951 -12.322 -37.617 1.00 95.06 574 PRO A N 1
ATOM 4619 C CA . PRO A 1 574 ? 7.103 -12.262 -38.803 1.00 95.06 574 PRO A CA 1
ATOM 4620 C C . PRO A 1 574 ? 5.671 -11.845 -38.438 1.00 95.06 574 PRO A C 1
ATOM 4622 O O . PRO A 1 574 ? 5.122 -12.274 -37.423 1.00 95.06 574 PRO A O 1
ATOM 4625 N N . ALA A 1 575 ? 5.063 -11.003 -39.274 1.00 96.50 575 ALA A N 1
ATOM 4626 C CA . ALA A 1 575 ? 3.683 -10.573 -39.089 1.00 96.50 575 ALA A CA 1
ATOM 4627 C C . ALA A 1 575 ? 2.680 -11.636 -39.564 1.00 96.50 575 ALA A C 1
ATOM 4629 O O . ALA A 1 575 ? 2.973 -12.425 -40.458 1.00 96.50 575 ALA A O 1
ATOM 4630 N N . GLY A 1 576 ? 1.475 -11.623 -38.989 1.00 95.75 576 GLY A N 1
ATOM 4631 C CA . GLY A 1 576 ? 0.370 -12.522 -39.345 1.00 95.75 576 GLY A CA 1
ATOM 4632 C C . GLY A 1 576 ? 0.232 -13.761 -38.456 1.00 95.75 576 GLY A C 1
ATOM 4633 O O . GLY A 1 576 ? -0.901 -14.153 -38.162 1.00 95.75 576 GLY A O 1
ATOM 4634 N N . ASP A 1 577 ? 1.340 -14.306 -37.953 1.00 95.56 577 ASP A N 1
ATOM 4635 C CA . ASP A 1 577 ? 1.356 -15.511 -37.118 1.00 95.56 577 ASP A CA 1
ATOM 4636 C C . ASP A 1 577 ? 1.681 -15.215 -35.649 1.00 95.56 577 ASP A C 1
ATOM 4638 O O . ASP A 1 577 ? 2.281 -14.195 -35.304 1.00 95.56 577 ASP A O 1
ATOM 4642 N N . TRP A 1 578 ? 1.271 -16.131 -34.769 1.00 97.62 578 TRP A N 1
ATOM 4643 C CA . TRP A 1 578 ? 1.644 -16.106 -33.358 1.00 97.62 578 TRP A CA 1
ATOM 4644 C C . TRP A 1 578 ? 3.073 -16.607 -33.169 1.00 97.62 578 TRP A C 1
ATOM 4646 O O . TRP A 1 578 ? 3.412 -17.727 -33.549 1.00 97.62 578 TRP A O 1
ATOM 4656 N N . VAL A 1 579 ? 3.895 -15.799 -32.510 1.00 97.12 579 VAL A N 1
ATOM 4657 C CA . VAL A 1 579 ? 5.297 -16.090 -32.221 1.00 97.12 579 VAL A CA 1
ATOM 4658 C C . VAL A 1 579 ? 5.522 -16.050 -30.717 1.00 97.12 579 VAL A C 1
ATOM 4660 O O . VAL A 1 579 ? 5.073 -15.135 -30.025 1.00 97.12 579 VAL A O 1
ATOM 4663 N N . LYS A 1 580 ? 6.232 -17.053 -30.201 1.00 96.81 580 LYS A N 1
ATOM 4664 C CA . LYS A 1 580 ? 6.645 -17.101 -28.800 1.00 96.81 580 LYS A CA 1
ATOM 4665 C C . LYS A 1 580 ? 7.887 -16.237 -28.604 1.00 96.81 580 LYS A C 1
ATOM 4667 O O . LYS A 1 580 ? 8.917 -16.489 -29.225 1.00 96.81 580 LYS A O 1
ATOM 4672 N N . LEU A 1 581 ? 7.800 -15.255 -27.716 1.00 97.00 581 LEU A N 1
ATOM 4673 C CA . LEU A 1 581 ? 8.943 -14.485 -27.244 1.00 97.00 581 LEU A CA 1
ATOM 4674 C C . LEU A 1 581 ? 9.438 -15.091 -25.933 1.00 97.00 581 LEU A C 1
ATOM 4676 O O . LEU A 1 581 ? 8.657 -15.286 -25.002 1.00 97.00 581 LEU A O 1
ATOM 4680 N N . GLU A 1 582 ? 10.736 -15.365 -25.852 1.00 96.94 582 GLU A N 1
ATOM 4681 C CA . GLU A 1 582 ? 11.390 -15.848 -24.637 1.00 96.94 582 GLU A CA 1
ATOM 4682 C C . GLU A 1 582 ? 12.576 -14.939 -24.323 1.00 96.94 582 GLU A C 1
ATOM 4684 O O . GLU A 1 582 ? 13.538 -14.868 -25.086 1.00 96.94 582 GLU A O 1
ATOM 4689 N N . ILE A 1 583 ? 12.500 -14.226 -23.201 1.00 97.31 583 ILE A N 1
ATOM 4690 C CA . ILE A 1 583 ? 13.519 -13.271 -22.764 1.00 97.31 583 ILE A CA 1
ATOM 4691 C C . ILE A 1 583 ? 14.199 -13.854 -21.525 1.00 97.31 583 ILE A C 1
ATOM 4693 O O . ILE A 1 583 ? 13.599 -13.861 -20.445 1.00 97.31 583 ILE A O 1
ATOM 4697 N N . PRO A 1 584 ? 15.435 -14.365 -21.650 1.00 97.12 584 PRO A N 1
ATOM 4698 C CA . PRO A 1 584 ? 16.186 -14.850 -20.502 1.00 97.12 584 PRO A CA 1
ATOM 4699 C C . PRO A 1 584 ? 16.501 -13.699 -19.542 1.00 97.12 584 PRO A C 1
ATOM 4701 O O . PRO A 1 584 ? 17.052 -12.672 -19.948 1.00 97.12 584 PRO A O 1
ATOM 4704 N N . ILE A 1 585 ? 16.163 -13.869 -18.263 1.00 96.56 585 ILE A N 1
ATOM 4705 C CA . ILE A 1 585 ? 16.339 -12.838 -17.227 1.00 96.56 585 ILE A CA 1
ATOM 4706 C C . ILE A 1 585 ? 17.828 -12.507 -17.011 1.00 96.56 585 ILE A C 1
ATOM 4708 O O . ILE A 1 585 ? 18.185 -11.368 -16.703 1.00 96.56 585 ILE A O 1
ATOM 4712 N N . ASP A 1 586 ? 18.719 -13.474 -17.239 1.00 95.56 586 ASP A N 1
ATOM 4713 C CA . ASP A 1 586 ? 20.174 -13.306 -17.174 1.00 95.56 586 ASP A CA 1
ATOM 4714 C C . ASP A 1 586 ? 20.729 -12.442 -18.306 1.00 95.56 586 ASP A C 1
ATOM 4716 O O . ASP A 1 586 ? 21.620 -11.628 -18.066 1.00 95.56 586 ASP A O 1
ATOM 4720 N N . LYS A 1 587 ? 20.164 -12.538 -19.513 1.00 95.25 587 LYS A N 1
ATOM 4721 C CA . LYS A 1 587 ? 20.601 -11.734 -20.663 1.00 95.25 587 LYS A CA 1
ATOM 4722 C C . LYS A 1 587 ? 20.261 -10.250 -20.548 1.00 95.25 587 LYS A C 1
ATOM 4724 O O . LYS A 1 587 ? 20.920 -9.435 -21.189 1.00 95.25 587 LYS A O 1
ATOM 4729 N N . ILE A 1 588 ? 19.239 -9.896 -19.774 1.00 94.75 588 ILE A N 1
ATOM 4730 C CA . ILE A 1 588 ? 18.861 -8.497 -19.523 1.00 94.75 588 ILE A CA 1
ATOM 4731 C C . ILE A 1 588 ? 19.403 -7.968 -18.191 1.00 94.75 588 ILE A C 1
ATOM 4733 O O . ILE A 1 588 ? 19.135 -6.824 -17.851 1.00 94.75 588 ILE A O 1
ATOM 4737 N N . GLY A 1 589 ? 20.160 -8.773 -17.432 1.00 93.94 589 GLY A N 1
ATOM 4738 C CA . GLY A 1 589 ? 20.786 -8.347 -16.176 1.00 93.94 589 GLY A CA 1
ATOM 4739 C C . GLY A 1 589 ? 19.843 -8.258 -14.970 1.00 93.94 589 GLY A C 1
ATOM 4740 O O . GLY A 1 589 ? 20.172 -7.576 -14.003 1.00 93.94 589 GLY A O 1
ATOM 4741 N N . ALA A 1 590 ? 18.693 -8.939 -15.002 1.00 95.00 590 ALA A N 1
ATOM 4742 C CA . ALA A 1 590 ? 17.669 -8.873 -13.950 1.00 95.00 590 ALA A CA 1
ATOM 4743 C C . ALA A 1 590 ? 17.687 -10.075 -12.973 1.00 95.00 590 ALA A C 1
ATOM 4745 O O . ALA A 1 590 ? 16.746 -10.283 -12.210 1.00 95.00 590 ALA A O 1
ATOM 4746 N N . VAL A 1 591 ? 18.756 -10.880 -12.974 1.00 96.00 591 VAL A N 1
ATOM 4747 C CA . VAL A 1 591 ? 18.921 -12.031 -12.063 1.00 96.00 591 VAL A CA 1
ATOM 4748 C C . VAL A 1 591 ? 19.043 -11.567 -10.612 1.00 96.00 591 VAL A C 1
ATOM 4750 O O . VAL A 1 591 ? 19.778 -10.624 -10.323 1.00 96.00 591 VAL A O 1
ATOM 4753 N N . GLU A 1 592 ? 18.328 -12.238 -9.704 1.00 93.44 592 GLU A N 1
ATOM 4754 C CA . GLU A 1 592 ? 18.242 -11.921 -8.264 1.00 93.44 592 GLU A CA 1
ATOM 4755 C C . GLU A 1 592 ? 17.719 -10.508 -7.934 1.00 93.44 592 GLU A C 1
ATOM 4757 O O . GLU A 1 592 ? 17.752 -10.074 -6.776 1.00 93.44 592 GLU A O 1
ATOM 4762 N N . LYS A 1 593 ? 17.199 -9.789 -8.934 1.00 93.00 593 LYS A N 1
ATOM 4763 C CA . LYS A 1 593 ? 16.505 -8.509 -8.768 1.00 93.00 593 LYS A CA 1
ATOM 4764 C C . LYS A 1 593 ? 15.055 -8.751 -8.392 1.00 93.00 593 LYS A C 1
ATOM 4766 O O . LYS A 1 593 ? 14.456 -9.723 -8.851 1.00 93.00 593 LYS A O 1
ATOM 4771 N N . LEU A 1 594 ? 14.488 -7.878 -7.562 1.00 93.81 594 LEU A N 1
ATOM 4772 C CA . LEU A 1 594 ? 13.063 -7.928 -7.255 1.00 93.81 594 LEU A CA 1
ATOM 4773 C C . LEU A 1 594 ? 12.296 -7.474 -8.497 1.00 93.81 594 LEU A C 1
ATOM 4775 O O . LEU A 1 594 ? 12.228 -6.276 -8.756 1.00 93.81 594 LEU A O 1
ATOM 4779 N N . ILE A 1 595 ? 11.756 -8.419 -9.267 1.00 95.00 595 ILE A N 1
ATOM 4780 C CA . ILE A 1 595 ? 10.912 -8.103 -10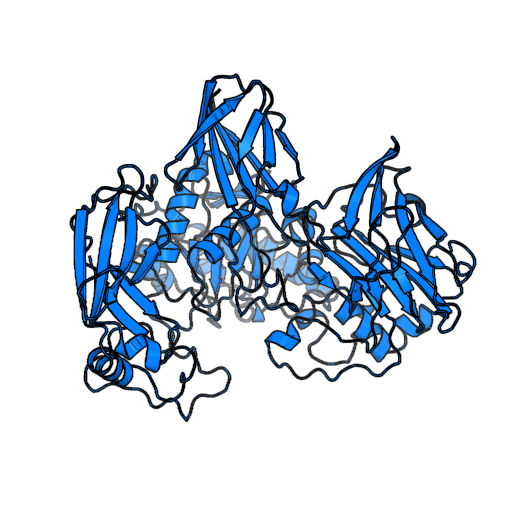.419 1.00 95.00 595 ILE A CA 1
ATOM 4781 C C . ILE A 1 595 ? 9.543 -7.697 -9.894 1.00 95.00 595 ILE A C 1
ATOM 4783 O O . ILE A 1 595 ? 8.860 -8.494 -9.248 1.00 95.00 595 ILE A O 1
ATOM 4787 N N . ASP A 1 596 ? 9.160 -6.460 -10.176 1.00 93.50 596 ASP A N 1
ATOM 4788 C CA . ASP A 1 596 ? 7.945 -5.836 -9.670 1.00 93.50 596 ASP A CA 1
ATOM 4789 C C . ASP A 1 596 ? 7.034 -5.285 -10.763 1.00 93.50 596 ASP A C 1
ATOM 4791 O O . ASP A 1 596 ? 5.933 -4.857 -10.454 1.00 93.50 596 ASP A O 1
ATOM 4795 N N . GLY A 1 597 ? 7.424 -5.377 -12.031 1.00 94.25 597 GLY A N 1
ATOM 4796 C CA . GLY A 1 597 ? 6.607 -4.968 -13.170 1.00 94.25 597 GLY A CA 1
ATOM 4797 C C . GLY A 1 597 ? 7.130 -5.564 -14.470 1.00 94.25 597 GLY A C 1
ATOM 4798 O O . GLY A 1 597 ? 8.313 -5.887 -14.595 1.00 94.25 597 GLY A O 1
ATOM 4799 N N . VAL A 1 598 ? 6.248 -5.721 -15.453 1.00 95.31 598 VAL A N 1
ATOM 4800 C CA . VAL A 1 598 ? 6.599 -6.216 -16.791 1.00 95.31 598 VAL A CA 1
ATOM 4801 C C . VAL A 1 598 ? 5.863 -5.418 -17.845 1.00 95.31 598 VAL A C 1
ATOM 4803 O O . VAL A 1 598 ? 4.707 -5.034 -17.655 1.00 95.31 598 VAL A O 1
ATOM 4806 N N . ALA A 1 599 ? 6.523 -5.165 -18.967 1.00 93.56 599 ALA A N 1
ATOM 4807 C CA . ALA A 1 599 ? 5.919 -4.389 -20.027 1.00 93.56 599 ALA A CA 1
ATOM 4808 C C . ALA A 1 599 ? 6.517 -4.662 -21.391 1.00 93.56 599 ALA A C 1
ATOM 4810 O O . ALA A 1 599 ? 7.619 -5.183 -21.530 1.00 93.56 599 ALA A O 1
ATOM 4811 N N . PHE A 1 600 ? 5.788 -4.221 -22.398 1.00 93.12 600 PHE A N 1
ATOM 4812 C CA . PHE A 1 600 ? 6.182 -4.237 -23.785 1.00 93.12 600 PHE A CA 1
ATOM 4813 C C . PHE A 1 600 ? 5.868 -2.880 -24.401 1.00 93.12 600 PHE A C 1
ATOM 4815 O O . PHE A 1 600 ? 4.932 -2.202 -23.973 1.00 93.12 600 PHE A O 1
ATOM 4822 N N . ALA A 1 601 ? 6.641 -2.475 -25.403 1.00 90.69 601 ALA A N 1
ATOM 4823 C CA . ALA A 1 601 ? 6.300 -1.323 -26.225 1.00 90.69 601 ALA A CA 1
ATOM 4824 C C . ALA A 1 601 ? 6.631 -1.570 -27.693 1.00 90.69 601 ALA A C 1
ATOM 4826 O O . ALA A 1 601 ? 7.554 -2.323 -28.004 1.00 90.69 601 ALA A O 1
ATOM 4827 N N . HIS A 1 602 ? 5.889 -0.928 -28.590 1.00 91.00 602 HIS A N 1
ATOM 4828 C CA . HIS A 1 602 ? 6.124 -1.022 -30.028 1.00 91.00 602 HIS A CA 1
ATOM 4829 C C . HIS A 1 602 ? 5.997 0.336 -30.732 1.00 91.00 602 HIS A C 1
ATOM 4831 O O . HIS A 1 602 ? 5.167 1.164 -30.356 1.00 91.00 602 HIS A O 1
ATOM 4837 N N . ASP A 1 603 ? 6.838 0.582 -31.741 1.00 87.88 603 ASP A N 1
ATOM 4838 C CA . ASP A 1 603 ? 6.788 1.794 -32.573 1.00 87.88 603 ASP A CA 1
ATOM 4839 C C . ASP A 1 603 ? 5.758 1.633 -33.695 1.00 87.88 603 ASP A C 1
ATOM 4841 O O . ASP A 1 603 ? 5.994 0.923 -34.682 1.00 87.88 603 ASP A O 1
ATOM 4845 N N . GLY A 1 604 ? 4.613 2.297 -33.508 1.00 84.62 604 GLY A N 1
ATOM 4846 C CA . GLY A 1 604 ? 3.473 2.254 -34.417 1.00 84.62 604 GLY A CA 1
ATOM 4847 C C . GLY A 1 604 ? 2.909 0.846 -34.605 1.00 84.62 604 GLY A C 1
ATOM 4848 O O . GLY A 1 604 ? 3.250 -0.086 -33.880 1.00 84.62 604 GLY A O 1
ATOM 4849 N N . GLY A 1 605 ? 2.047 0.683 -35.604 1.00 89.06 605 GLY A N 1
ATOM 4850 C CA . GLY A 1 605 ? 1.444 -0.609 -35.920 1.00 89.06 605 GLY A CA 1
ATOM 4851 C C . GLY A 1 605 ? 0.490 -1.134 -34.842 1.00 89.06 605 GLY A C 1
ATOM 4852 O O . GLY A 1 605 ? 0.106 -0.423 -33.918 1.00 89.06 605 GLY A O 1
ATOM 4853 N N . ARG A 1 606 ? 0.094 -2.400 -34.974 1.00 91.06 606 ARG A N 1
ATOM 4854 C CA . ARG A 1 606 ? -0.858 -3.072 -34.082 1.00 91.06 606 ARG A CA 1
ATOM 4855 C C . ARG A 1 606 ? -0.353 -4.451 -33.685 1.00 91.06 606 ARG A C 1
ATOM 4857 O O . ARG A 1 606 ? 0.164 -5.198 -34.519 1.00 91.06 606 ARG A O 1
ATOM 4864 N N . VAL A 1 607 ? -0.530 -4.784 -32.407 1.00 94.12 607 VAL A N 1
ATOM 4865 C CA . VAL A 1 607 ? -0.004 -6.016 -31.817 1.00 94.12 607 VAL A CA 1
ATOM 4866 C C . VAL A 1 607 ? -1.047 -6.694 -30.933 1.00 94.12 607 VAL A C 1
ATOM 4868 O O . VAL A 1 607 ? -1.720 -6.043 -30.131 1.00 94.12 607 VAL A O 1
ATOM 4871 N N . TRP A 1 608 ? -1.152 -8.016 -31.063 1.00 94.81 608 TRP A N 1
ATOM 4872 C CA . TRP A 1 608 ? -1.868 -8.883 -30.132 1.00 94.81 608 TRP A CA 1
ATOM 4873 C C . TRP A 1 608 ? -0.888 -9.533 -29.161 1.00 94.81 608 TRP A C 1
ATOM 4875 O O . TRP A 1 608 ? 0.127 -10.092 -29.577 1.00 94.81 608 TRP A O 1
ATOM 4885 N N . TRP A 1 609 ? -1.232 -9.503 -27.880 1.00 93.88 609 TRP A N 1
ATOM 4886 C CA . TRP A 1 609 ? -0.457 -10.062 -26.779 1.00 93.88 609 TRP A CA 1
ATOM 4887 C C . TRP A 1 609 ? -1.259 -11.143 -26.065 1.00 93.88 609 TRP A C 1
ATOM 4889 O O . TRP A 1 609 ? -2.448 -10.970 -25.788 1.00 93.88 609 TRP A O 1
ATOM 4899 N N . SER A 1 610 ? -0.607 -12.257 -25.754 1.00 93.12 610 SER A N 1
ATOM 4900 C CA . SER A 1 610 ? -1.161 -13.320 -24.917 1.00 93.12 610 SER A CA 1
ATOM 4901 C C . SER A 1 610 ? -0.822 -13.103 -23.436 1.00 93.12 610 SER A C 1
ATOM 4903 O O . SER A 1 610 ? -0.315 -12.052 -23.034 1.00 93.12 610 SER A O 1
ATOM 4905 N N . ASN A 1 611 ? -1.120 -14.086 -22.589 1.00 91.38 611 ASN A N 1
ATOM 4906 C CA . ASN A 1 611 ? -0.647 -14.123 -21.213 1.00 91.38 611 ASN A CA 1
ATOM 4907 C C . ASN A 1 611 ? 0.885 -14.059 -21.176 1.00 91.38 611 ASN A C 1
ATOM 4909 O O . ASN A 1 611 ? 1.582 -14.767 -21.902 1.00 91.38 611 ASN A O 1
ATOM 4913 N N . THR A 1 612 ? 1.391 -13.194 -20.306 1.00 92.69 612 THR A N 1
ATOM 4914 C CA . THR A 1 612 ? 2.807 -13.078 -19.986 1.00 92.69 612 THR A CA 1
ATOM 4915 C C . THR A 1 612 ? 3.069 -13.838 -18.697 1.00 92.69 612 THR A C 1
ATOM 4917 O O . THR A 1 612 ? 2.400 -13.611 -17.682 1.00 92.69 612 THR A O 1
ATOM 4920 N N . VAL A 1 613 ? 4.047 -14.736 -18.741 1.00 94.12 613 VAL A N 1
ATOM 4921 C CA . VAL A 1 613 ? 4.454 -15.575 -17.614 1.00 94.12 613 VAL A CA 1
ATOM 4922 C C . VAL A 1 613 ? 5.938 -15.387 -17.320 1.00 94.12 613 VAL A C 1
ATOM 4924 O O . VAL A 1 613 ? 6.748 -15.193 -18.228 1.00 94.12 613 VAL A O 1
ATOM 4927 N N . LEU A 1 614 ? 6.305 -15.469 -16.047 1.00 94.81 614 LEU A N 1
ATOM 4928 C CA . LEU A 1 614 ? 7.681 -15.738 -15.642 1.00 94.81 614 LEU A CA 1
ATOM 4929 C C . LEU A 1 614 ? 7.824 -17.239 -15.410 1.00 94.81 614 LEU A C 1
ATOM 4931 O O . LEU A 1 614 ? 7.015 -17.840 -14.707 1.00 94.81 614 LEU A O 1
ATOM 4935 N N . VAL A 1 615 ? 8.839 -17.835 -16.027 1.00 96.69 615 VAL A N 1
ATOM 4936 C CA . VAL A 1 615 ? 9.128 -19.267 -15.943 1.00 96.69 615 VAL A CA 1
ATOM 4937 C C . VAL A 1 615 ? 10.415 -19.452 -15.160 1.00 96.69 615 VAL A C 1
ATOM 4939 O O . VAL A 1 615 ? 11.449 -18.896 -15.542 1.00 96.69 615 VAL A O 1
ATOM 4942 N N . SER A 1 616 ? 10.357 -20.213 -14.073 1.00 96.19 616 SER A N 1
ATOM 4943 C CA . SER A 1 616 ? 11.525 -20.567 -13.263 1.00 96.19 616 SER A CA 1
ATOM 4944 C C . SER A 1 616 ? 12.403 -21.617 -13.965 1.00 96.19 616 SER A C 1
ATOM 4946 O O . SER A 1 616 ? 11.973 -22.235 -14.943 1.00 96.19 616 SER A O 1
ATOM 4948 N N . PRO A 1 617 ? 13.647 -21.852 -13.500 1.00 95.94 617 PRO A N 1
ATOM 4949 C CA . PRO A 1 617 ? 14.569 -22.784 -14.160 1.00 95.94 617 PRO A CA 1
ATOM 4950 C C . PRO A 1 617 ? 14.074 -24.238 -14.212 1.00 95.94 617 PRO A C 1
ATOM 4952 O O . PRO A 1 617 ? 14.473 -24.990 -15.096 1.00 95.94 617 PRO A O 1
ATOM 4955 N N . ASP A 1 618 ? 13.204 -24.628 -13.281 1.00 95.81 618 ASP A N 1
ATOM 4956 C CA . ASP A 1 618 ? 12.530 -25.932 -13.221 1.00 95.81 618 ASP A CA 1
ATOM 4957 C C . ASP A 1 618 ? 11.247 -26.001 -14.075 1.00 95.81 618 ASP A C 1
ATOM 4959 O O . ASP A 1 618 ? 10.605 -27.047 -14.140 1.00 95.81 618 ASP A O 1
ATOM 4963 N N . GLY A 1 619 ? 10.891 -24.916 -14.770 1.00 95.00 619 GLY A N 1
ATOM 4964 C CA . GLY A 1 619 ? 9.777 -24.868 -15.714 1.00 95.00 619 GLY A CA 1
ATOM 4965 C C . GLY A 1 619 ? 8.429 -24.465 -15.116 1.00 95.00 619 GLY A C 1
ATOM 4966 O O . GLY A 1 619 ? 7.431 -24.524 -15.831 1.00 95.00 619 GLY A O 1
ATOM 4967 N N . VAL A 1 620 ? 8.366 -24.047 -13.847 1.00 93.81 620 VAL A N 1
ATOM 4968 C CA . VAL A 1 620 ? 7.114 -23.569 -13.237 1.00 93.81 620 VAL A CA 1
ATOM 4969 C C . VAL A 1 620 ? 6.757 -22.186 -13.784 1.00 93.81 620 VAL A C 1
ATOM 4971 O O . VAL A 1 620 ? 7.558 -21.253 -13.730 1.00 93.81 620 VAL A O 1
ATOM 4974 N N . GLU A 1 621 ? 5.538 -22.041 -14.303 1.00 92.44 621 GLU A N 1
ATOM 4975 C CA . GLU A 1 621 ? 5.032 -20.778 -14.844 1.00 92.44 621 GLU A CA 1
ATOM 4976 C C . GLU A 1 621 ? 4.241 -19.987 -13.792 1.00 92.44 621 GLU A C 1
ATOM 4978 O O . GLU A 1 621 ? 3.351 -20.513 -13.126 1.00 92.44 621 GLU A O 1
ATOM 4983 N N . SER A 1 622 ? 4.539 -18.694 -13.672 1.00 89.62 622 SER A N 1
ATOM 4984 C CA . SER A 1 622 ? 3.758 -17.715 -12.910 1.00 89.62 622 SER A CA 1
ATOM 4985 C C . SER A 1 622 ? 3.174 -16.682 -13.865 1.00 89.62 622 SER A C 1
ATOM 4987 O O . SER A 1 622 ? 3.928 -15.935 -14.489 1.00 89.62 622 SER A O 1
ATOM 4989 N N . VAL A 1 623 ? 1.846 -16.609 -13.983 1.00 89.19 623 VAL A N 1
ATOM 4990 C CA . VAL A 1 623 ? 1.191 -15.545 -14.763 1.00 89.19 623 VAL A CA 1
ATOM 4991 C C . VAL A 1 623 ? 1.423 -14.205 -14.074 1.00 89.19 623 VAL A C 1
ATOM 4993 O O . VAL A 1 623 ? 1.040 -14.025 -12.923 1.00 89.19 623 VAL A O 1
ATOM 4996 N N . VAL A 1 624 ? 2.045 -13.268 -14.791 1.00 89.56 624 VAL A N 1
ATOM 4997 C CA . VAL A 1 624 ? 2.354 -11.919 -14.289 1.00 89.56 624 VAL A CA 1
ATOM 4998 C C . VAL A 1 624 ? 1.519 -10.834 -14.959 1.00 89.56 624 VAL A C 1
ATOM 5000 O O . VAL A 1 624 ? 1.312 -9.782 -14.367 1.00 89.56 624 VAL A O 1
ATOM 5003 N N . PHE A 1 625 ? 1.016 -11.090 -16.169 1.00 89.25 625 PHE A N 1
ATOM 5004 C CA . PHE A 1 625 ? 0.072 -10.208 -16.852 1.00 89.25 625 PHE A CA 1
ATOM 5005 C C . PHE A 1 625 ? -0.795 -11.028 -17.810 1.00 89.25 625 PHE A C 1
ATOM 5007 O O . PHE A 1 625 ? -0.271 -11.624 -18.752 1.00 89.25 625 PHE A O 1
ATOM 5014 N N . GLY A 1 626 ? -2.103 -11.125 -17.559 1.00 83.06 626 GLY A N 1
ATOM 5015 C CA . GLY A 1 626 ? -2.942 -12.143 -18.206 1.00 83.06 626 GLY A CA 1
ATOM 5016 C C . GLY A 1 626 ? -4.367 -11.713 -18.545 1.00 83.06 626 GLY A C 1
ATOM 5017 O O . GLY A 1 626 ? -4.648 -10.534 -18.726 1.00 83.06 626 GLY A O 1
ATOM 5018 N N . GLU A 1 627 ? -5.275 -12.685 -18.677 1.00 81.12 627 GLU A N 1
ATOM 5019 C CA . GLU A 1 627 ? -6.669 -12.459 -19.103 1.00 81.12 627 GLU A CA 1
ATOM 5020 C C . GLU A 1 627 ? -7.446 -11.516 -18.187 1.00 81.12 627 GLU A C 1
ATOM 5022 O O . GLU A 1 627 ? -8.177 -10.658 -18.673 1.00 81.12 627 GLU A O 1
ATOM 5027 N N . ASN A 1 628 ? -7.250 -11.672 -16.878 1.00 79.69 628 ASN A N 1
ATOM 5028 C CA . ASN A 1 628 ? -7.826 -10.813 -15.845 1.00 79.69 628 ASN A CA 1
ATOM 5029 C C . ASN A 1 628 ? -6.900 -9.639 -15.506 1.00 79.69 628 ASN A C 1
ATOM 5031 O O . ASN A 1 628 ? -7.063 -9.022 -14.465 1.00 79.69 628 ASN A O 1
ATOM 5035 N N . GLU A 1 629 ? -5.947 -9.364 -16.404 1.00 73.19 629 GLU A N 1
ATOM 5036 C CA . GLU A 1 629 ? -5.060 -8.207 -16.451 1.00 73.19 629 GLU A CA 1
ATOM 5037 C C . GLU A 1 629 ? -4.196 -8.058 -15.199 1.00 73.19 629 GLU A C 1
ATOM 5039 O O . GLU A 1 629 ? -3.050 -8.501 -15.185 1.00 73.19 629 GLU A O 1
ATOM 5044 N N . ASP A 1 630 ? -4.745 -7.491 -14.140 1.00 78.12 630 ASP A N 1
ATOM 5045 C CA . ASP A 1 630 ? -4.067 -7.112 -12.910 1.00 78.12 630 ASP A CA 1
ATOM 5046 C C . ASP A 1 630 ? -4.319 -8.048 -11.725 1.00 78.12 630 ASP A C 1
ATOM 5048 O O . ASP A 1 630 ? -3.707 -7.854 -10.677 1.00 78.12 630 ASP A O 1
ATOM 5052 N N . ARG A 1 631 ? -5.191 -9.052 -11.845 1.00 84.50 631 ARG A N 1
ATOM 5053 C CA . ARG A 1 631 ? -5.655 -9.834 -10.685 1.00 84.50 631 ARG A CA 1
ATOM 5054 C C . ARG A 1 631 ? -5.879 -11.320 -10.976 1.00 84.50 631 ARG A C 1
ATOM 5056 O O . ARG A 1 631 ? -5.968 -11.724 -12.140 1.00 84.50 631 ARG A O 1
ATOM 5063 N N . PRO A 1 632 ? -5.988 -12.166 -9.933 1.00 85.88 632 PRO A N 1
ATOM 5064 C CA . PRO A 1 632 ? -6.429 -13.548 -10.093 1.00 85.88 632 PRO A CA 1
ATOM 5065 C C . PRO A 1 632 ? -7.802 -13.663 -10.764 1.00 85.88 632 PRO A C 1
ATOM 5067 O O . PRO A 1 632 ? -8.617 -12.745 -10.698 1.00 85.88 632 PRO A O 1
ATOM 5070 N N . SER A 1 633 ? -8.081 -14.820 -11.375 1.00 87.06 633 SER A N 1
ATOM 5071 C CA . SER A 1 633 ? -9.384 -15.063 -12.006 1.00 87.06 633 SER A CA 1
ATOM 5072 C C . SER A 1 633 ? -10.533 -14.927 -11.003 1.00 87.06 633 SER A C 1
ATOM 5074 O O . SER A 1 633 ? -10.518 -15.657 -10.005 1.00 87.06 633 SER A O 1
ATOM 5076 N N . PRO A 1 634 ? -11.545 -14.077 -11.277 1.00 89.88 634 PRO A N 1
ATOM 5077 C CA . PRO A 1 634 ? -12.722 -13.942 -10.427 1.00 89.88 634 PRO A CA 1
ATOM 5078 C C . PRO A 1 634 ? -13.425 -15.275 -10.162 1.00 89.88 634 PRO A C 1
ATOM 5080 O O . PRO A 1 634 ? -13.868 -15.512 -9.045 1.00 89.88 634 PRO A O 1
ATOM 5083 N N . ASP A 1 635 ? -13.436 -16.186 -11.139 1.00 91.50 635 ASP A N 1
ATOM 5084 C CA . ASP A 1 635 ? -14.067 -17.507 -11.009 1.00 91.50 635 ASP A CA 1
ATOM 5085 C C . ASP A 1 635 ? -13.394 -18.399 -9.949 1.00 91.50 635 ASP A C 1
ATOM 5087 O O . ASP A 1 635 ? -14.014 -19.324 -9.419 1.00 91.50 635 ASP A O 1
ATOM 5091 N N . ASN A 1 636 ? -12.129 -18.121 -9.616 1.00 91.00 636 ASN A N 1
ATOM 5092 C CA . ASN A 1 636 ? -11.355 -18.890 -8.641 1.00 91.00 636 ASN A CA 1
ATOM 5093 C C . ASN A 1 636 ? -11.406 -18.289 -7.228 1.00 91.00 636 ASN A C 1
ATOM 5095 O O . ASN A 1 636 ? -11.087 -18.989 -6.265 1.00 91.00 636 ASN A O 1
ATOM 5099 N N . LEU A 1 637 ? -11.803 -17.020 -7.083 1.00 94.81 637 LEU A N 1
ATOM 5100 C CA . LEU A 1 637 ? -11.817 -16.320 -5.795 1.00 94.81 637 LEU A CA 1
ATOM 5101 C C . LEU A 1 637 ? -12.820 -16.901 -4.772 1.00 94.81 637 LEU A C 1
ATOM 5103 O O . LEU A 1 637 ? -12.426 -17.029 -3.609 1.00 94.81 637 LEU A O 1
ATOM 5107 N N . PRO A 1 638 ? -14.039 -17.350 -5.152 1.00 96.94 638 PRO A N 1
ATOM 5108 C CA . PRO A 1 638 ? -15.009 -17.918 -4.205 1.00 96.94 638 PRO A CA 1
ATOM 5109 C C . PRO A 1 638 ? -14.584 -19.223 -3.530 1.00 96.94 638 PRO A C 1
ATOM 5111 O O . PRO A 1 638 ? -15.230 -19.686 -2.592 1.00 96.94 638 PRO A O 1
ATOM 5114 N N . LYS A 1 639 ? -13.536 -19.874 -4.044 1.00 95.88 639 LYS A N 1
ATOM 5115 C CA . LYS A 1 639 ? -13.023 -21.151 -3.532 1.00 95.88 639 LYS A CA 1
ATOM 5116 C C . LYS A 1 639 ? -11.531 -21.061 -3.239 1.00 95.88 639 LYS A C 1
ATOM 5118 O O . LYS A 1 639 ? -10.793 -22.019 -3.474 1.00 95.88 639 LYS A O 1
ATOM 5123 N N . THR A 1 640 ? -11.090 -19.913 -2.731 1.00 97.75 640 THR A N 1
ATOM 5124 C CA . THR A 1 640 ? -9.679 -19.694 -2.423 1.00 97.75 640 THR A CA 1
ATOM 5125 C C . THR A 1 640 ? -9.243 -20.651 -1.322 1.00 97.75 640 THR A C 1
ATOM 5127 O O . THR A 1 640 ? -9.758 -20.620 -0.207 1.00 97.75 640 THR A O 1
ATOM 5130 N N . LYS A 1 641 ? -8.277 -21.514 -1.633 1.00 98.06 641 LYS A N 1
ATOM 5131 C CA . LYS A 1 641 ? -7.720 -22.503 -0.711 1.00 98.06 641 LYS A CA 1
ATOM 5132 C C . LYS A 1 641 ? -6.520 -21.919 0.025 1.00 98.06 641 LYS A C 1
ATOM 5134 O O . LYS A 1 641 ? -5.517 -21.585 -0.603 1.00 98.06 641 LYS A O 1
ATOM 5139 N N . LEU A 1 642 ? -6.582 -21.893 1.353 1.00 98.38 642 LEU A N 1
ATOM 5140 C CA . LEU A 1 642 ? -5.503 -21.470 2.244 1.00 98.38 642 LEU A CA 1
ATOM 5141 C C . LEU A 1 642 ? -4.924 -22.710 2.924 1.00 98.38 642 LEU A C 1
ATOM 5143 O O . LEU A 1 642 ? -5.538 -23.289 3.820 1.00 98.38 642 LEU A O 1
ATOM 5147 N N . SER A 1 643 ? -3.758 -23.159 2.461 1.00 98.25 643 SER A N 1
ATOM 5148 C CA . SER A 1 643 ? -3.072 -24.332 3.016 1.00 98.25 643 SER A CA 1
ATOM 5149 C C . SER A 1 643 ? -2.071 -23.896 4.077 1.00 98.25 643 SER A C 1
ATOM 5151 O O . SER A 1 643 ? -1.270 -22.993 3.834 1.00 98.25 643 SER A O 1
ATOM 5153 N N . VAL A 1 644 ? -2.120 -24.537 5.242 1.00 97.06 644 VAL A N 1
ATOM 5154 C CA . VAL A 1 644 ? -1.349 -24.175 6.433 1.00 97.06 644 VAL A CA 1
ATOM 5155 C C . VAL A 1 644 ? -0.667 -25.412 6.994 1.00 97.06 644 VAL A C 1
ATOM 5157 O O . VAL A 1 644 ? -1.321 -26.362 7.426 1.00 97.06 644 VAL A O 1
ATOM 5160 N N . ALA A 1 645 ? 0.665 -25.407 7.006 1.00 96.00 645 ALA A N 1
ATOM 5161 C CA . ALA A 1 645 ? 1.436 -26.537 7.501 1.00 96.00 645 ALA A CA 1
ATOM 5162 C C . ALA A 1 645 ? 1.111 -26.833 8.973 1.00 96.00 645 ALA A C 1
ATOM 5164 O O . ALA A 1 645 ? 1.266 -25.978 9.844 1.00 96.00 645 ALA A O 1
ATOM 5165 N N . GLY A 1 646 ? 0.694 -28.072 9.243 1.00 92.81 646 GLY A N 1
ATOM 5166 C CA . GLY A 1 646 ? 0.346 -28.545 10.583 1.00 92.81 646 GLY A CA 1
ATOM 5167 C C . GLY A 1 646 ? -1.115 -28.336 10.991 1.00 92.81 646 GLY A C 1
ATOM 5168 O O . GLY A 1 646 ? -1.504 -28.885 12.017 1.00 92.81 646 GLY A O 1
ATOM 5169 N N . LEU A 1 647 ? -1.923 -27.625 10.195 1.00 96.31 647 LEU A N 1
ATOM 5170 C CA . LEU A 1 647 ? -3.354 -27.451 10.454 1.00 96.31 647 LEU A CA 1
ATOM 5171 C C . LEU A 1 647 ? -4.080 -28.799 10.416 1.00 96.31 647 LEU A C 1
ATOM 5173 O O . LEU A 1 647 ? -3.857 -29.597 9.506 1.00 96.31 647 LEU A O 1
ATOM 5177 N N . LYS A 1 648 ? -4.938 -29.053 11.405 1.00 95.69 648 LYS A N 1
ATOM 5178 C CA . LYS A 1 648 ? -5.665 -30.316 11.549 1.00 95.69 648 LYS A CA 1
ATOM 5179 C C . LYS A 1 648 ? -7.126 -30.160 11.175 1.00 95.69 648 LYS A C 1
ATOM 5181 O O . LYS A 1 648 ? -7.746 -29.126 11.418 1.00 95.69 648 LYS A O 1
ATOM 5186 N N . LYS A 1 649 ? -7.693 -31.241 10.641 1.00 97.12 649 LYS A N 1
ATOM 5187 C CA . LYS A 1 649 ? -9.132 -31.330 10.410 1.00 97.12 649 LYS A CA 1
ATOM 5188 C C . LYS A 1 649 ? -9.899 -31.061 11.708 1.00 97.12 649 LYS A C 1
ATOM 5190 O O . LYS A 1 649 ? -9.598 -31.657 12.740 1.00 97.12 649 LYS A O 1
ATOM 5195 N N . GLY A 1 650 ? -10.910 -30.200 11.637 1.00 96.06 650 GLY A N 1
ATOM 5196 C CA . GLY A 1 650 ? -11.737 -29.822 12.783 1.00 96.06 650 GLY A CA 1
ATOM 5197 C C . GLY A 1 650 ? -11.210 -28.634 13.593 1.00 96.06 650 GLY A C 1
ATOM 5198 O O . GLY A 1 650 ? -11.940 -28.144 14.454 1.00 96.06 650 GLY A O 1
ATOM 5199 N N . SER A 1 651 ? -9.998 -28.130 13.319 1.00 96.12 651 SER A N 1
ATOM 5200 C CA . SER A 1 651 ? -9.512 -26.887 13.932 1.00 96.12 651 SER A CA 1
ATOM 5201 C C . SER A 1 651 ? -10.452 -25.727 13.595 1.00 96.12 651 SER A C 1
ATOM 5203 O O . SER A 1 651 ? -10.843 -25.542 12.441 1.00 96.12 651 SER A O 1
ATOM 5205 N N . VAL A 1 652 ? -10.808 -24.931 14.605 1.00 96.69 652 VAL A N 1
ATOM 5206 C CA . VAL A 1 652 ? -11.665 -23.752 14.438 1.00 96.69 652 VAL A CA 1
ATOM 5207 C C . VAL A 1 652 ? -10.792 -22.530 14.190 1.00 96.69 652 VAL A C 1
ATOM 5209 O O . VAL A 1 652 ? -10.007 -22.123 15.046 1.00 96.69 652 VAL A O 1
ATOM 5212 N N . ILE A 1 653 ? -10.960 -21.930 13.021 1.00 97.88 653 ILE A N 1
ATOM 5213 C CA . ILE A 1 653 ? -10.278 -20.708 12.606 1.00 97.88 653 ILE A CA 1
ATOM 5214 C C . ILE A 1 653 ? -11.219 -19.541 12.861 1.00 97.88 653 ILE A C 1
ATOM 5216 O O . ILE A 1 653 ? -12.375 -19.569 12.435 1.00 97.88 653 ILE A O 1
ATOM 5220 N N . LYS A 1 654 ? -10.739 -18.503 13.544 1.00 96.75 654 LYS A N 1
ATOM 5221 C CA . LYS A 1 654 ? -11.517 -17.274 13.730 1.00 96.75 654 LYS A CA 1
ATOM 5222 C C . LYS A 1 654 ? -11.205 -16.304 12.611 1.00 96.75 654 LYS A C 1
ATOM 5224 O O . LYS A 1 654 ? -10.034 -16.007 12.385 1.00 96.75 654 LYS A O 1
ATOM 5229 N N . VAL A 1 655 ? -12.242 -15.760 11.985 1.00 96.50 655 VAL A N 1
ATOM 5230 C CA . VAL A 1 655 ? -12.097 -14.621 11.079 1.00 96.50 655 VAL A CA 1
ATOM 5231 C C . VAL A 1 655 ? -12.314 -13.352 11.896 1.00 96.50 655 VAL A C 1
ATOM 5233 O O . VAL A 1 655 ? -13.438 -13.011 12.284 1.00 96.50 655 VAL A O 1
ATOM 5236 N N . LEU A 1 656 ? -11.206 -12.708 12.253 1.00 95.00 656 LEU A N 1
ATOM 5237 C CA . LEU A 1 656 ? -11.185 -11.559 13.147 1.00 95.00 656 LEU A CA 1
ATOM 5238 C C . LEU A 1 656 ? -11.988 -10.403 12.547 1.00 95.00 656 LEU A C 1
ATOM 5240 O O . LEU A 1 656 ? -11.924 -10.129 11.351 1.00 95.00 656 LEU A O 1
ATOM 5244 N N . PHE A 1 657 ? -12.749 -9.726 13.409 1.00 92.62 657 PHE A N 1
ATOM 5245 C CA . PHE A 1 657 ? -13.585 -8.566 13.072 1.00 92.62 657 PHE A CA 1
ATOM 5246 C C . PHE A 1 657 ? -14.750 -8.836 12.101 1.00 92.62 657 PHE A C 1
ATOM 5248 O O . PHE A 1 657 ? -15.509 -7.922 11.787 1.00 92.62 657 PHE A O 1
ATOM 5255 N N . GLU A 1 658 ? -14.960 -10.087 11.684 1.00 90.88 658 GLU A N 1
ATOM 5256 C CA . GLU A 1 658 ? -16.101 -10.491 10.851 1.00 90.88 658 GLU A CA 1
ATOM 5257 C C . GLU A 1 658 ? -17.169 -11.270 11.627 1.00 90.88 658 GLU A C 1
ATOM 5259 O O . GLU A 1 658 ? -18.284 -11.440 11.126 1.00 90.88 658 GLU A O 1
ATOM 5264 N N . ASN A 1 659 ? -16.847 -11.681 12.859 1.00 86.69 659 ASN A N 1
ATOM 5265 C CA . ASN A 1 659 ? -17.704 -12.464 13.751 1.00 86.69 659 ASN A CA 1
ATOM 5266 C C . ASN A 1 659 ? -18.199 -13.769 13.099 1.00 86.69 659 ASN A C 1
ATOM 5268 O O . ASN A 1 659 ? -19.386 -14.095 13.123 1.00 86.69 659 ASN A O 1
ATOM 5272 N N . ARG A 1 660 ? -17.269 -14.497 12.471 1.00 92.56 660 ARG A N 1
ATOM 5273 C CA . ARG A 1 660 ? -17.493 -15.824 11.889 1.00 92.56 660 ARG A CA 1
ATOM 5274 C C . ARG A 1 660 ? -16.285 -16.728 12.120 1.00 92.56 660 ARG A C 1
ATOM 5276 O O . ARG A 1 660 ? -15.174 -16.254 12.373 1.00 92.56 660 ARG A O 1
ATOM 5283 N N . THR A 1 661 ? -16.507 -18.031 12.020 1.00 95.88 661 THR A N 1
ATOM 5284 C CA . THR A 1 661 ? -15.461 -19.052 12.097 1.00 95.88 661 THR A CA 1
ATOM 5285 C C . THR A 1 661 ? -15.503 -19.963 10.878 1.00 95.88 661 THR A C 1
ATOM 5287 O O . THR A 1 661 ? -16.527 -20.075 10.205 1.00 95.88 661 THR A O 1
ATOM 5290 N N . ILE A 1 662 ? -14.377 -20.616 10.604 1.00 97.69 662 ILE A N 1
ATOM 5291 C CA . ILE A 1 662 ? -14.235 -21.637 9.566 1.00 97.69 662 ILE A CA 1
ATOM 5292 C C . ILE A 1 662 ? -13.707 -22.903 10.234 1.00 97.69 662 ILE A C 1
ATOM 5294 O O . ILE A 1 662 ? -12.836 -22.835 11.102 1.00 97.69 662 ILE A O 1
ATOM 5298 N N . VAL A 1 663 ? -14.239 -24.059 9.846 1.00 97.62 663 VAL A N 1
ATOM 5299 C CA . VAL A 1 663 ? -13.724 -25.357 10.288 1.00 97.62 663 VAL A CA 1
ATOM 5300 C C . VAL A 1 663 ? -12.727 -25.851 9.249 1.00 97.62 663 VAL A C 1
ATOM 5302 O O . VAL A 1 663 ? -13.052 -25.938 8.067 1.00 97.62 663 VAL A O 1
ATOM 5305 N N . ALA A 1 664 ? -11.508 -26.146 9.690 1.00 97.69 664 ALA A N 1
ATOM 5306 C CA . ALA A 1 664 ? -10.440 -26.601 8.816 1.00 97.69 664 ALA A CA 1
ATOM 5307 C C . ALA A 1 664 ? -10.655 -28.038 8.319 1.00 97.69 664 ALA A C 1
ATOM 5309 O O . ALA A 1 664 ? -11.135 -28.911 9.051 1.00 97.69 664 ALA A O 1
ATOM 5310 N N . GLU A 1 665 ? -10.194 -28.291 7.099 1.00 97.25 665 GLU A N 1
ATOM 5311 C CA . GLU A 1 665 ? -9.838 -29.624 6.620 1.00 97.25 665 GLU A CA 1
ATOM 5312 C C . GLU A 1 665 ? -8.385 -29.949 7.008 1.00 97.25 665 GLU A C 1
ATOM 5314 O O . GLU A 1 665 ? -7.672 -29.128 7.592 1.00 97.25 665 GLU A O 1
ATOM 5319 N N . ASP A 1 666 ? -7.922 -31.166 6.711 1.00 96.00 666 ASP A N 1
ATOM 5320 C CA . ASP A 1 666 ? -6.541 -31.544 7.021 1.00 96.00 666 ASP A CA 1
ATOM 5321 C C . ASP A 1 666 ? -5.551 -30.747 6.153 1.00 96.00 666 ASP A C 1
ATOM 5323 O O . ASP A 1 666 ? -5.503 -30.888 4.929 1.00 96.00 666 ASP A O 1
ATOM 5327 N N . GLY A 1 667 ? -4.784 -29.866 6.797 1.00 96.44 667 GLY A N 1
ATOM 5328 C CA . GLY A 1 667 ? -3.785 -29.006 6.170 1.00 96.44 667 GLY A CA 1
ATOM 5329 C C . GLY A 1 667 ? -4.309 -27.757 5.454 1.00 96.44 667 GLY A C 1
ATOM 5330 O O . GLY A 1 667 ? -3.484 -27.007 4.929 1.00 96.44 667 GLY A O 1
ATOM 5331 N N . PHE A 1 668 ? -5.621 -27.490 5.395 1.00 98.12 668 PHE A N 1
ATOM 5332 C CA . PHE A 1 668 ? -6.149 -26.295 4.714 1.00 98.12 668 PHE A CA 1
ATOM 5333 C C . PHE A 1 668 ? -7.564 -25.884 5.145 1.00 98.12 668 PHE A C 1
ATOM 5335 O O . PHE A 1 668 ? -8.285 -26.631 5.797 1.00 98.12 668 PHE A O 1
ATOM 5342 N N . PHE A 1 669 ? -7.984 -24.702 4.704 1.00 98.38 669 PHE A N 1
ATOM 5343 C CA . PHE A 1 669 ? -9.377 -24.256 4.699 1.00 98.38 669 PHE A CA 1
ATOM 5344 C C . PHE A 1 669 ? -9.679 -23.468 3.417 1.00 98.38 669 PHE A C 1
ATOM 5346 O O . PHE A 1 669 ? -8.767 -23.164 2.643 1.00 98.38 669 PHE A O 1
ATOM 5353 N N . VAL A 1 670 ? -10.956 -23.189 3.161 1.00 98.31 670 VAL A N 1
ATOM 5354 C CA . VAL A 1 670 ? -11.416 -22.431 1.989 1.00 98.31 670 VAL A CA 1
ATOM 5355 C C . VAL A 1 670 ? -12.206 -21.218 2.454 1.00 98.31 670 VAL A C 1
ATOM 5357 O O . VAL A 1 670 ? -12.978 -21.330 3.406 1.00 98.31 670 VAL A O 1
ATOM 5360 N N . ASP A 1 671 ? -12.014 -20.086 1.783 1.00 98.25 671 ASP A N 1
ATOM 5361 C CA . ASP A 1 671 ? -12.807 -18.876 1.996 1.00 98.25 671 ASP A CA 1
ATOM 5362 C C . ASP A 1 671 ? -13.067 -18.129 0.678 1.00 98.25 671 ASP A C 1
ATOM 5364 O O . ASP A 1 671 ? -12.423 -18.399 -0.344 1.00 98.25 671 ASP A O 1
ATOM 5368 N N . ASP A 1 672 ? -14.026 -17.206 0.708 1.00 97.50 672 ASP A N 1
ATOM 5369 C CA . ASP A 1 672 ? -14.461 -16.421 -0.448 1.00 97.50 672 ASP A CA 1
ATOM 5370 C C . ASP A 1 672 ? -13.726 -15.078 -0.523 1.00 97.50 672 ASP A C 1
ATOM 5372 O O . ASP A 1 672 ? -13.909 -14.213 0.327 1.00 97.50 672 ASP A O 1
ATOM 5376 N N . PHE A 1 673 ? -12.926 -14.889 -1.573 1.00 97.06 673 PHE A N 1
ATOM 5377 C CA . PHE A 1 673 ? -12.212 -13.640 -1.848 1.00 97.06 673 PHE A CA 1
ATOM 5378 C C . PHE A 1 673 ? -12.809 -12.844 -3.017 1.00 97.06 673 PHE A C 1
ATOM 5380 O O . PHE A 1 673 ? -12.119 -12.007 -3.597 1.00 97.06 673 PHE A O 1
ATOM 5387 N N . SER A 1 674 ? -14.068 -13.083 -3.405 1.00 94.00 674 SER A N 1
ATOM 5388 C CA . SER A 1 674 ? -14.715 -12.321 -4.483 1.00 94.00 674 SER A CA 1
ATOM 5389 C C . SER A 1 674 ? -14.855 -10.840 -4.139 1.00 94.00 674 SER A C 1
ATOM 5391 O O . SER A 1 674 ? -14.834 -10.004 -5.034 1.00 94.00 674 SER A O 1
ATOM 5393 N N . GLY A 1 675 ? -14.987 -10.519 -2.850 1.00 92.19 675 GLY A N 1
ATOM 5394 C CA . GLY A 1 675 ? -14.909 -9.157 -2.337 1.00 92.19 675 GLY A CA 1
ATOM 5395 C C . GLY A 1 675 ? -16.061 -8.240 -2.736 1.00 92.19 675 GLY A C 1
ATOM 5396 O O . GLY A 1 675 ? -17.133 -8.679 -3.156 1.00 92.19 675 GLY A O 1
ATOM 5397 N N . VAL A 1 676 ? -15.829 -6.938 -2.572 1.00 87.06 676 VAL A N 1
ATOM 5398 C CA . VAL A 1 676 ? -16.765 -5.862 -2.927 1.00 87.06 676 VAL A CA 1
ATOM 5399 C C . VAL A 1 676 ? -16.027 -4.723 -3.623 1.00 87.06 676 VAL A C 1
ATOM 5401 O O . VAL A 1 676 ? -14.839 -4.507 -3.390 1.00 87.06 676 VAL A O 1
ATOM 5404 N N . ASP A 1 677 ? -16.723 -3.976 -4.478 1.00 84.69 677 ASP A N 1
ATOM 5405 C CA . ASP A 1 677 ? -16.162 -2.764 -5.075 1.00 84.69 677 ASP A CA 1
ATOM 5406 C C . ASP A 1 677 ? -16.073 -1.651 -4.018 1.00 84.69 677 ASP A C 1
ATOM 5408 O O . ASP A 1 677 ? -17.088 -1.082 -3.600 1.00 84.69 677 ASP A O 1
ATOM 5412 N N . LEU A 1 678 ? -14.843 -1.366 -3.582 1.00 79.81 678 LEU A N 1
ATOM 5413 C CA . LEU A 1 678 ? -14.515 -0.304 -2.627 1.00 79.81 678 LEU A CA 1
ATOM 5414 C C . LEU A 1 678 ? -14.149 1.026 -3.304 1.00 79.81 678 LEU A C 1
ATOM 5416 O O . LEU A 1 678 ? -14.000 2.032 -2.608 1.00 79.81 678 LEU A O 1
ATOM 5420 N N . TYR A 1 679 ? -13.993 1.045 -4.630 1.00 75.56 679 TYR A N 1
ATOM 5421 C CA . TYR A 1 679 ? -13.371 2.145 -5.371 1.00 75.56 679 TYR A CA 1
ATOM 5422 C C . TYR A 1 679 ? -14.333 2.878 -6.320 1.00 75.56 679 TYR A C 1
ATOM 5424 O O . TYR A 1 679 ? -14.015 4.018 -6.664 1.00 75.56 679 TYR A O 1
ATOM 5432 N N . GLN A 1 680 ? -15.491 2.274 -6.656 1.00 57.84 680 GLN A N 1
ATOM 5433 C CA . GLN A 1 680 ? -16.777 2.739 -7.244 1.00 57.84 680 GLN A CA 1
ATOM 5434 C C . GLN A 1 680 ? -16.807 3.969 -8.184 1.00 57.84 680 GLN A C 1
ATOM 5436 O O . GLN A 1 680 ? -17.520 3.945 -9.185 1.00 57.84 680 GLN A O 1
ATOM 5441 N N . ARG A 1 681 ? -16.100 5.068 -7.881 1.00 49.72 681 ARG A N 1
ATOM 5442 C CA . ARG A 1 681 ? -16.055 6.322 -8.665 1.00 49.72 681 ARG A CA 1
ATOM 5443 C C . ARG A 1 681 ? -14.703 7.034 -8.702 1.00 49.72 681 ARG A C 1
ATOM 5445 O O . ARG A 1 681 ? -14.361 7.597 -9.735 1.00 49.72 681 ARG A O 1
ATOM 5452 N N . TYR A 1 682 ? -13.958 7.042 -7.602 1.00 48.38 682 TYR A N 1
ATOM 5453 C CA . TYR A 1 682 ? -12.754 7.869 -7.461 1.00 48.38 682 TYR A CA 1
ATOM 5454 C C . TYR A 1 682 ? -11.467 7.108 -7.792 1.00 48.38 682 TYR A C 1
ATOM 5456 O O . TYR A 1 682 ? -10.477 7.714 -8.169 1.00 48.38 682 TYR A O 1
ATOM 5464 N N . GLY A 1 683 ? -11.492 5.774 -7.776 1.00 44.78 683 GLY A N 1
ATOM 5465 C CA . GLY A 1 683 ? -10.391 4.941 -8.269 1.00 44.78 683 GLY A CA 1
ATOM 5466 C C . GLY A 1 683 ? -10.547 4.514 -9.728 1.00 44.78 683 GLY A C 1
ATOM 5467 O O . GLY A 1 683 ? -10.073 3.429 -10.045 1.00 44.78 683 GLY A O 1
ATOM 5468 N N . GLY A 1 684 ? -11.266 5.299 -10.555 1.00 44.69 684 GLY A N 1
ATOM 5469 C CA . GLY A 1 684 ? -11.816 4.915 -11.868 1.00 44.69 684 GLY A CA 1
ATOM 5470 C C . GLY A 1 684 ? -10.870 4.119 -12.775 1.00 44.69 684 GLY A C 1
ATOM 5471 O O . GLY A 1 684 ? -9.667 4.095 -12.543 1.00 44.69 684 GLY A O 1
ATOM 5472 N N . GLU A 1 685 ? -11.397 3.511 -13.848 1.00 49.84 685 GLU A N 1
ATOM 5473 C CA . GLU A 1 685 ? -10.712 2.581 -14.787 1.00 49.84 685 GLU A CA 1
ATOM 5474 C C . GLU A 1 685 ? -9.306 3.000 -15.295 1.00 49.84 685 GLU A C 1
ATOM 5476 O O . GLU A 1 685 ? -8.638 2.242 -15.998 1.00 49.84 685 GLU A O 1
ATOM 5481 N N . ARG A 1 686 ? -8.852 4.222 -15.000 1.00 52.84 686 ARG A N 1
ATOM 5482 C CA . ARG A 1 686 ? -7.580 4.802 -15.426 1.00 52.84 686 ARG A CA 1
ATOM 5483 C C . ARG A 1 686 ? -6.533 4.997 -14.318 1.00 52.84 686 ARG A C 1
ATOM 5485 O O . ARG A 1 686 ? -5.366 5.130 -14.668 1.00 52.84 686 ARG A O 1
ATOM 5492 N N . LEU A 1 687 ? -6.890 5.011 -13.028 1.00 57.09 687 LEU A N 1
ATOM 5493 C CA . LEU A 1 687 ? -6.016 5.562 -11.969 1.00 57.09 687 LEU A CA 1
ATOM 5494 C C . LEU A 1 687 ? -5.536 4.570 -10.903 1.00 57.09 687 LEU A C 1
ATOM 5496 O O . LEU A 1 687 ? -4.542 4.848 -10.238 1.00 57.09 687 LEU A O 1
ATOM 5500 N N . GLY A 1 688 ? -6.168 3.407 -10.761 1.00 66.88 688 GLY A N 1
ATOM 5501 C CA . GLY A 1 688 ? -5.854 2.477 -9.675 1.00 66.88 688 GLY A CA 1
ATOM 5502 C C . GLY A 1 688 ? -6.473 1.104 -9.885 1.00 66.88 688 GLY A C 1
ATOM 5503 O O . GLY A 1 688 ? -6.359 0.534 -10.963 1.00 66.88 688 GLY A O 1
ATOM 5504 N N . TYR A 1 689 ? -7.149 0.593 -8.855 1.00 70.88 689 TYR A N 1
ATOM 5505 C CA . TYR A 1 689 ? -7.779 -0.732 -8.866 1.00 70.88 689 TYR A CA 1
ATOM 5506 C C . TYR A 1 689 ? -9.074 -0.805 -9.693 1.00 70.88 689 TYR A C 1
ATOM 5508 O O . TYR A 1 689 ? -9.645 -1.885 -9.815 1.00 70.88 689 TYR A O 1
ATOM 5516 N N . GLY A 1 690 ? -9.539 0.302 -10.285 1.00 70.00 690 GLY A N 1
ATOM 5517 C CA . GLY A 1 690 ? -10.754 0.329 -11.100 1.00 70.00 690 GLY A CA 1
ATOM 5518 C C . GLY A 1 690 ? -12.021 0.046 -10.284 1.00 70.00 690 GLY A C 1
ATOM 5519 O O . GLY A 1 690 ? -12.076 0.327 -9.093 1.00 70.00 690 GLY A O 1
ATOM 5520 N N . ASN A 1 691 ? -13.048 -0.511 -10.932 1.00 73.56 691 ASN A N 1
ATOM 5521 C CA . ASN A 1 691 ? -14.312 -0.958 -10.311 1.00 73.56 691 ASN A CA 1
ATOM 5522 C C . ASN A 1 691 ? -14.280 -2.440 -9.887 1.00 73.56 691 ASN A C 1
ATOM 5524 O O . ASN A 1 691 ? -15.305 -3.065 -9.610 1.00 73.56 691 ASN A O 1
ATOM 5528 N N . ALA A 1 692 ? -13.094 -3.038 -9.918 1.00 80.88 692 ALA A N 1
ATOM 5529 C CA . ALA A 1 692 ? -12.887 -4.431 -9.609 1.00 80.88 692 ALA A CA 1
ATOM 5530 C C . ALA A 1 692 ? -13.056 -4.673 -8.092 1.00 80.88 692 ALA A C 1
ATOM 5532 O O . ALA A 1 692 ? -12.410 -3.989 -7.295 1.00 80.88 692 ALA A O 1
ATOM 5533 N N . PRO A 1 693 ? -13.890 -5.646 -7.676 1.00 88.62 693 PRO A N 1
ATOM 5534 C CA . PRO A 1 693 ? -14.051 -5.977 -6.266 1.00 88.62 693 PRO A CA 1
ATOM 5535 C C . PRO A 1 693 ? -12.755 -6.436 -5.590 1.00 88.62 693 PRO A C 1
ATOM 5537 O O . PRO A 1 693 ? -11.956 -7.142 -6.206 1.00 88.62 693 PRO A O 1
ATOM 5540 N N . VAL A 1 694 ? -12.592 -6.079 -4.312 1.00 91.38 694 VAL A N 1
ATOM 5541 C CA . VAL A 1 694 ? -11.487 -6.527 -3.453 1.00 91.38 694 VAL A CA 1
ATOM 5542 C C . VAL A 1 694 ? -11.992 -7.102 -2.126 1.00 91.38 694 VAL A C 1
ATOM 5544 O O . VAL A 1 694 ? -13.032 -6.694 -1.604 1.00 91.38 694 VAL A O 1
ATOM 5547 N N . ALA A 1 695 ? -11.243 -8.049 -1.569 1.00 95.19 695 ALA A N 1
ATOM 5548 C CA . ALA A 1 695 ? -11.504 -8.731 -0.309 1.00 95.19 695 ALA A CA 1
ATOM 5549 C C . ALA A 1 695 ? -10.284 -8.655 0.614 1.00 95.19 695 ALA A C 1
ATOM 5551 O O . ALA A 1 695 ? -9.140 -8.706 0.159 1.00 95.19 695 ALA A O 1
ATOM 5552 N N . LEU A 1 696 ? -10.537 -8.582 1.921 1.00 96.94 696 LEU A N 1
ATOM 5553 C CA . LEU A 1 696 ? -9.534 -8.646 2.980 1.00 96.94 696 LEU A CA 1
ATOM 5554 C C . LEU A 1 696 ? -10.072 -9.518 4.111 1.00 96.94 696 LEU A C 1
ATOM 5556 O O . LEU A 1 696 ? -11.099 -9.184 4.705 1.00 96.94 696 LEU A O 1
ATOM 5560 N N . HIS A 1 697 ? -9.309 -10.545 4.475 1.00 97.88 697 HIS A N 1
ATOM 5561 C CA . HIS A 1 697 ? -9.620 -11.424 5.595 1.00 97.88 697 HIS A CA 1
ATOM 5562 C C . HIS A 1 697 ? -8.431 -11.557 6.544 1.00 97.88 697 HIS A C 1
ATOM 5564 O O . HIS A 1 697 ? -7.266 -11.567 6.133 1.00 97.88 697 HIS A O 1
ATOM 5570 N N . ILE A 1 698 ? -8.741 -11.652 7.836 1.00 98.06 698 ILE A N 1
ATOM 5571 C CA . ILE A 1 698 ? -7.764 -11.745 8.922 1.00 98.06 698 ILE A CA 1
ATOM 5572 C C . ILE A 1 698 ? -8.120 -12.964 9.762 1.00 98.06 698 ILE A C 1
ATOM 5574 O O . ILE A 1 698 ? -9.183 -13.009 10.375 1.00 98.06 698 ILE A O 1
ATOM 5578 N N . TYR A 1 699 ? -7.225 -13.941 9.818 1.00 98.31 699 TYR A N 1
ATOM 5579 C CA . TYR A 1 699 ? -7.456 -15.221 10.473 1.00 98.31 699 TYR A CA 1
ATOM 5580 C C . TYR A 1 699 ? -6.577 -15.372 11.713 1.00 98.31 699 TYR A C 1
ATOM 5582 O O . TYR A 1 699 ? -5.361 -15.204 11.630 1.00 98.31 699 TYR A O 1
ATOM 5590 N N . GLU A 1 700 ? -7.174 -15.756 12.842 1.00 97.50 700 GLU A N 1
ATOM 5591 C CA . GLU A 1 700 ? -6.461 -16.336 13.988 1.00 97.50 700 GLU A CA 1
ATOM 5592 C C . GLU A 1 700 ? -6.635 -17.859 13.936 1.00 97.50 700 GLU A C 1
ATOM 5594 O O . GLU A 1 700 ? -7.745 -18.382 14.075 1.00 97.50 700 GLU A O 1
ATOM 5599 N N . ILE A 1 701 ? -5.525 -18.568 13.742 1.00 96.62 701 ILE A N 1
ATOM 5600 C CA . ILE A 1 701 ? -5.452 -20.028 13.680 1.00 96.62 701 ILE A CA 1
ATOM 5601 C C . ILE A 1 701 ? -4.758 -20.506 14.955 1.00 96.62 701 ILE A C 1
ATOM 5603 O O . ILE A 1 701 ? -3.617 -20.129 15.218 1.00 96.62 701 ILE A O 1
ATOM 5607 N N . SER A 1 702 ? -5.439 -21.319 15.758 1.00 90.31 702 SER A N 1
ATOM 5608 C CA . SER A 1 702 ? -4.826 -21.975 16.923 1.00 90.31 702 SER A CA 1
ATOM 5609 C C . SER A 1 702 ? -4.254 -23.329 16.500 1.00 90.31 702 SER A C 1
ATOM 5611 O O . SER A 1 702 ? -4.869 -24.006 15.670 1.00 90.31 702 SER A O 1
ATOM 5613 N N . LYS A 1 703 ? -3.074 -23.687 17.016 1.00 71.69 703 LYS A N 1
ATOM 5614 C CA . LYS A 1 703 ? -2.431 -24.983 16.748 1.00 71.69 703 LYS A CA 1
ATOM 5615 C C . LYS A 1 703 ? -3.216 -26.175 17.276 1.00 71.69 703 LYS A C 1
ATOM 5617 O O . LYS A 1 703 ? -3.849 -26.043 18.346 1.00 71.69 703 LYS A O 1
#

pLDDT: mean 83.35, std 16.0, range [33.03, 98.38]

Foldseek 3Di:
DKDKDKDAPQDDLVVLQFFQWKKKF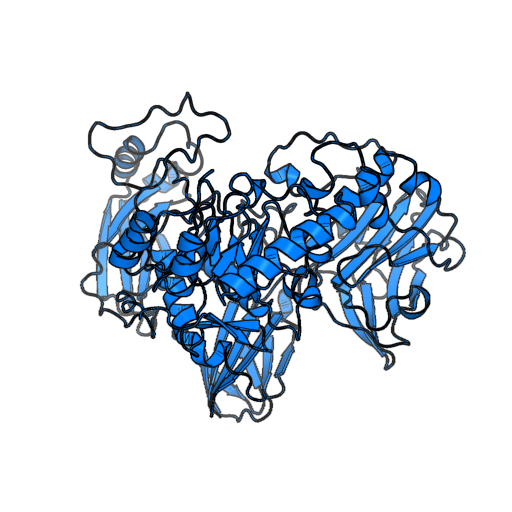KAQVPVRDGPDIDIGGQHPVSQVVVVVVPDPPVDDRRSRMDIDIHDPVVADEDELQAFFLGIWIKIFTATPVRDTPDIDIDAGHHHYDADDFDWFFPDWFFDLQRFTDGVNAGDAFLAAAWAQFQPPQDDPDPPDDDDDPPADPPRRRPDRPPCRLQCVQQVGQAYHYADDLAWDDPVNQVVSVVNSHAHAETEHHLVCPVGDLVVLQCLLRGRRYNEYEPHHQVNDDQLLPDDPVRLVVRLVSLVVSCVSRVHFYEYEHEAFQCLSRCLSNVSGAEYEYEHELLAADQLLQRPCVSQNSHSHAYAYAYEDPEQADLVSVLRRVLLNLLSGHRYYHYHHDNNHSSSSSSSSSVVSNCSQFSPAPDDFFDKDKPVDWRWDWGDDDQKIKIKTKFFWFAWFFAWDWDPDAAPFGTKIKHDDDTDQQFCVVLVVQDDDDLDPQEWGKGKTQFFRDWDAAAAQKKKKKKKAFAPVKGFQKKKKFWQFSNARQQMAIAHDDPLVCCLVPLSNVLVVCCRNVRRCDVPQDSYSGGDPSSSVRRHPDHQYPYHDDDHPDIDMDIGGCVSSPRHRTGGGMIMMITHTGMMMIAFIWIAHNVGDTDGRAHDVGTGDDLVRQAWIKMFTPPDDFQFWKDFRNPPDIFGDHGRITTHHFQAAQSNCPSSDPRHGPHRRGMDMTMIITGD

Radius of gyration: 26.99 Å; chains: 1; bounding box: 77×63×72 Å

Sequence (703 aa):
QKQFVRVNFGLTNSEMTRIKELKLDVIEKVSGKVLKSFTLPANPDAILNQRSKIPFGVLDDLRNMLITDLDVSFLPLQPFDNPQRNWIVRASAISLDGKPSWTVDSSSFCRLAHDAPQPAIESAKINEFGDFLINGKPWMPWGVAYGHNPVYDGPADSGKYYDLSNLKPWGLYDRYGGNLKSRELWDTNCERHVEIPKFYTQVQLEALWKQGLYTSTAFMPPKAKPWPADHLKYLRTAPMVASVSPGPEETFAYFTPMTQKQLDDVKADVDLLRQATGKPVMVGHGGYWNRLELERATFFDVFDPETEPWYPAPLHTDLKPLIEGQKKTIWLRPQMYESVPYERWRYHVYVELMRGARGWQVAHGPGDPSVFRGLQAEVRHLHPFIYSHEKTPAISISPQLENMVRQKGDKTLLIAASTHGLTFGNYRQSLEQSPVGKSRVTADPHIFRDESDGYHAPGGEPDSLSWVPHGVQYLVHPQKWAKGSKLVTWVKLDAKATPKNLMAFVKADGRWTYAASYGEVDLASLRNNNEKAFWFLRTFYRHARGFLGWGDKVEPYAKEFLPASTTPMGNLPPAGDWVKLEIPIDKIGAVEKLIDGVAFAHDGGRVWWSNTVLVSPDGVESVVFGENEDRPSPDNLPKTKLSVAGLKKGSVIKVLFENRTIVAEDGFFVDDFSGVDLYQRYGGERLGYGNAPVALHIYEISK

Secondary structure (DSSP, 8-state):
--EEEEEE----HHHHTTEEEEEEEEEETTT--EEEEEEEE-SHHHHHHHHTTS-TTSTTTTTTEEEEEE--TTSPEEPTTS----EEEEEEEEETTS-EEEEEEPPPB-EEPPPPPPPP-S-EEE-TT--EEETTEE---EEEEE-B--TT-S---TT-----TT--TTGGG--B-TTTT-HHHH---EEE----SSPPPHHHHHHHHTTT-EEEEEEPPGGGPSPPHHHHHHHHH-TTEEEEESS-GGGS--STT--HHHHHHHHHHHHHHHHHH-SPBEEEEEEE--HHHHTT-TT-SEEEEEE-TTS---HHHHTHHHHTTSS-EEEEEEB--S---HHHHHHHHHHHHHHTEEEEEEES--S-HHHHHHHHHHHHHHHHHHT--BPPPPEEEES--EEEEEEETTEEEEEEE-----EES-EEEEEEEETTEEEEEE-SS-----GGGGGT---PPPPS-S-EEEEESS-SS-EE--TT-EEEEEEEE-TTS--S-EEEEEEETTEEEEEEEES---HHHHHH-HHHHHHHHHHHSTT-HHHH-SSS---GGGGGGS-S--EE--SPPPSSSEEEEEEETTTTT-TTSEEEEEEEEESSS-EEE--EEEE-TT--EEEEEBTTBTS--GGGGGGEEEEETT--TTPEEEETTTTEEEE-BTTEEEE----B-S-TTTTTTTTSSTT--B-EEEEEEE-